Protein AF-A0AA96TJP9-F1 (afdb_monomer_lite)

Sequence (510 aa):
MLLESLLRFADETLADGERSSSIYACVVQGGASMAALTFMLRTPGPWAEGMRRIASATGVDFDHPAYVRGDHILGLCHVAGANGLLPDLRHRAVDTLVSCFRDNTGYAEARHLLPKKDWEWLADAVREGWAVLPARLLVADETIPLKTRTRVGLALTEHEAPAGFVPDGLAKLVSHPKAASGDRFAIAAAVARRDPRAGVELLCSVASDPVVQTGHRMQAIRLLEEFEPVRAEAMRAHQTRLPSRRGALDSRREKVDLTTREEAARHERESPEAVAGRLDAEIEELLGELRIDSDLGDGLDSHIAEANREGVAQDVADIVRGIRSEGIDSSLRLLELLTRIKHGNESGTTSDGPASGAPESDVVPRLTQDDLEAYAREQTEWSWSTWRKSIEKHGWDDDRIGEVQCQVDETAQHVSGMVVQETDDHLRTLQKCLTWEIWPAFTNAVEERDYIAARRHLATARLLAEEVERAETLWRHAAETSYSFDPLSMSWSREFWLVLEEWKHHFAGR

Secondary structure (DSSP, 8-state):
-HHHHHHHHHHTTT--HHHHHHHHHHHHH-HHHHHHHHHHHHS-STTHHHHHHHHHHHT--SSS----HHHHHHHHHHHHH-TTS-HHHHHHHHHHHHHTT-SSS-HHHHGGGS-SSGGGHHHHHHHTTSSHHHHHHHTT-TTS-HHHHHHHHHHHHH---GGG--HHHHHHHHH-TTS-HHHHHHHHHHHHHH-HHHHHHHHHHHHH-TTS-HHHHHHHHHHHHHH-HHHHHHHHHHHTTSPPHHHHHHHHHHHHHHHHHHHHHHHHHTSHHHHHHHHHHHHHHHHHHHT--TTTTTTHHHHHHTT-HHHHHHHHHHHHHHHT-HHHHHHHHHHHHHHHHHHTT---------------TTSS----HHHHHHHHHHHHHHHHHHHHHHHHHH---S-HHHHHHHHHHHHHHHHHHHHHHHHHHHHHHHHHIIIIIIHHHHHHHHHTT-HHHHHHHHHHHHHHHHHHHHHHHHHHHHTT------GGGS---HHHHHHHHHHHHHHHT-

Structure (mmCIF, N/CA/C/O backbone):
data_AF-A0AA96TJP9-F1
#
_entry.id   AF-A0AA96TJP9-F1
#
loop_
_atom_site.group_PDB
_atom_site.id
_atom_site.type_symbol
_atom_site.label_atom_id
_atom_site.label_alt_id
_atom_site.label_comp_id
_atom_site.label_asym_id
_atom_site.label_entity_id
_atom_site.label_seq_id
_atom_site.pdbx_PDB_ins_code
_atom_site.Cartn_x
_atom_site.Cartn_y
_atom_site.Cartn_z
_atom_site.occupancy
_atom_site.B_iso_or_equiv
_atom_site.auth_seq_id
_atom_site.auth_comp_id
_atom_site.auth_asym_id
_atom_site.auth_atom_id
_atom_site.pdbx_PDB_model_num
ATOM 1 N N . MET A 1 1 ? -18.656 -15.795 27.094 1.00 52.72 1 MET A N 1
ATOM 2 C CA . MET A 1 1 ? -17.505 -16.610 26.646 1.00 52.72 1 MET A CA 1
ATOM 3 C C . MET A 1 1 ? -17.246 -17.833 27.516 1.00 52.72 1 MET A C 1
ATOM 5 O O . MET A 1 1 ? -17.736 -18.870 27.118 1.00 52.72 1 MET A O 1
ATOM 9 N N . LEU A 1 2 ? -16.583 -17.772 28.685 1.00 50.78 2 LEU A N 1
ATOM 10 C CA . LEU A 1 2 ? -16.245 -18.977 29.487 1.00 50.78 2 LEU A CA 1
ATOM 11 C C . LEU A 1 2 ? -17.457 -19.895 29.746 1.00 50.78 2 LEU A C 1
ATOM 13 O O . LEU A 1 2 ? -17.420 -21.081 29.436 1.00 50.78 2 LEU A O 1
ATOM 17 N N . LEU A 1 3 ? -18.561 -19.327 30.241 1.00 52.69 3 LEU A N 1
ATOM 18 C CA . LEU A 1 3 ? -19.801 -20.061 30.505 1.00 52.69 3 LEU A CA 1
ATOM 19 C C . LEU A 1 3 ? -20.456 -20.600 29.222 1.00 52.69 3 LEU A C 1
ATOM 21 O O . LEU A 1 3 ? -20.934 -21.722 29.210 1.00 52.69 3 LEU A O 1
ATOM 25 N N . GLU A 1 4 ? -20.470 -19.819 28.142 1.00 60.81 4 GLU A N 1
ATOM 26 C CA . GLU A 1 4 ? -21.070 -20.216 26.858 1.00 60.81 4 GLU A CA 1
ATOM 27 C C . GLU A 1 4 ? -20.271 -21.324 26.178 1.00 60.81 4 GLU A C 1
ATOM 29 O O . GLU A 1 4 ? -20.870 -22.254 25.658 1.00 60.81 4 GLU A O 1
ATOM 34 N N . SER A 1 5 ? -18.939 -21.278 26.237 1.00 61.50 5 SER A N 1
ATOM 35 C CA . SER A 1 5 ? -18.072 -22.340 25.727 1.00 61.50 5 SER A CA 1
ATOM 36 C C . SER A 1 5 ? -18.242 -23.630 26.533 1.00 61.50 5 SER A C 1
ATOM 38 O O . SER A 1 5 ? -18.310 -24.705 25.947 1.00 61.50 5 SER A O 1
ATOM 40 N N . LEU A 1 6 ? -18.377 -23.538 27.865 1.00 59.50 6 LEU A N 1
ATOM 41 C CA . LEU A 1 6 ? -18.644 -24.696 28.731 1.00 59.50 6 LEU A CA 1
ATOM 42 C C . LEU A 1 6 ? -20.065 -25.260 28.560 1.00 59.50 6 LEU A C 1
ATOM 44 O O . LEU A 1 6 ? -20.251 -26.473 28.635 1.00 59.50 6 LEU A O 1
ATOM 48 N N . LEU A 1 7 ? -21.066 -24.402 28.336 1.00 59.09 7 LEU A N 1
ATOM 49 C CA . LEU A 1 7 ? -22.454 -24.803 28.091 1.00 59.09 7 LEU A CA 1
ATOM 50 C C . LEU A 1 7 ? -22.625 -25.411 26.699 1.00 59.09 7 LEU A C 1
ATOM 52 O O . LEU A 1 7 ? -23.195 -26.488 26.595 1.00 59.09 7 LEU A O 1
ATOM 56 N N . ARG A 1 8 ? -22.051 -24.795 25.658 1.00 63.28 8 ARG A N 1
ATOM 57 C CA . ARG A 1 8 ? -21.991 -25.354 24.302 1.00 63.28 8 ARG A CA 1
ATOM 58 C C . ARG A 1 8 ? -21.315 -26.724 24.318 1.00 63.28 8 ARG A C 1
ATOM 60 O O . ARG A 1 8 ? -21.858 -27.688 23.796 1.00 63.28 8 ARG A O 1
ATOM 67 N N . PHE A 1 9 ? -20.194 -26.839 25.030 1.00 62.53 9 PHE A N 1
ATOM 68 C CA . PHE A 1 9 ? -19.520 -28.113 25.257 1.00 62.53 9 PHE A CA 1
ATOM 69 C C . PHE A 1 9 ? -20.437 -29.176 25.908 1.00 62.53 9 PHE A C 1
ATOM 71 O O . PHE A 1 9 ? -20.386 -30.349 25.533 1.00 62.53 9 PHE A O 1
ATOM 78 N N . ALA A 1 10 ? -21.264 -28.788 26.885 1.00 56.25 10 ALA A N 1
ATOM 79 C CA . ALA A 1 10 ? -22.163 -29.699 27.595 1.00 56.25 10 ALA A CA 1
ATOM 80 C C . ALA A 1 10 ? -23.407 -30.096 26.776 1.00 56.25 10 ALA A C 1
ATOM 82 O O . ALA A 1 10 ? -23.782 -31.272 26.780 1.00 56.25 10 ALA A O 1
ATOM 83 N N . ASP A 1 11 ? -24.011 -29.144 26.064 1.00 56.81 11 ASP A N 1
ATOM 84 C CA . ASP A 1 11 ? -25.206 -29.341 25.236 1.00 56.81 11 ASP A CA 1
ATOM 85 C C . ASP A 1 11 ? -24.884 -30.122 23.948 1.00 56.81 11 ASP A C 1
ATOM 87 O O . ASP A 1 11 ? -25.670 -30.959 23.503 1.00 56.81 11 ASP A O 1
ATOM 91 N N . GLU A 1 12 ? -23.697 -29.923 23.369 1.00 57.12 12 GLU A N 1
ATOM 92 C CA . GLU A 1 12 ? -23.312 -30.481 22.069 1.00 57.12 12 GLU A CA 1
ATOM 93 C C . GLU A 1 12 ? -22.542 -31.794 22.161 1.00 57.12 12 GLU A C 1
ATOM 95 O O . GLU A 1 12 ? -21.783 -32.114 21.248 1.00 57.12 12 GLU A O 1
ATOM 100 N N . THR A 1 13 ? -22.751 -32.620 23.190 1.00 55.25 13 THR A N 1
ATOM 101 C CA . THR A 1 13 ? -22.120 -33.954 23.335 1.00 55.25 13 THR A CA 1
ATOM 102 C C . THR A 1 13 ? -22.416 -34.953 22.184 1.00 55.25 13 THR A C 1
ATOM 104 O O . THR A 1 13 ? -22.002 -36.110 22.253 1.00 55.25 13 THR A O 1
ATOM 107 N N . LEU A 1 14 ? -22.987 -34.488 21.053 1.00 49.16 14 LEU A N 1
ATOM 108 C CA . LEU A 1 14 ? -23.213 -35.212 19.793 1.00 49.16 14 LEU A CA 1
ATOM 109 C C . LEU A 1 14 ? -22.433 -34.758 18.509 1.00 49.16 14 LEU A C 1
ATOM 111 O O . LEU A 1 14 ? -22.309 -35.604 17.631 1.00 49.16 14 LEU A O 1
ATOM 115 N N . ALA A 1 15 ? -21.852 -33.543 18.359 1.00 53.41 15 ALA A N 1
ATOM 116 C CA . ALA A 1 15 ? -21.032 -33.150 17.173 1.00 53.41 15 ALA A CA 1
ATOM 117 C C . ALA A 1 15 ? -19.582 -32.668 17.483 1.00 53.41 15 ALA A C 1
ATOM 119 O O . ALA A 1 15 ? -19.392 -31.829 18.354 1.00 53.41 15 ALA A O 1
ATOM 120 N N . ASP A 1 16 ? -18.552 -33.171 16.776 1.00 55.44 16 ASP A N 1
ATOM 121 C CA . ASP A 1 16 ? -17.126 -33.091 17.193 1.00 55.44 16 ASP A CA 1
ATOM 122 C C . ASP A 1 16 ? -16.315 -31.852 16.721 1.00 55.44 16 ASP A C 1
ATOM 124 O O . ASP A 1 16 ? -15.320 -31.501 17.356 1.00 55.44 16 ASP A O 1
ATOM 128 N N . GLY A 1 17 ? -16.703 -31.171 15.635 1.00 52.94 17 GLY A N 1
ATOM 129 C CA . GLY A 1 17 ? -15.870 -30.140 14.978 1.00 52.94 17 GLY A CA 1
ATOM 130 C C . GLY A 1 17 ? -15.757 -28.797 15.717 1.00 52.94 17 GLY A C 1
ATOM 131 O O . GLY A 1 17 ? -14.663 -28.255 15.860 1.00 52.94 17 GLY A O 1
ATOM 132 N N . GLU A 1 18 ? -16.866 -28.277 16.247 1.00 50.22 18 GLU A N 1
ATOM 133 C CA . GLU A 1 18 ? -16.914 -26.984 16.961 1.00 50.22 18 GLU A CA 1
ATOM 134 C C . GLU A 1 18 ? -16.357 -27.063 18.399 1.00 50.22 18 GLU A C 1
ATOM 136 O O . GLU A 1 18 ? -16.087 -26.047 19.052 1.00 50.22 18 GLU A O 1
ATOM 141 N N . ARG A 1 19 ? -16.122 -28.283 18.902 1.00 59.66 19 ARG A N 1
ATOM 142 C CA . ARG A 1 19 ? -15.632 -28.521 20.267 1.00 59.66 19 ARG A CA 1
ATOM 143 C C . ARG A 1 19 ? -14.138 -28.245 20.420 1.00 59.66 19 ARG A C 1
ATOM 145 O O . ARG A 1 19 ? -13.730 -27.676 21.431 1.00 59.66 19 ARG A O 1
ATOM 152 N N . SER A 1 20 ? -13.324 -28.612 19.429 1.00 58.12 20 SER A N 1
ATOM 153 C CA . SER A 1 20 ? -11.861 -28.445 19.479 1.00 58.12 20 SER A CA 1
ATOM 154 C C . SER A 1 20 ? -11.451 -26.969 19.498 1.00 58.12 20 SER A C 1
ATOM 156 O O . SER A 1 20 ? -10.581 -26.574 20.274 1.00 58.12 20 SER A O 1
ATOM 158 N N . SER A 1 21 ? -12.135 -26.130 18.713 1.00 52.38 21 SER A N 1
ATOM 159 C CA . SER A 1 21 ? -11.929 -24.677 18.699 1.00 52.38 21 SER A CA 1
ATOM 160 C C . SER A 1 21 ? -12.375 -24.016 20.007 1.00 52.38 21 SER A C 1
ATOM 162 O O . SER A 1 21 ? -11.696 -23.120 20.506 1.00 52.38 21 SER A O 1
ATOM 164 N N . SER A 1 22 ? -13.465 -24.498 20.611 1.00 56.47 22 SER A N 1
ATOM 165 C CA . SER A 1 22 ? -13.972 -23.997 21.894 1.00 56.47 22 SER A CA 1
ATOM 166 C C . SER A 1 22 ? -13.025 -24.308 23.064 1.00 56.47 22 SER A C 1
ATOM 168 O O . SER A 1 22 ? -12.792 -23.442 23.907 1.00 56.47 22 SER A O 1
ATOM 170 N N . ILE A 1 23 ? -12.425 -25.506 23.100 1.00 59.34 23 ILE A N 1
ATOM 171 C CA . ILE A 1 23 ? -11.408 -25.873 24.105 1.00 59.34 23 ILE A CA 1
ATOM 172 C C . ILE A 1 23 ? -10.139 -25.039 23.918 1.00 59.34 23 ILE A C 1
ATOM 174 O O . ILE A 1 23 ? -9.611 -24.503 24.892 1.00 59.34 23 ILE A O 1
ATOM 178 N N . TYR A 1 24 ? -9.683 -24.865 22.676 1.00 56.44 24 TYR A N 1
ATOM 179 C CA . TYR A 1 24 ? -8.524 -24.025 22.376 1.00 56.44 24 TYR A CA 1
ATOM 180 C C . TYR A 1 24 ? -8.760 -22.560 22.777 1.00 56.44 24 TYR A C 1
ATOM 182 O O . TYR A 1 24 ? -7.897 -21.933 23.387 1.00 56.44 24 TYR A O 1
ATOM 190 N N . ALA A 1 25 ? -9.963 -22.026 22.547 1.00 51.94 25 ALA A N 1
ATOM 191 C CA . ALA A 1 25 ? -10.336 -20.693 23.014 1.00 51.94 25 ALA A CA 1
ATOM 192 C C . ALA A 1 25 ? -10.271 -20.577 24.548 1.00 51.94 25 ALA A C 1
ATOM 194 O O . ALA A 1 25 ? -9.773 -19.579 25.059 1.00 51.94 25 ALA A O 1
ATOM 195 N N . CYS A 1 26 ? -10.691 -21.603 25.298 1.00 58.75 26 CYS A N 1
ATOM 196 C CA . CYS A 1 26 ? -10.557 -21.629 26.758 1.00 58.75 26 CYS A CA 1
ATOM 197 C C . CYS A 1 26 ? -9.092 -21.632 27.235 1.00 58.75 26 CYS A C 1
ATOM 199 O O . CYS A 1 26 ? -8.803 -21.006 28.254 1.00 58.75 26 CYS A O 1
ATOM 201 N N . VAL A 1 27 ? -8.183 -22.283 26.498 1.00 58.31 27 VAL A N 1
ATOM 202 C CA . VAL A 1 27 ? -6.729 -22.270 26.762 1.00 58.31 27 VAL A CA 1
ATOM 203 C C . VAL A 1 27 ? -6.150 -20.871 26.543 1.00 58.31 27 VAL A C 1
ATOM 205 O O . VAL A 1 27 ? -5.398 -20.373 27.376 1.00 58.31 27 VAL A O 1
ATOM 208 N N . VAL A 1 28 ? -6.531 -20.220 25.442 1.00 49.38 28 VAL A N 1
ATOM 209 C CA . VAL A 1 28 ? -6.034 -18.888 25.064 1.00 49.38 28 VAL A CA 1
ATOM 210 C C . VAL A 1 28 ? -6.608 -17.785 25.966 1.00 49.38 28 VAL A C 1
ATOM 212 O O . VAL A 1 28 ? -5.950 -16.773 26.194 1.00 49.38 28 VAL A O 1
ATOM 215 N N . GLN A 1 29 ? -7.820 -17.969 26.502 1.00 54.53 29 GLN A N 1
ATOM 216 C CA . GLN A 1 29 ? -8.568 -16.913 27.196 1.00 54.53 29 GLN A CA 1
ATOM 217 C C . GLN A 1 29 ? -8.492 -16.934 28.738 1.00 54.53 29 GLN A C 1
ATOM 219 O O . GLN A 1 29 ? -8.973 -15.979 29.349 1.00 54.53 29 GLN A O 1
ATOM 224 N N . GLY A 1 30 ? -7.889 -17.942 29.397 1.00 68.69 30 GLY A N 1
ATOM 225 C CA . GLY A 1 30 ? -7.502 -17.822 30.820 1.00 68.69 30 GLY A CA 1
ATOM 226 C C . GLY A 1 30 ? -7.575 -19.080 31.704 1.00 68.69 30 GLY A C 1
ATOM 227 O O . GLY A 1 30 ? -8.269 -20.055 31.413 1.00 68.69 30 GLY A O 1
ATOM 228 N N . GLY A 1 31 ? -6.886 -19.028 32.853 1.00 75.44 31 GLY A N 1
ATOM 229 C CA . GLY A 1 31 ? -6.692 -20.163 33.768 1.00 75.44 31 GLY A CA 1
ATOM 230 C C . GLY A 1 31 ? -7.965 -20.701 34.439 1.00 75.44 31 GLY A C 1
ATOM 231 O O . GLY A 1 31 ? -8.070 -21.905 34.672 1.00 75.44 31 GLY A O 1
ATOM 232 N N . ALA A 1 32 ? -8.970 -19.858 34.708 1.00 77.31 32 ALA A N 1
ATOM 233 C CA . ALA A 1 32 ? -10.232 -20.302 35.317 1.00 77.31 32 ALA A CA 1
ATOM 234 C C . ALA A 1 32 ? -11.040 -21.244 34.403 1.00 77.31 32 ALA A C 1
ATOM 236 O O . ALA A 1 32 ? -11.631 -22.217 34.880 1.00 77.31 32 ALA A O 1
ATOM 237 N N . SER A 1 33 ? -11.017 -21.001 33.086 1.00 76.94 33 SER A N 1
ATOM 238 C CA . SER A 1 33 ? -11.634 -21.882 32.084 1.00 76.94 33 SER A CA 1
ATOM 239 C C . SER A 1 33 ? -10.966 -23.252 32.096 1.00 76.94 33 SER A C 1
ATOM 241 O O . SER A 1 33 ? -11.639 -24.281 32.142 1.00 76.94 33 SER A O 1
ATOM 243 N N . MET A 1 34 ? -9.629 -23.259 32.117 1.00 78.19 34 MET A N 1
ATOM 244 C CA . MET A 1 34 ? -8.824 -24.478 32.167 1.00 78.19 34 MET A CA 1
ATOM 245 C C . MET A 1 34 ? -9.080 -25.286 33.433 1.00 78.19 34 MET A C 1
ATOM 247 O O . MET A 1 34 ? -9.192 -26.512 33.373 1.00 78.19 34 MET A O 1
ATOM 251 N N . ALA A 1 35 ? -9.245 -24.620 34.573 1.00 82.88 35 ALA A N 1
ATOM 252 C CA . ALA A 1 35 ? -9.584 -25.297 35.810 1.00 82.88 35 ALA A CA 1
ATOM 253 C C . ALA A 1 35 ? -10.996 -25.899 35.813 1.00 82.88 35 ALA A C 1
ATOM 255 O O . ALA A 1 35 ? -11.162 -27.038 36.257 1.00 82.88 35 ALA A O 1
ATOM 256 N N . ALA A 1 36 ? -11.998 -25.173 35.304 1.00 80.94 36 ALA A N 1
ATOM 257 C CA . ALA A 1 36 ? -13.358 -25.691 35.148 1.00 80.94 36 ALA A CA 1
ATOM 258 C C . ALA A 1 36 ? -13.369 -26.942 34.257 1.00 80.94 36 ALA A C 1
ATOM 260 O O . ALA A 1 36 ? -13.942 -27.971 34.618 1.00 80.94 36 ALA A O 1
ATOM 261 N N . LEU A 1 37 ? -12.663 -26.876 33.125 1.00 78.56 37 LEU A N 1
ATOM 262 C CA . LEU A 1 37 ? -12.592 -27.956 32.148 1.00 78.56 37 LEU A CA 1
ATOM 263 C C . LEU A 1 37 ? -11.866 -29.191 32.703 1.00 78.56 37 LEU A C 1
ATOM 265 O O . LEU A 1 37 ? -12.366 -30.311 32.585 1.00 78.56 37 LEU A O 1
ATOM 269 N N . THR A 1 38 ? -10.748 -28.980 33.404 1.00 81.62 38 THR A N 1
ATOM 270 C CA . THR A 1 38 ? -10.011 -30.035 34.122 1.00 81.62 38 THR A CA 1
ATOM 271 C C . THR A 1 38 ? -10.894 -30.714 35.169 1.00 81.62 38 THR A C 1
ATOM 273 O O . THR A 1 38 ? -10.917 -31.942 35.270 1.00 81.62 38 THR A O 1
ATOM 276 N N . PHE A 1 39 ? -11.653 -29.935 35.945 1.00 85.00 39 PHE A N 1
ATOM 277 C CA . PHE A 1 39 ? -12.574 -30.487 36.934 1.00 85.00 39 PHE A CA 1
ATOM 278 C C . PHE A 1 39 ? -13.657 -31.355 36.277 1.00 85.00 39 PHE A C 1
ATOM 280 O O . PHE A 1 39 ? -13.909 -32.475 36.727 1.00 85.00 39 PHE A O 1
ATOM 287 N N . MET A 1 40 ? -14.267 -30.883 35.186 1.00 80.06 40 MET A N 1
ATOM 288 C CA . MET A 1 40 ? -15.288 -31.633 34.447 1.00 80.06 40 MET A CA 1
ATOM 289 C C . MET A 1 40 ? -14.740 -32.937 33.846 1.00 80.06 40 MET A C 1
ATOM 291 O O . MET A 1 40 ? -15.409 -33.964 33.944 1.00 80.06 40 MET A O 1
ATOM 295 N N . LEU A 1 41 ? -13.523 -32.911 33.289 1.00 77.56 41 LEU A N 1
ATOM 296 C CA . LEU A 1 41 ? -12.792 -34.073 32.761 1.00 77.56 41 LEU A CA 1
ATOM 297 C C . LEU A 1 41 ? -12.533 -35.151 33.820 1.00 77.56 41 LEU A C 1
ATOM 299 O O . LEU A 1 41 ? -12.705 -36.344 33.558 1.00 77.56 41 LEU A O 1
ATOM 303 N N . ARG A 1 42 ? -12.107 -34.725 35.014 1.00 80.19 42 ARG A N 1
ATOM 304 C CA . ARG A 1 42 ? -11.763 -35.614 36.135 1.00 80.19 42 ARG A CA 1
ATOM 305 C C . ARG A 1 42 ? -12.991 -36.093 36.910 1.00 80.19 42 ARG A C 1
ATOM 307 O O . ARG A 1 42 ? -12.900 -37.066 37.655 1.00 80.19 42 ARG A O 1
ATOM 314 N N . THR A 1 43 ? -14.139 -35.440 36.733 1.00 81.00 43 THR A N 1
ATOM 315 C CA . THR A 1 43 ? -15.389 -35.823 37.393 1.00 81.00 43 THR A CA 1
ATOM 316 C C . THR A 1 43 ? -16.090 -36.944 36.615 1.00 81.00 43 THR A C 1
ATOM 318 O O . THR A 1 43 ? -16.447 -36.738 35.454 1.00 81.00 43 THR A O 1
ATOM 321 N N . PRO A 1 44 ? -16.367 -38.110 37.232 1.00 74.06 44 PRO A N 1
ATOM 322 C CA . PRO A 1 44 ? -17.082 -39.198 36.570 1.00 74.06 44 PRO A CA 1
ATOM 323 C C . PRO A 1 44 ? -18.481 -38.768 36.102 1.00 74.06 44 PRO A C 1
ATOM 325 O O . PRO A 1 44 ? -19.249 -38.170 36.865 1.00 74.06 44 PRO A O 1
ATOM 328 N N . GLY A 1 45 ? -18.825 -39.104 34.857 1.00 70.25 45 GLY A N 1
ATOM 329 C CA . GLY A 1 45 ? -20.137 -38.827 34.277 1.00 70.25 45 GLY A CA 1
ATOM 330 C C . GLY A 1 45 ? -20.199 -39.066 32.763 1.00 70.25 45 GLY A C 1
ATOM 331 O O . GLY A 1 45 ? -19.160 -39.293 32.140 1.00 70.25 45 GLY A O 1
ATOM 332 N N . PRO A 1 46 ? -21.400 -38.998 32.157 1.00 65.38 46 PRO A N 1
ATOM 333 C CA . PRO A 1 46 ? -21.618 -39.239 30.724 1.00 65.38 46 PRO A CA 1
ATOM 334 C C . PRO A 1 46 ? -20.819 -38.311 29.791 1.00 65.38 46 PRO A C 1
ATOM 336 O O . PRO A 1 46 ? -20.573 -38.662 28.642 1.00 65.38 46 PRO A O 1
ATOM 339 N N . TRP A 1 47 ? -20.356 -37.159 30.282 1.00 67.25 47 TRP A N 1
ATOM 340 C CA . TRP A 1 47 ? -19.516 -36.210 29.543 1.00 67.25 47 TRP A CA 1
ATOM 341 C C . TRP A 1 47 ? -18.018 -36.562 29.562 1.00 67.25 47 TRP A C 1
ATOM 343 O O . TRP A 1 47 ? -17.286 -36.115 28.683 1.00 67.25 47 TRP A O 1
ATOM 353 N N . ALA A 1 48 ? -17.543 -37.351 30.537 1.00 67.94 48 ALA A N 1
ATOM 354 C CA . ALA A 1 48 ? -16.113 -37.541 30.807 1.00 67.94 48 ALA A CA 1
ATOM 355 C C . ALA A 1 48 ? -15.373 -38.282 29.678 1.00 67.94 48 ALA A C 1
ATOM 357 O O . ALA A 1 48 ? -14.220 -37.976 29.381 1.00 67.94 48 ALA A O 1
ATOM 358 N N . GLU A 1 49 ? -16.039 -39.237 29.025 1.00 67.88 49 GLU A N 1
ATOM 359 C CA . GLU A 1 49 ? -15.455 -40.028 27.934 1.00 67.88 49 GLU A CA 1
ATOM 360 C C . GLU A 1 49 ? -15.386 -39.244 26.615 1.00 67.88 49 GLU A C 1
ATOM 362 O O . GLU A 1 49 ? -14.405 -39.327 25.879 1.00 67.88 49 GLU A O 1
ATOM 367 N N . GLY A 1 50 ? -16.416 -38.445 26.314 1.00 66.00 50 GLY A N 1
ATOM 368 C CA . GLY A 1 50 ? -16.388 -37.512 25.183 1.00 66.00 50 GLY A CA 1
ATOM 369 C C . GLY A 1 50 ? -15.313 -36.445 25.381 1.00 66.00 50 GLY A C 1
ATOM 370 O O . GLY A 1 50 ? -14.498 -36.210 24.496 1.00 66.00 50 GLY A O 1
ATOM 371 N N . MET A 1 51 ? -15.249 -35.890 26.590 1.00 66.12 51 MET A N 1
ATOM 372 C CA . MET A 1 51 ? -14.229 -34.935 27.007 1.00 66.12 51 MET A CA 1
ATOM 373 C C . MET A 1 51 ? -12.801 -35.457 26.820 1.00 66.12 51 MET A C 1
ATOM 375 O O . MET A 1 51 ? -11.984 -34.779 26.204 1.00 66.12 51 MET A O 1
ATOM 379 N N . ARG A 1 52 ? -12.494 -36.665 27.315 1.00 70.75 52 ARG A N 1
ATOM 380 C CA . ARG A 1 52 ? -11.153 -37.261 27.190 1.00 70.75 52 ARG A CA 1
ATOM 381 C C . ARG A 1 52 ? -10.755 -37.499 25.733 1.00 70.75 52 ARG A C 1
ATOM 383 O O . ARG A 1 52 ? -9.612 -37.232 25.369 1.00 70.75 52 ARG A O 1
ATOM 390 N N . ARG A 1 53 ? -11.699 -37.925 24.885 1.00 68.38 53 ARG A N 1
ATOM 391 C CA . ARG A 1 53 ? -11.462 -38.076 23.440 1.00 68.38 53 ARG A CA 1
ATOM 392 C C . ARG A 1 53 ? -11.115 -36.745 22.772 1.00 68.38 53 ARG A C 1
ATOM 394 O O . ARG A 1 53 ? -10.108 -36.669 22.077 1.00 68.38 53 ARG A O 1
ATOM 401 N N . ILE A 1 54 ? -11.882 -35.686 23.020 1.00 62.06 54 ILE A N 1
ATOM 402 C CA . ILE A 1 54 ? -11.627 -34.369 22.407 1.00 62.06 54 ILE A CA 1
ATOM 403 C C . ILE A 1 54 ? -10.330 -33.761 22.956 1.00 62.06 54 ILE A C 1
ATOM 405 O O . ILE A 1 54 ? -9.512 -33.264 22.189 1.00 62.06 54 ILE A O 1
ATOM 409 N N . ALA A 1 55 ? -10.095 -33.873 24.266 1.00 64.62 55 ALA A N 1
ATOM 410 C CA . ALA A 1 55 ? -8.855 -33.448 24.905 1.00 64.62 55 ALA A CA 1
ATOM 411 C C . ALA A 1 55 ? -7.623 -34.062 24.218 1.00 64.62 55 ALA A C 1
ATOM 413 O O . ALA A 1 55 ? -6.708 -33.332 23.838 1.00 64.62 55 ALA A O 1
ATOM 414 N N . SER A 1 56 ? -7.649 -35.374 23.953 1.00 66.94 56 SER A N 1
ATOM 415 C CA . SER A 1 56 ? -6.557 -36.065 23.257 1.00 66.94 56 SER A CA 1
ATOM 416 C C . SER A 1 56 ? -6.309 -35.557 21.829 1.00 66.94 56 SER A C 1
ATOM 418 O O . SER A 1 56 ? -5.163 -35.520 21.391 1.00 66.94 56 SER A O 1
ATOM 420 N N . ALA A 1 57 ? -7.350 -35.097 21.127 1.00 64.12 57 ALA A N 1
ATOM 421 C CA . ALA A 1 57 ? -7.236 -34.528 19.783 1.00 64.12 57 ALA A CA 1
ATOM 422 C C . ALA A 1 57 ? -6.693 -33.086 19.783 1.00 64.12 57 ALA A C 1
ATOM 424 O O . ALA A 1 57 ? -6.089 -32.653 18.807 1.00 64.12 57 ALA A O 1
ATOM 425 N N . THR A 1 58 ? -6.893 -32.345 20.877 1.00 63.75 58 THR A N 1
ATOM 426 C CA . THR A 1 58 ? -6.440 -30.947 21.014 1.00 63.75 58 THR A CA 1
ATOM 427 C C . THR A 1 58 ? -4.980 -30.786 21.448 1.00 63.75 58 THR A C 1
ATOM 429 O O . THR A 1 58 ? -4.451 -29.682 21.364 1.00 63.75 58 THR A O 1
ATOM 432 N N . GLY A 1 59 ? -4.318 -31.852 21.919 1.00 63.50 59 GLY A N 1
ATOM 433 C CA . GLY A 1 59 ? -2.923 -31.796 22.384 1.00 63.50 59 GLY A CA 1
ATOM 434 C C . GLY A 1 59 ? -2.708 -31.025 23.697 1.00 63.50 59 GLY A C 1
ATOM 435 O O . GLY A 1 59 ? -1.575 -30.686 24.028 1.00 63.50 59 GLY A O 1
ATOM 436 N N . VAL A 1 60 ? -3.778 -30.733 24.441 1.00 65.94 60 VAL A N 1
ATOM 437 C CA . VAL A 1 60 ? -3.729 -29.998 25.713 1.00 65.94 60 VAL A CA 1
ATOM 438 C C . VAL A 1 60 ? -3.501 -30.972 26.875 1.00 65.94 60 VAL A C 1
ATOM 440 O O . VAL A 1 60 ? -4.261 -31.926 27.040 1.00 65.94 60 VAL A O 1
ATOM 443 N N . ASP A 1 61 ? -2.472 -30.727 27.695 1.00 68.94 61 ASP A N 1
ATOM 444 C CA . ASP A 1 61 ? -2.175 -31.539 28.885 1.00 68.94 61 ASP A CA 1
ATOM 445 C C . ASP A 1 61 ? -3.105 -31.163 30.056 1.00 68.94 61 ASP A C 1
ATOM 447 O O . ASP A 1 61 ? -2.943 -30.134 30.718 1.00 68.94 61 ASP A O 1
ATOM 451 N N . PHE A 1 62 ? -4.097 -32.020 30.311 1.00 70.12 62 PHE A N 1
ATOM 452 C CA . PHE A 1 62 ? -5.023 -31.908 31.443 1.00 70.12 62 PHE A CA 1
ATOM 453 C C . PHE A 1 62 ? -4.570 -32.679 32.687 1.00 70.12 62 PHE A C 1
ATOM 455 O O . PHE A 1 62 ? -5.229 -32.604 33.734 1.00 70.12 62 PHE A O 1
ATOM 462 N N . ASP A 1 63 ? -3.460 -33.409 32.606 1.00 68.88 63 ASP A N 1
ATOM 463 C CA . ASP A 1 63 ? -2.851 -34.097 33.740 1.00 68.88 63 ASP A CA 1
ATOM 464 C C . ASP A 1 63 ? -1.989 -33.116 34.551 1.00 68.88 63 ASP A C 1
ATOM 466 O O . ASP A 1 63 ? -2.059 -33.128 35.787 1.00 68.88 63 ASP A O 1
ATOM 470 N N . HIS A 1 64 ? -1.333 -32.162 33.873 1.00 67.06 64 HIS A N 1
ATOM 471 C CA . HIS A 1 64 ? -0.538 -31.076 34.472 1.00 67.06 64 HIS A CA 1
ATOM 472 C C . HIS A 1 64 ? -1.008 -29.667 34.052 1.00 67.06 64 HIS A C 1
ATOM 474 O O . HIS A 1 64 ? -0.239 -28.889 33.483 1.00 67.06 64 HIS A O 1
ATOM 480 N N . PRO A 1 65 ? -2.265 -29.288 34.331 1.00 68.25 65 PRO A N 1
ATOM 481 C CA . PRO A 1 65 ? -2.813 -28.035 33.834 1.00 68.25 65 PRO A CA 1
ATOM 482 C C . PRO A 1 65 ? -2.179 -26.815 34.526 1.00 68.25 65 PRO A C 1
ATOM 484 O O . PRO A 1 65 ? -2.058 -26.757 35.752 1.00 68.25 65 PRO A O 1
ATOM 487 N N . ALA A 1 66 ? -1.806 -25.809 33.731 1.00 69.31 66 ALA A N 1
ATOM 488 C CA . ALA A 1 66 ? -1.199 -24.569 34.209 1.00 69.31 66 ALA A CA 1
ATOM 489 C C . ALA A 1 66 ? -2.270 -23.546 34.630 1.00 69.31 66 ALA A C 1
ATOM 491 O O . ALA A 1 66 ? -2.678 -22.692 33.847 1.00 69.31 66 ALA A O 1
ATOM 492 N N . TYR A 1 67 ? -2.734 -23.629 35.877 1.00 78.00 67 TYR A N 1
ATOM 493 C CA . TYR A 1 67 ? -3.599 -22.617 36.492 1.00 78.00 67 TYR A CA 1
ATOM 494 C C . TYR A 1 67 ? -3.246 -22.420 37.970 1.00 78.00 67 TYR A C 1
ATOM 496 O O . TYR A 1 67 ? -2.798 -23.347 38.649 1.00 78.00 67 TYR A O 1
ATOM 504 N N . VAL A 1 68 ? -3.440 -21.209 38.498 1.00 81.38 68 VAL A N 1
ATOM 505 C CA . VAL A 1 68 ? -3.152 -20.928 39.916 1.00 81.38 68 VAL A CA 1
ATOM 506 C C . VAL A 1 68 ? -4.343 -21.300 40.806 1.00 81.38 68 VAL A C 1
ATOM 508 O O . VAL A 1 68 ? -5.457 -21.526 40.340 1.00 81.38 68 VAL A O 1
ATOM 511 N N . ARG A 1 69 ? -4.154 -21.343 42.130 1.00 77.75 69 ARG A N 1
ATOM 512 C CA . ARG A 1 69 ? -5.241 -21.683 43.074 1.00 77.75 69 ARG A CA 1
ATOM 513 C C . ARG A 1 69 ? -6.485 -20.792 42.907 1.00 77.75 69 ARG A C 1
ATOM 515 O O . ARG A 1 69 ? -7.600 -21.283 43.051 1.00 77.75 69 ARG A O 1
ATOM 522 N N . GLY A 1 70 ? -6.298 -19.505 42.602 1.00 73.75 70 GLY A N 1
ATOM 523 C CA . GLY A 1 70 ? -7.396 -18.566 42.338 1.00 73.75 70 GLY A CA 1
ATOM 524 C C . GLY A 1 70 ? -8.221 -18.950 41.109 1.00 73.75 70 GLY A C 1
ATOM 525 O O . GLY A 1 70 ? -9.446 -18.987 41.187 1.00 73.75 70 GLY A O 1
ATOM 526 N N . ASP A 1 71 ? -7.550 -19.335 40.024 1.00 79.88 71 ASP A N 1
ATOM 527 C CA . ASP A 1 71 ? -8.184 -19.855 38.811 1.00 79.88 71 ASP A CA 1
ATOM 528 C C . ASP A 1 71 ? -8.941 -21.154 39.082 1.00 79.88 71 ASP A C 1
ATOM 530 O O . ASP A 1 71 ? -10.051 -21.341 38.591 1.00 79.88 71 ASP A O 1
ATOM 534 N N . HIS A 1 72 ? -8.377 -22.034 39.917 1.00 82.81 72 HIS A N 1
ATOM 535 C CA . HIS A 1 72 ? -9.044 -23.271 40.309 1.00 82.81 72 HIS A CA 1
ATOM 536 C C . HIS A 1 72 ? -10.377 -23.021 41.013 1.00 82.81 72 HIS A C 1
ATOM 538 O O . HIS A 1 72 ? -11.405 -23.591 40.649 1.00 82.81 72 HIS A O 1
ATOM 544 N N . ILE A 1 73 ? -10.361 -22.116 41.989 1.00 78.25 73 ILE A N 1
ATOM 545 C CA . ILE A 1 73 ? -11.545 -21.711 42.745 1.00 78.25 73 ILE A CA 1
ATOM 546 C C . ILE A 1 73 ? -12.574 -21.042 41.820 1.00 78.25 73 ILE A C 1
ATOM 548 O O . ILE A 1 73 ? -13.749 -21.403 41.858 1.00 78.25 73 ILE A O 1
ATOM 552 N N . LEU A 1 74 ? -12.144 -20.116 40.955 1.00 77.19 74 LEU A N 1
ATOM 553 C CA . LEU A 1 74 ? -13.010 -19.469 39.964 1.00 77.19 74 LEU A CA 1
ATOM 554 C C . LEU A 1 74 ? -13.655 -20.483 39.013 1.00 77.19 74 LEU A C 1
ATOM 556 O O . LEU A 1 74 ? -14.863 -20.430 38.784 1.00 77.19 74 LEU A O 1
ATOM 560 N N . GLY A 1 75 ? -12.871 -21.430 38.498 1.00 79.69 75 GLY A N 1
ATOM 561 C CA . GLY A 1 75 ? -13.347 -22.477 37.603 1.00 79.69 75 GLY A CA 1
ATOM 562 C C . GLY A 1 75 ? -14.419 -23.352 38.249 1.00 79.69 75 GLY A C 1
ATOM 563 O O . GLY A 1 75 ? -15.467 -23.591 37.650 1.00 79.69 75 GLY A O 1
ATOM 564 N N . LEU A 1 76 ? -14.220 -23.770 39.502 1.00 81.25 76 LEU A N 1
ATOM 565 C CA . LEU A 1 76 ? -15.239 -24.525 40.231 1.00 81.25 76 LEU A CA 1
ATOM 566 C C . LEU A 1 76 ? -16.512 -23.699 40.483 1.00 81.25 76 LEU A C 1
ATOM 568 O O . LEU A 1 76 ? -17.612 -24.245 40.401 1.00 81.25 76 LEU A O 1
ATOM 572 N N . CYS A 1 77 ? -16.391 -22.394 40.761 1.00 77.69 77 CYS A N 1
ATOM 573 C CA . CYS A 1 77 ? -17.551 -21.511 40.915 1.00 77.69 77 CYS A CA 1
ATOM 574 C C . CYS A 1 77 ? -18.364 -21.408 39.618 1.00 77.69 77 CYS A C 1
ATOM 576 O O . CYS A 1 77 ? -19.592 -21.478 39.669 1.00 77.69 77 CYS A O 1
ATOM 578 N N . HIS A 1 78 ? -17.690 -21.321 38.467 1.00 77.50 78 HIS A N 1
ATOM 579 C CA . HIS A 1 78 ? -18.323 -21.345 37.143 1.00 77.50 78 HIS A CA 1
ATOM 580 C C . HIS A 1 78 ? -19.067 -22.651 36.869 1.00 77.50 78 HIS A C 1
ATOM 582 O O . HIS A 1 78 ? -20.213 -22.610 36.423 1.00 77.50 78 HIS A O 1
ATOM 588 N N . VAL A 1 79 ? -18.482 -23.804 37.210 1.00 79.38 79 VAL A N 1
ATOM 589 C CA . VAL A 1 79 ? -19.173 -25.101 37.088 1.00 79.38 79 VAL A CA 1
ATOM 590 C C . VAL A 1 79 ? -20.385 -25.159 38.020 1.00 79.38 79 VAL A C 1
ATOM 592 O O . VAL A 1 79 ? -21.468 -25.542 37.589 1.00 79.38 79 VAL A O 1
ATOM 595 N N . ALA A 1 80 ? -20.239 -24.744 39.279 1.00 77.88 80 ALA A N 1
ATOM 596 C CA . ALA A 1 80 ? -21.317 -24.762 40.265 1.00 77.88 80 ALA A CA 1
ATOM 597 C C . ALA A 1 80 ? -22.508 -23.858 39.895 1.00 77.88 80 ALA A C 1
ATOM 599 O O . ALA A 1 80 ? -23.656 -24.223 40.146 1.00 77.88 80 ALA A O 1
ATOM 600 N N . GLY A 1 81 ? -22.246 -22.684 39.313 1.00 73.06 81 GLY A N 1
ATOM 601 C CA . GLY A 1 81 ? -23.262 -21.685 38.967 1.00 73.06 81 GLY A CA 1
ATOM 602 C C . GLY A 1 81 ? -23.896 -21.836 37.579 1.00 73.06 81 GLY A C 1
ATOM 603 O O . GLY A 1 81 ? -24.839 -21.113 37.262 1.00 73.06 81 GLY A O 1
ATOM 604 N N . ALA A 1 82 ? -23.408 -22.744 36.729 1.00 74.88 82 ALA A N 1
ATOM 605 C CA . ALA A 1 82 ? -23.901 -22.886 35.360 1.00 74.88 82 ALA A CA 1
ATOM 606 C C . ALA A 1 82 ? -25.316 -23.493 35.298 1.00 74.88 82 ALA A C 1
ATOM 608 O O . ALA A 1 82 ? -25.584 -24.548 35.867 1.00 74.88 82 ALA A O 1
ATOM 609 N N . ASN A 1 83 ? -26.238 -22.869 34.559 1.00 65.25 83 ASN A N 1
ATOM 610 C CA . ASN A 1 83 ? -27.639 -23.312 34.518 1.00 65.25 83 ASN A CA 1
ATOM 611 C C . ASN A 1 83 ? -27.901 -24.527 33.615 1.00 65.25 83 ASN A C 1
ATOM 613 O O . ASN A 1 83 ? -28.838 -25.271 33.894 1.00 65.25 83 ASN A O 1
ATOM 617 N N . GLY A 1 84 ? -27.081 -24.752 32.584 1.00 64.88 84 GLY A N 1
ATOM 618 C CA . GLY A 1 84 ? -27.212 -25.895 31.666 1.00 64.88 84 GLY A CA 1
ATOM 619 C C . GLY A 1 84 ? -26.367 -27.119 32.031 1.00 64.88 84 GLY A C 1
ATOM 620 O O . GLY A 1 84 ? -26.445 -28.135 31.353 1.00 64.88 84 GLY A O 1
ATOM 621 N N . LEU A 1 85 ? -25.582 -27.074 33.115 1.00 69.19 85 LEU A N 1
ATOM 622 C CA . LEU A 1 85 ? -24.852 -28.255 33.583 1.00 69.19 85 LEU A CA 1
ATOM 623 C C . LEU A 1 85 ? -25.730 -29.145 34.471 1.00 69.19 85 LEU A C 1
ATOM 625 O O . LEU A 1 85 ? -26.574 -28.671 35.237 1.00 69.19 85 LEU A O 1
ATOM 629 N N . LEU A 1 86 ? -25.488 -30.458 34.403 1.00 72.06 86 LEU A N 1
ATOM 630 C CA . LEU A 1 86 ? -26.219 -31.452 35.190 1.00 72.06 86 LEU A CA 1
ATOM 631 C C . LEU A 1 86 ? -26.094 -31.169 36.700 1.00 72.06 86 LEU A C 1
ATOM 633 O O . LEU A 1 86 ? -24.984 -30.905 37.171 1.00 72.06 86 LEU A O 1
ATOM 637 N N . PRO A 1 87 ? -27.192 -31.259 37.481 1.00 73.38 87 PRO A N 1
ATOM 638 C CA . PRO A 1 87 ? -27.180 -31.006 38.923 1.00 73.38 87 PRO A CA 1
ATOM 639 C C . PRO A 1 87 ? -26.042 -31.718 39.662 1.00 73.38 87 PRO A C 1
ATOM 641 O O . PRO A 1 87 ? -25.328 -31.073 40.421 1.00 73.38 87 PRO A O 1
ATOM 644 N N . ASP A 1 88 ? -25.800 -32.997 39.373 1.00 75.31 88 ASP A N 1
ATOM 645 C CA . ASP A 1 88 ? -24.758 -33.799 40.028 1.00 75.31 88 ASP A CA 1
ATOM 646 C C . ASP A 1 88 ? -23.342 -33.240 39.837 1.00 75.31 88 ASP A C 1
ATOM 648 O O . ASP A 1 88 ? -22.533 -33.257 40.764 1.00 75.31 88 ASP A O 1
ATOM 652 N N . LEU A 1 89 ? -23.026 -32.731 38.642 1.00 76.31 89 LEU A N 1
ATOM 653 C CA . LEU A 1 89 ? -21.727 -32.123 38.347 1.00 76.31 89 LEU A CA 1
ATOM 654 C C . LEU A 1 89 ? -21.555 -30.810 39.118 1.00 76.31 89 LEU A C 1
ATOM 656 O O . LEU A 1 89 ? -20.490 -30.556 39.680 1.00 76.31 89 LEU A O 1
ATOM 660 N N . ARG A 1 90 ? -22.622 -30.011 39.197 1.00 76.81 90 ARG A N 1
ATOM 661 C CA . ARG A 1 90 ? -22.641 -28.753 39.955 1.00 76.81 90 ARG A CA 1
ATOM 662 C C . ARG A 1 90 ? -22.497 -29.004 41.449 1.00 76.81 90 ARG A C 1
ATOM 664 O O . ARG A 1 90 ? -21.678 -28.361 42.093 1.00 76.81 90 ARG A O 1
ATOM 671 N N . HIS A 1 91 ? -23.218 -29.988 41.987 1.00 76.94 91 HIS A N 1
ATOM 672 C CA . HIS A 1 91 ? -23.091 -30.404 43.383 1.00 76.94 91 HIS A CA 1
ATOM 673 C C . HIS A 1 91 ? -21.665 -30.852 43.712 1.00 76.94 91 HIS A C 1
ATOM 675 O O . HIS A 1 91 ? -21.095 -30.379 44.691 1.00 76.94 91 HIS A O 1
ATOM 681 N N . ARG A 1 92 ? -21.048 -31.675 42.853 1.00 79.44 92 ARG A N 1
ATOM 682 C CA . ARG A 1 92 ? -19.651 -32.099 43.028 1.00 79.44 92 ARG A CA 1
ATOM 683 C C . ARG A 1 92 ? -18.662 -30.935 42.954 1.00 79.44 92 ARG A C 1
ATOM 685 O O . ARG A 1 92 ? -17.685 -30.929 43.703 1.00 79.44 92 ARG A O 1
ATOM 692 N N . ALA A 1 93 ? -18.900 -29.949 42.086 1.00 80.19 93 ALA A N 1
ATOM 693 C CA . ALA A 1 93 ? -18.072 -28.746 42.024 1.00 80.19 93 ALA A CA 1
ATOM 694 C C . ALA A 1 93 ? -18.129 -27.965 43.340 1.00 80.19 93 ALA A C 1
ATOM 696 O O . ALA A 1 93 ? -17.087 -27.542 43.841 1.00 80.19 93 ALA A O 1
ATOM 697 N N . VAL A 1 94 ? -19.316 -27.838 43.944 1.00 76.31 94 VAL A N 1
ATOM 698 C CA . VAL A 1 94 ? -19.440 -27.174 45.245 1.00 76.31 94 VAL A CA 1
ATOM 699 C C . VAL A 1 94 ? -18.835 -28.003 46.376 1.00 76.31 94 VAL A C 1
ATOM 701 O O . VAL A 1 94 ? -18.117 -27.444 47.198 1.00 76.31 94 VAL A O 1
ATOM 704 N N . ASP A 1 95 ? -19.034 -29.322 46.408 1.00 76.19 95 ASP A N 1
ATOM 705 C CA . ASP A 1 95 ? -18.375 -30.186 47.400 1.00 76.19 95 ASP A CA 1
ATOM 706 C C . ASP A 1 95 ? -16.844 -30.037 47.339 1.00 76.19 95 ASP A C 1
ATOM 708 O O . ASP A 1 95 ? -16.167 -29.949 48.369 1.00 76.19 95 ASP A O 1
ATOM 712 N N . THR A 1 96 ? -16.303 -29.938 46.123 1.00 80.31 96 THR A N 1
ATOM 713 C CA . THR A 1 96 ? -14.873 -29.710 45.883 1.00 80.31 96 THR A CA 1
ATOM 714 C C . THR A 1 96 ? -14.451 -28.314 46.340 1.00 80.31 96 THR A C 1
ATOM 716 O O . THR A 1 96 ? -13.475 -28.204 47.080 1.00 80.31 96 THR A O 1
ATOM 719 N N . LEU A 1 97 ? -15.213 -27.264 46.008 1.00 76.50 97 LEU A N 1
ATOM 720 C CA . LEU A 1 97 ? -14.991 -25.900 46.509 1.00 76.50 97 LEU A CA 1
ATOM 721 C C . LEU A 1 97 ? -14.922 -25.867 48.032 1.00 76.50 97 LEU A C 1
ATOM 723 O O . LEU A 1 97 ? -13.953 -25.365 48.587 1.00 76.50 97 LEU A O 1
ATOM 727 N N . VAL A 1 98 ? -15.918 -26.440 48.706 1.00 71.31 98 VAL A N 1
ATOM 728 C CA . VAL A 1 98 ? -16.000 -26.486 50.172 1.00 71.31 98 VAL A CA 1
ATOM 729 C C . VAL A 1 98 ? -14.787 -27.212 50.758 1.00 71.31 98 VAL A C 1
ATOM 731 O O . VAL A 1 98 ? -14.235 -26.787 51.774 1.00 71.31 98 VAL A O 1
ATOM 734 N N . SER A 1 99 ? -14.315 -28.279 50.105 1.00 72.50 99 SER A N 1
ATOM 735 C CA . SER A 1 99 ? -13.116 -29.002 50.540 1.00 72.50 99 SER A CA 1
ATOM 736 C C . SER A 1 99 ? -11.832 -28.159 50.473 1.00 72.50 99 SER A C 1
ATOM 738 O O . SER A 1 99 ? -10.945 -28.352 51.305 1.00 72.50 99 SER A O 1
ATOM 740 N N . CYS A 1 100 ? -11.749 -27.179 49.562 1.00 68.81 100 CYS A N 1
ATOM 741 C CA . CYS A 1 100 ? -10.596 -26.283 49.414 1.00 68.81 100 CYS A CA 1
ATOM 742 C C . CYS A 1 100 ? -10.438 -25.253 50.550 1.00 68.81 100 CYS A C 1
ATOM 744 O O . CYS A 1 100 ? -9.383 -24.611 50.627 1.00 68.81 100 CYS A O 1
ATOM 746 N N . PHE A 1 101 ? -11.459 -25.079 51.401 1.00 65.38 101 PHE A N 1
ATOM 747 C CA . PHE A 1 101 ? -11.527 -24.053 52.454 1.00 65.38 101 PHE A CA 1
ATOM 748 C C . PHE A 1 101 ? -11.590 -24.628 53.879 1.00 65.38 101 PHE A C 1
ATOM 750 O O . PHE A 1 101 ? -12.010 -23.930 54.796 1.00 65.38 101 PHE A O 1
ATOM 757 N N . ARG A 1 102 ? -11.205 -25.897 54.088 1.00 55.06 102 ARG A N 1
ATOM 758 C CA . ARG A 1 102 ? -11.239 -26.562 55.405 1.00 55.06 102 ARG A CA 1
ATOM 759 C C . ARG A 1 102 ? -10.268 -25.940 56.421 1.00 55.06 102 ARG A C 1
ATOM 761 O O . ARG A 1 102 ? -9.217 -26.507 56.672 1.00 55.06 102 ARG A O 1
ATOM 768 N N . ASP A 1 103 ? -10.709 -24.862 57.058 1.00 48.56 103 ASP A N 1
ATOM 769 C CA . ASP A 1 103 ? -10.338 -24.451 58.411 1.00 48.56 103 ASP A CA 1
ATOM 770 C C . ASP A 1 103 ? -11.638 -24.066 59.157 1.00 48.56 103 ASP A C 1
ATOM 772 O O . ASP A 1 103 ? -12.145 -22.961 59.029 1.00 48.56 103 ASP A O 1
ATOM 776 N N . ASN A 1 104 ? -12.222 -25.045 59.867 1.00 48.75 104 ASN A N 1
ATOM 777 C CA . ASN A 1 104 ? -13.254 -24.959 60.922 1.00 48.75 104 ASN A CA 1
ATOM 778 C C . ASN A 1 104 ? -14.417 -23.942 60.782 1.00 48.75 104 ASN A C 1
ATOM 780 O O . ASN A 1 104 ? -14.246 -22.795 61.174 1.00 48.75 104 ASN A O 1
ATOM 784 N N . THR A 1 105 ? -15.626 -24.410 60.389 1.00 47.97 105 THR A N 1
ATOM 785 C CA . THR A 1 105 ? -16.946 -24.234 61.093 1.00 47.97 105 THR A CA 1
ATOM 786 C C . THR A 1 105 ? -18.230 -24.406 60.243 1.00 47.97 105 THR A C 1
ATOM 788 O O . THR A 1 105 ? -19.298 -24.404 60.830 1.00 47.97 105 THR A O 1
ATOM 791 N N . GLY A 1 106 ? -18.202 -24.659 58.922 1.00 50.66 106 GLY A N 1
ATOM 792 C CA . GLY A 1 106 ? -19.438 -24.553 58.096 1.00 50.66 106 GLY A CA 1
ATOM 793 C C . GLY A 1 106 ? -19.914 -25.760 57.261 1.00 50.66 106 GLY A C 1
ATOM 794 O O . GLY A 1 106 ? -20.727 -25.583 56.358 1.00 50.66 106 GLY A O 1
ATOM 795 N N . TYR A 1 107 ? -19.416 -26.988 57.469 1.00 47.38 107 TYR A N 1
ATOM 796 C CA . TYR A 1 107 ? -19.669 -28.104 56.523 1.00 47.38 107 TYR A CA 1
ATOM 797 C C . TYR A 1 107 ? -21.133 -28.596 56.478 1.00 47.38 107 TYR A C 1
ATOM 799 O O . TYR A 1 107 ? -21.618 -29.006 55.423 1.00 47.38 107 TYR A O 1
ATOM 807 N N . ALA A 1 108 ? -21.846 -28.568 57.608 1.00 49.22 108 ALA A N 1
ATOM 808 C CA . ALA A 1 108 ? -23.237 -29.026 57.678 1.00 49.22 108 ALA A CA 1
ATOM 809 C C . ALA A 1 108 ? -24.228 -27.981 57.128 1.00 49.22 108 ALA A C 1
ATOM 811 O O . ALA A 1 108 ? -25.207 -28.344 56.479 1.00 49.22 108 ALA A O 1
ATOM 812 N N . GLU A 1 109 ? -23.939 -26.693 57.317 1.00 51.75 109 GLU A N 1
ATOM 813 C CA . GLU A 1 109 ? -24.785 -25.578 56.874 1.00 51.75 109 GLU A CA 1
ATOM 814 C C . GLU A 1 109 ? -24.640 -25.318 55.366 1.00 51.75 109 GLU A C 1
ATOM 816 O O . GLU A 1 109 ? -25.637 -25.087 54.680 1.00 51.75 109 GLU A O 1
ATOM 821 N N . ALA A 1 110 ? -23.435 -25.505 54.807 1.00 50.41 110 ALA A N 1
ATOM 822 C CA . ALA A 1 110 ? -23.174 -25.376 53.371 1.00 50.41 110 ALA A CA 1
ATOM 823 C C . ALA A 1 110 ? -24.032 -26.320 52.504 1.00 50.41 110 ALA A C 1
ATOM 825 O O . ALA A 1 110 ? -24.438 -25.941 51.408 1.00 50.41 110 ALA A O 1
ATOM 826 N N . ARG A 1 111 ? -24.383 -27.522 52.995 1.00 54.94 111 ARG A N 1
ATOM 827 C CA . ARG A 1 111 ? -25.236 -28.478 52.260 1.00 54.94 111 ARG A CA 1
ATOM 828 C C . ARG A 1 111 ? -26.670 -27.992 52.050 1.00 54.94 111 ARG A C 1
ATOM 830 O O . ARG A 1 111 ? -27.268 -28.326 51.032 1.00 54.94 111 ARG A O 1
ATOM 837 N N . HIS A 1 112 ? -27.216 -27.206 52.977 1.00 56.94 112 HIS A N 1
ATOM 838 C CA . HIS A 1 112 ? -28.562 -26.635 52.853 1.00 56.94 112 HIS A CA 1
ATOM 839 C C . HIS A 1 112 ? -28.611 -25.416 51.918 1.00 56.94 112 HIS A C 1
ATOM 841 O O . HIS A 1 112 ? -29.696 -25.017 51.487 1.00 56.94 112 HIS A O 1
ATOM 847 N N . LEU A 1 113 ? -27.440 -24.861 51.587 1.00 54.50 113 LEU A N 1
ATOM 848 C CA . LEU A 1 113 ? -27.252 -23.744 50.662 1.00 54.50 113 LEU A CA 1
ATOM 849 C C . LEU A 1 113 ? -26.986 -24.208 49.213 1.00 54.50 113 LEU A C 1
ATOM 851 O O . LEU A 1 113 ? -27.013 -23.394 48.294 1.00 54.50 113 LEU A O 1
ATOM 855 N N . LEU A 1 114 ? -26.790 -25.515 48.984 1.00 54.81 114 LEU A N 1
ATOM 856 C CA . LEU A 1 114 ? -26.659 -26.125 47.651 1.00 54.81 114 LEU A CA 1
ATOM 857 C C . LEU A 1 114 ? -28.000 -26.095 46.886 1.00 54.81 114 LEU A C 1
ATOM 859 O O . LEU A 1 114 ? -29.065 -26.234 47.484 1.00 54.81 114 LEU A O 1
ATOM 863 N N . PRO A 1 115 ? -27.990 -25.879 45.560 1.00 53.38 115 PRO A N 1
ATOM 864 C CA . PRO A 1 115 ? -28.652 -24.730 44.962 1.00 53.38 115 PRO A CA 1
ATOM 865 C C . PRO A 1 115 ? -30.172 -24.868 44.884 1.00 53.38 115 PRO A C 1
ATOM 867 O O . PRO A 1 115 ? -30.724 -25.680 44.139 1.00 53.38 115 PRO A O 1
ATOM 870 N N . LYS A 1 116 ? -30.856 -23.913 45.518 1.00 52.25 116 LYS A N 1
ATOM 871 C CA . LYS A 1 116 ? -32.166 -23.437 45.067 1.00 52.25 116 LYS A CA 1
ATOM 872 C C . LYS A 1 116 ? -31.956 -22.557 43.817 1.00 52.25 116 LYS A C 1
ATOM 874 O O . LYS A 1 116 ? -32.167 -21.362 43.885 1.00 52.25 116 LYS A O 1
ATOM 879 N N . LYS A 1 117 ? -31.536 -23.151 42.690 1.00 56.16 117 LYS A N 1
ATOM 880 C CA . LYS A 1 117 ? -31.235 -22.500 41.387 1.00 56.16 117 LYS A CA 1
ATOM 881 C C . LYS A 1 117 ? -30.024 -21.534 41.341 1.00 56.16 117 LYS A C 1
ATOM 883 O O . LYS A 1 117 ? -29.830 -20.680 42.197 1.00 56.16 117 LYS A O 1
ATOM 888 N N . ASP A 1 118 ? -29.280 -21.639 40.238 1.00 64.62 118 ASP A N 1
ATOM 889 C CA . ASP A 1 118 ? -28.343 -20.646 39.693 1.00 64.62 118 ASP A CA 1
ATOM 890 C C . ASP A 1 118 ? -27.192 -20.222 40.630 1.00 64.62 118 ASP A C 1
ATOM 892 O O . ASP A 1 118 ? -26.757 -20.976 41.491 1.00 64.62 118 ASP A O 1
ATOM 896 N N . TRP A 1 119 ? -26.654 -19.014 40.438 1.00 71.94 119 TRP A N 1
ATOM 897 C CA . TRP A 1 119 ? -25.561 -18.423 41.216 1.00 71.94 119 TRP A CA 1
ATOM 898 C C . TRP A 1 119 ? -25.991 -17.835 42.575 1.00 71.94 119 TRP A C 1
ATOM 900 O O . TRP A 1 119 ? -25.186 -17.200 43.259 1.00 71.94 119 TRP A O 1
ATOM 910 N N . GLU A 1 120 ? -27.264 -17.973 42.958 1.00 69.06 120 GLU A N 1
ATOM 911 C CA . GLU A 1 120 ? -27.818 -17.284 44.132 1.00 69.06 120 GLU A CA 1
ATOM 912 C C . GLU A 1 120 ? -27.198 -17.775 45.450 1.00 69.06 120 GLU A C 1
ATOM 914 O O . GLU A 1 120 ? -27.004 -16.973 46.363 1.00 69.06 120 GLU A O 1
ATOM 919 N N . TRP A 1 121 ? -26.781 -19.044 45.502 1.00 73.44 121 TRP A N 1
ATOM 920 C CA . TRP A 1 121 ? -26.152 -19.670 46.671 1.00 73.44 121 TRP A CA 1
ATOM 921 C C . TRP A 1 121 ? -24.874 -18.963 47.143 1.00 73.44 121 TRP A C 1
ATOM 923 O O . TRP A 1 121 ? -24.537 -19.014 48.325 1.00 73.44 121 TRP A O 1
ATOM 933 N N . LEU A 1 122 ? -24.149 -18.300 46.236 1.00 75.25 122 LEU A N 1
ATOM 934 C CA . LEU A 1 122 ? -22.844 -17.721 46.536 1.00 75.25 122 LEU A CA 1
ATOM 935 C C . LEU A 1 122 ? -22.948 -16.525 47.488 1.00 75.25 122 LEU A C 1
ATOM 937 O O . LEU A 1 122 ? -22.085 -16.349 48.341 1.00 75.25 122 LEU A O 1
ATOM 941 N N . ALA A 1 123 ? -23.998 -15.707 47.371 1.00 76.06 123 ALA A N 1
ATOM 942 C CA . ALA A 1 123 ? -24.194 -14.575 48.276 1.00 76.06 123 ALA A CA 1
ATOM 943 C C . ALA A 1 123 ? -24.471 -15.052 49.711 1.00 76.06 123 ALA A C 1
ATOM 945 O O . ALA A 1 123 ? -23.950 -14.472 50.660 1.00 76.06 123 ALA A O 1
ATOM 946 N N . ASP A 1 124 ? -25.232 -16.135 49.865 1.00 75.75 124 ASP A N 1
ATOM 947 C CA . ASP A 1 124 ? -25.516 -16.725 51.174 1.00 75.75 124 ASP A CA 1
ATOM 948 C C . ASP A 1 124 ? -24.259 -17.390 51.753 1.00 75.75 124 ASP A C 1
ATOM 950 O O . ASP A 1 124 ? -23.893 -17.130 52.894 1.00 75.75 124 ASP A O 1
ATOM 954 N N . ALA A 1 125 ? -23.501 -18.120 50.932 1.00 74.00 125 ALA A N 1
ATOM 955 C CA . ALA A 1 125 ? -22.219 -18.707 51.324 1.00 74.00 125 ALA A CA 1
ATOM 956 C C . ALA A 1 125 ? -21.161 -17.670 51.764 1.00 74.00 125 ALA A C 1
ATOM 958 O O . ALA A 1 125 ? -20.282 -17.973 52.573 1.00 74.00 125 ALA A O 1
ATOM 959 N N . VAL A 1 126 ? -21.223 -16.443 51.233 1.00 77.06 126 VAL A N 1
ATOM 960 C CA . VAL A 1 126 ? -20.371 -15.325 51.674 1.00 77.06 126 VAL A CA 1
ATOM 961 C C . VAL A 1 126 ? -20.792 -14.810 53.044 1.00 77.06 126 VAL A C 1
ATOM 963 O O . VAL A 1 126 ? -19.919 -14.528 53.862 1.00 77.06 126 VAL A O 1
ATOM 966 N N . ARG A 1 127 ? -22.098 -14.703 53.316 1.00 75.88 127 ARG A N 1
ATOM 967 C CA . ARG A 1 127 ? -22.597 -14.276 54.635 1.00 75.88 127 ARG A CA 1
ATOM 968 C C . ARG A 1 127 ? -22.207 -15.265 55.726 1.00 75.88 127 ARG A C 1
ATOM 970 O O . ARG A 1 127 ? -21.742 -14.835 56.775 1.00 75.88 127 ARG A O 1
ATOM 977 N N . GLU A 1 128 ? -22.274 -16.559 55.415 1.00 72.88 128 GLU A N 1
ATOM 978 C CA . GLU A 1 128 ? -21.803 -17.653 56.278 1.00 72.88 128 GLU A CA 1
ATOM 979 C C . GLU A 1 128 ? -20.261 -17.770 56.347 1.00 72.88 128 GLU A C 1
ATOM 981 O O . GLU A 1 128 ? -19.717 -18.660 56.994 1.00 72.88 128 GLU A O 1
ATOM 986 N N . GLY A 1 129 ? -19.519 -16.892 55.663 1.00 67.00 129 GLY A N 1
ATOM 987 C CA . GLY A 1 129 ? -18.083 -16.681 55.871 1.00 67.00 129 GLY A CA 1
ATOM 988 C C . GLY A 1 129 ? -17.117 -17.643 55.179 1.00 67.00 129 GLY A C 1
ATOM 989 O O . GLY A 1 129 ? -15.916 -17.380 55.166 1.00 67.00 129 GLY A O 1
ATOM 990 N N . TRP A 1 130 ? -17.585 -18.711 54.532 1.00 70.19 130 TRP A N 1
ATOM 991 C CA . TRP A 1 130 ? -16.689 -19.698 53.909 1.00 70.19 130 TRP A CA 1
ATOM 992 C C . TRP A 1 130 ? -16.418 -19.456 52.412 1.00 70.19 130 TRP A C 1
ATOM 994 O O . TRP A 1 130 ? -15.438 -19.978 51.882 1.00 70.19 130 TRP A O 1
ATOM 1004 N N . ALA A 1 131 ? -17.217 -18.628 51.723 1.00 72.81 131 ALA A N 1
ATOM 1005 C CA . ALA A 1 131 ? -17.037 -18.306 50.296 1.00 72.81 131 ALA A CA 1
ATOM 1006 C C . ALA A 1 131 ? -16.481 -16.890 50.021 1.00 72.81 131 ALA A C 1
ATOM 1008 O O . ALA A 1 131 ? -16.601 -16.365 48.911 1.00 72.81 131 ALA A O 1
ATOM 1009 N N . VAL A 1 132 ? -15.836 -16.260 51.008 1.00 73.75 132 VAL A N 1
ATOM 1010 C CA . VAL A 1 132 ? -15.310 -14.887 50.890 1.00 73.75 132 VAL A CA 1
ATOM 1011 C C . VAL A 1 132 ? -14.258 -14.775 49.782 1.00 73.75 132 VAL A C 1
ATOM 1013 O O . VAL A 1 132 ? -14.357 -13.898 48.930 1.00 73.75 132 VAL A O 1
ATOM 1016 N N . LEU A 1 133 ? -13.273 -15.678 49.740 1.00 72.69 133 LEU A N 1
ATOM 1017 C CA . LEU A 1 133 ? -12.219 -15.662 48.717 1.00 72.69 133 LEU A CA 1
ATOM 1018 C C . LEU A 1 133 ? -12.761 -15.782 47.273 1.00 72.69 133 LEU A C 1
ATOM 1020 O O . LEU A 1 133 ? -12.400 -14.930 46.460 1.00 72.69 133 LEU A O 1
ATOM 1024 N N . PRO A 1 134 ? -13.627 -16.761 46.928 1.00 70.94 134 PRO A N 1
ATOM 1025 C CA . PRO A 1 134 ? -14.213 -16.839 45.589 1.00 70.94 134 PRO A CA 1
ATOM 1026 C C . PRO A 1 134 ? -15.030 -15.593 45.243 1.00 70.94 134 PRO A C 1
ATOM 1028 O O . PRO A 1 134 ? -14.892 -15.049 44.152 1.00 70.94 134 PRO A O 1
ATOM 1031 N N . ALA A 1 135 ? -15.830 -15.080 46.177 1.00 75.81 135 ALA A N 1
ATOM 1032 C CA . ALA A 1 135 ? -16.651 -13.898 45.942 1.00 75.81 135 ALA A CA 1
ATOM 1033 C C . ALA A 1 135 ? -15.841 -12.640 45.597 1.00 75.81 135 ALA A C 1
ATOM 1035 O O . ALA A 1 135 ? -16.262 -11.869 44.733 1.00 75.81 135 ALA A O 1
ATOM 1036 N N . ARG A 1 136 ? -14.656 -12.455 46.198 1.00 77.75 136 ARG A N 1
ATOM 1037 C CA . ARG A 1 136 ? -13.748 -11.345 45.853 1.00 77.75 136 ARG A CA 1
ATOM 1038 C C . ARG A 1 136 ? -13.335 -11.371 44.383 1.00 77.75 136 ARG A C 1
ATOM 1040 O O . ARG A 1 136 ? -13.252 -10.318 43.757 1.00 77.75 136 ARG A O 1
ATOM 1047 N N . LEU A 1 137 ? -13.077 -12.563 43.850 1.00 74.88 137 LEU A N 1
ATOM 1048 C CA . LEU A 1 137 ? -12.664 -12.751 42.461 1.00 74.88 137 LEU A CA 1
ATOM 1049 C C . LEU A 1 137 ? -13.854 -12.569 41.501 1.00 74.88 137 LEU A C 1
ATOM 1051 O O . LEU A 1 137 ? -13.718 -11.944 40.453 1.00 74.88 137 LEU A O 1
ATOM 1055 N N . LEU A 1 138 ? -15.039 -13.043 41.894 1.00 75.44 138 LEU A N 1
ATOM 1056 C CA . LEU A 1 138 ? -16.241 -13.061 41.050 1.00 75.44 138 LEU A CA 1
ATOM 1057 C C . LEU A 1 138 ? -16.940 -11.695 40.945 1.00 75.44 138 LEU A C 1
ATOM 1059 O O . LEU A 1 138 ? -17.602 -11.416 39.948 1.00 75.44 138 LEU A O 1
ATOM 1063 N N . VAL A 1 139 ? -16.788 -10.807 41.933 1.00 77.19 139 VAL A N 1
ATOM 1064 C CA . VAL A 1 139 ? -17.362 -9.446 41.875 1.00 77.19 139 VAL A CA 1
ATOM 1065 C C . VAL A 1 139 ? -16.826 -8.637 40.686 1.00 77.19 139 VAL A C 1
ATOM 1067 O O . VAL A 1 139 ? -17.561 -7.833 40.108 1.00 77.19 139 VAL A O 1
ATOM 1070 N N . ALA A 1 140 ? -15.579 -8.882 40.281 1.00 71.81 140 ALA A N 1
ATOM 1071 C CA . ALA A 1 140 ? -14.949 -8.223 39.140 1.00 71.81 140 ALA A CA 1
ATOM 1072 C C . ALA A 1 140 ? -15.176 -8.945 37.796 1.00 71.81 140 ALA A C 1
ATOM 1074 O O . ALA A 1 140 ? -14.875 -8.367 36.755 1.00 71.81 140 ALA A O 1
ATOM 1075 N N . ASP A 1 141 ? -15.715 -10.168 37.799 1.00 74.62 141 ASP A N 1
ATOM 1076 C CA . ASP A 1 141 ? -15.858 -11.004 36.603 1.00 74.62 141 ASP A CA 1
ATOM 1077 C C . ASP A 1 141 ? -17.116 -10.633 35.798 1.00 74.62 141 ASP A C 1
ATOM 1079 O O . ASP A 1 141 ? -18.245 -10.971 36.154 1.00 74.62 141 ASP A O 1
ATOM 1083 N N . GLU A 1 142 ? -16.942 -9.932 34.678 1.00 73.25 142 GLU A N 1
ATOM 1084 C CA . GLU A 1 142 ? -18.062 -9.464 33.855 1.00 73.25 142 GLU A CA 1
ATOM 1085 C C . GLU A 1 142 ? -18.881 -10.577 33.193 1.00 73.25 142 GLU A C 1
ATOM 1087 O O . GLU A 1 142 ? -20.014 -10.319 32.778 1.00 73.25 142 GLU A O 1
ATOM 1092 N N . THR A 1 143 ? -18.372 -11.813 33.161 1.00 70.06 143 THR A N 1
ATOM 1093 C CA . THR A 1 143 ? -19.095 -12.967 32.610 1.00 70.06 143 THR A CA 1
ATOM 1094 C C . THR A 1 143 ? -20.259 -13.422 33.496 1.00 70.06 143 THR A C 1
ATOM 1096 O O . THR A 1 143 ? -21.157 -14.124 33.027 1.00 70.06 143 THR A O 1
ATOM 1099 N N . ILE A 1 144 ? -20.293 -12.990 34.761 1.00 72.56 144 ILE A N 1
ATOM 1100 C CA . ILE A 1 144 ? -21.337 -13.349 35.722 1.00 72.56 144 ILE A CA 1
ATOM 1101 C C . ILE A 1 144 ? -22.489 -12.342 35.651 1.00 72.56 144 ILE A C 1
ATOM 1103 O O . ILE A 1 144 ? -22.246 -11.123 35.614 1.00 72.56 144 ILE A O 1
ATOM 1107 N N . PRO A 1 145 ? -23.757 -12.808 35.712 1.00 79.69 145 PRO A N 1
ATOM 1108 C CA . PRO A 1 145 ? -24.914 -11.926 35.712 1.00 79.69 145 PRO A CA 1
ATOM 1109 C C . PRO A 1 145 ? -24.782 -10.807 36.746 1.00 79.69 145 PRO A C 1
ATOM 1111 O O . PRO A 1 145 ? -24.530 -11.048 37.927 1.00 79.69 145 PRO A O 1
ATOM 1114 N N . LEU A 1 146 ? -24.998 -9.565 36.313 1.00 83.12 146 LEU A N 1
ATOM 1115 C CA . LEU A 1 146 ? -24.821 -8.381 37.157 1.00 83.12 146 LEU A CA 1
ATOM 1116 C C . LEU A 1 146 ? -25.605 -8.464 38.474 1.00 83.12 146 LEU A C 1
ATOM 1118 O O . LEU A 1 146 ? -25.078 -8.090 39.512 1.00 83.12 146 LEU A O 1
ATOM 1122 N N . LYS A 1 147 ? -26.840 -8.982 38.432 1.00 83.69 147 LYS A N 1
ATOM 1123 C CA . LYS A 1 147 ? -27.700 -9.174 39.614 1.00 83.69 147 LYS A CA 1
ATOM 1124 C C . LYS A 1 147 ? -27.054 -10.087 40.663 1.00 83.69 147 LYS A C 1
ATOM 1126 O O . LYS A 1 147 ? -27.223 -9.886 41.862 1.00 83.69 147 LYS A O 1
ATOM 1131 N N . THR A 1 148 ? -26.326 -11.103 40.213 1.00 80.31 148 THR A N 1
ATOM 1132 C CA . THR A 1 148 ? -25.568 -11.995 41.088 1.00 80.31 148 THR A CA 1
ATOM 1133 C C . THR A 1 148 ? -24.380 -11.248 41.672 1.00 80.31 148 THR A C 1
ATOM 1135 O O . THR A 1 148 ? -24.205 -11.243 42.886 1.00 80.31 148 THR A O 1
ATOM 1138 N N . ARG A 1 149 ? -23.602 -10.556 40.830 1.00 84.69 149 ARG A N 1
ATOM 1139 C CA . ARG A 1 149 ? -22.439 -9.791 41.290 1.00 84.69 149 ARG A CA 1
ATOM 1140 C C . ARG A 1 149 ? -22.807 -8.706 42.296 1.00 84.69 149 ARG A C 1
ATOM 1142 O O . ARG A 1 149 ? -22.099 -8.560 43.283 1.00 84.69 149 ARG A O 1
ATOM 1149 N N . THR A 1 150 ? -23.920 -7.993 42.111 1.00 86.38 150 THR A N 1
ATOM 1150 C CA . THR A 1 150 ? -24.395 -6.989 43.078 1.00 86.38 150 THR A CA 1
ATOM 1151 C C . THR A 1 150 ? -24.780 -7.611 44.415 1.00 86.38 150 THR A C 1
ATOM 1153 O O . THR A 1 150 ? -24.392 -7.089 45.455 1.00 86.38 150 THR A O 1
ATOM 1156 N N . ARG A 1 151 ? -25.475 -8.754 44.416 1.00 85.12 151 ARG A N 1
ATOM 1157 C CA . ARG A 1 151 ? -25.819 -9.475 45.654 1.00 85.12 151 ARG A CA 1
ATOM 1158 C C . ARG A 1 151 ? -24.593 -10.014 46.387 1.00 85.12 151 ARG A C 1
ATOM 1160 O O . ARG A 1 151 ? -24.518 -9.890 47.604 1.00 85.12 151 ARG A O 1
ATOM 1167 N N . VAL A 1 152 ? -23.643 -10.590 45.654 1.00 83.94 152 VAL A N 1
ATOM 1168 C CA . VAL A 1 152 ? -22.378 -11.092 46.210 1.00 83.94 152 VAL A CA 1
ATOM 1169 C C . VAL A 1 152 ? -21.532 -9.934 46.739 1.00 83.94 152 VAL A C 1
ATOM 1171 O O . VAL A 1 152 ? -20.995 -10.024 47.838 1.00 83.94 152 VAL A O 1
ATOM 1174 N N . GLY A 1 153 ? -21.468 -8.819 46.007 1.00 86.88 153 GLY A N 1
ATOM 1175 C CA . GLY A 1 153 ? -20.820 -7.591 46.461 1.00 86.88 153 GLY A CA 1
ATOM 1176 C C . GLY A 1 153 ? -21.429 -7.055 47.757 1.00 86.88 153 GLY A C 1
ATOM 1177 O O . GLY A 1 153 ? -20.695 -6.734 48.685 1.00 86.88 153 GLY A O 1
ATOM 1178 N N . LEU A 1 154 ? -22.761 -7.039 47.869 1.00 86.94 154 LEU A N 1
ATOM 1179 C CA . LEU A 1 154 ? -23.442 -6.670 49.111 1.00 86.94 154 LEU A CA 1
ATOM 1180 C C . LEU A 1 154 ? -23.101 -7.638 50.258 1.00 86.94 154 LEU A C 1
ATOM 1182 O O . LEU A 1 154 ? -22.727 -7.198 51.342 1.00 86.94 154 LEU A O 1
ATOM 1186 N N . ALA A 1 155 ? -23.137 -8.948 50.015 1.00 83.94 155 ALA A N 1
ATOM 1187 C CA . ALA A 1 155 ? -22.763 -9.939 51.024 1.00 83.94 155 ALA A CA 1
ATOM 1188 C C . ALA A 1 155 ? -21.306 -9.768 51.503 1.00 83.94 155 ALA A C 1
ATOM 1190 O O . ALA A 1 155 ? -21.036 -9.852 52.699 1.00 83.94 155 ALA A O 1
ATOM 1191 N N . LEU A 1 156 ? -20.369 -9.447 50.600 1.00 83.69 156 LEU A N 1
ATOM 1192 C CA . LEU A 1 156 ? -18.980 -9.139 50.967 1.00 83.69 156 LEU A CA 1
ATOM 1193 C C . LEU A 1 156 ? -18.882 -7.914 51.879 1.00 83.69 156 LEU A C 1
ATOM 1195 O O . LEU A 1 156 ? -18.033 -7.886 52.767 1.00 83.69 156 LEU A O 1
ATOM 1199 N N . THR A 1 157 ? -19.730 -6.902 51.668 1.00 81.25 157 THR A N 1
ATOM 1200 C CA . THR A 1 157 ? -19.754 -5.702 52.518 1.00 81.25 157 THR A CA 1
ATOM 1201 C C . THR A 1 157 ? -20.355 -5.953 53.894 1.00 81.25 157 THR A C 1
ATOM 1203 O O . THR A 1 157 ? -19.881 -5.356 54.856 1.00 81.25 157 THR A O 1
ATOM 1206 N N . GLU A 1 158 ? -21.336 -6.853 53.990 1.00 81.12 158 GLU A N 1
ATOM 1207 C CA . GLU A 1 158 ? -21.988 -7.264 55.241 1.00 81.12 158 GLU A CA 1
ATOM 1208 C C . GLU A 1 158 ? -21.094 -8.177 56.095 1.00 81.12 158 GLU A C 1
ATOM 1210 O O . GLU A 1 158 ? -21.246 -8.222 57.312 1.00 81.12 158 GLU A O 1
ATOM 1215 N N . HIS A 1 159 ? -20.150 -8.892 55.478 1.00 76.12 159 HIS A N 1
ATOM 1216 C CA . HIS A 1 159 ? -19.298 -9.838 56.188 1.00 76.12 159 HIS A CA 1
ATOM 1217 C C . HIS A 1 159 ? -18.209 -9.146 57.033 1.00 76.12 159 HIS A C 1
ATOM 1219 O O . HIS A 1 159 ? -17.412 -8.355 56.520 1.00 76.12 159 HIS A O 1
ATOM 1225 N N . GLU A 1 160 ? -18.136 -9.489 58.323 1.00 64.81 160 GLU A N 1
ATOM 1226 C CA . GLU A 1 160 ? -17.339 -8.779 59.338 1.00 64.81 160 GLU A CA 1
ATOM 1227 C C . GLU A 1 160 ? -15.809 -8.947 59.185 1.00 64.81 160 GLU A C 1
ATOM 1229 O O . GLU A 1 160 ? -15.040 -8.105 59.652 1.00 64.81 160 GLU A O 1
ATOM 1234 N N . ALA A 1 161 ? -15.326 -9.986 58.489 1.00 66.00 161 ALA A N 1
ATOM 1235 C CA . ALA A 1 161 ? -13.892 -10.284 58.412 1.00 66.00 161 ALA A CA 1
ATOM 1236 C C . ALA A 1 161 ? -13.107 -9.325 57.478 1.00 66.00 161 ALA A C 1
ATOM 1238 O O . ALA A 1 161 ? -13.473 -9.167 56.305 1.00 66.00 161 ALA A O 1
ATOM 1239 N N . PRO A 1 162 ? -11.968 -8.737 57.914 1.00 58.50 162 PRO A N 1
ATOM 1240 C CA . PRO A 1 162 ? -11.207 -7.733 57.151 1.00 58.50 162 PRO A CA 1
ATOM 1241 C C . PRO A 1 162 ? -10.637 -8.245 55.816 1.00 58.50 162 PRO A C 1
ATOM 1243 O O . PRO A 1 162 ? -10.470 -7.467 54.882 1.00 58.50 162 PRO A O 1
ATOM 1246 N N . ALA A 1 163 ? -10.410 -9.554 55.676 1.00 59.28 163 ALA A N 1
ATOM 1247 C CA . ALA A 1 163 ? -9.864 -10.165 54.461 1.00 59.28 163 ALA A CA 1
ATOM 1248 C C . ALA A 1 163 ? -10.843 -10.202 53.261 1.00 59.28 163 ALA A C 1
ATOM 1250 O O . ALA A 1 163 ? -10.447 -10.622 52.172 1.00 59.28 163 ALA A O 1
ATOM 1251 N N . GLY A 1 164 ? -12.105 -9.789 53.437 1.00 60.84 164 GLY A N 1
ATOM 1252 C CA . GLY A 1 164 ? -13.156 -9.806 52.408 1.00 60.84 164 GLY A CA 1
ATOM 1253 C C . GLY A 1 164 ? -13.407 -8.485 51.676 1.00 60.84 164 GLY A C 1
ATOM 1254 O O . GLY A 1 164 ? -14.181 -8.460 50.723 1.00 60.84 164 GLY A O 1
ATOM 1255 N N . PHE A 1 165 ? -12.785 -7.385 52.104 1.00 72.00 165 PHE A N 1
ATOM 1256 C CA . PHE A 1 165 ? -13.097 -6.054 51.583 1.00 72.00 165 PHE A CA 1
ATOM 1257 C C . PHE A 1 165 ? -12.446 -5.804 50.210 1.00 72.00 165 PHE A C 1
ATOM 1259 O O . PHE A 1 165 ? -11.232 -5.940 50.060 1.00 72.00 165 PHE A O 1
ATOM 1266 N N . VAL A 1 166 ? -13.250 -5.448 49.199 1.00 77.50 166 VAL A N 1
ATOM 1267 C CA . VAL A 1 166 ? -12.793 -5.200 47.814 1.00 77.50 166 VAL A CA 1
ATOM 1268 C C . VAL A 1 166 ? -13.353 -3.865 47.308 1.00 77.50 166 VAL A C 1
ATOM 1270 O O . VAL A 1 166 ? -14.291 -3.857 46.508 1.00 77.50 166 VAL A O 1
ATOM 1273 N N . PRO A 1 167 ? -12.824 -2.726 47.786 1.00 77.44 167 PRO A N 1
ATOM 1274 C CA . PRO A 1 167 ? -13.407 -1.410 47.525 1.00 77.44 167 PRO A CA 1
ATOM 1275 C C . PRO A 1 167 ? -13.538 -1.114 46.025 1.00 77.44 167 PRO A C 1
ATOM 1277 O O . PRO A 1 167 ? -14.605 -0.694 45.585 1.00 77.44 167 PRO A O 1
ATOM 1280 N N . ASP A 1 168 ? -12.531 -1.456 45.219 1.00 80.94 168 ASP A N 1
ATOM 1281 C CA . ASP A 1 168 ? -12.544 -1.209 43.769 1.00 80.94 168 ASP A CA 1
ATOM 1282 C C . ASP A 1 168 ? -13.609 -2.032 43.028 1.00 80.94 168 ASP A C 1
ATOM 1284 O O . ASP A 1 168 ? -14.305 -1.532 42.141 1.00 80.94 168 ASP A O 1
ATOM 1288 N N . GLY A 1 169 ? -13.772 -3.306 43.398 1.00 81.12 169 GLY A N 1
ATOM 1289 C CA . GLY A 1 169 ? -14.787 -4.186 42.811 1.00 81.12 169 GLY A CA 1
ATOM 1290 C C . GLY A 1 169 ? -16.205 -3.724 43.150 1.00 81.12 169 GLY A C 1
ATOM 1291 O O . GLY A 1 169 ? -17.089 -3.708 42.293 1.00 81.12 169 GLY A O 1
ATOM 1292 N N . LEU A 1 170 ? -16.411 -3.272 44.387 1.00 86.62 170 LEU A N 1
ATOM 1293 C CA . LEU A 1 170 ? -17.685 -2.730 44.852 1.00 86.62 170 LEU A CA 1
ATOM 1294 C C . LEU A 1 170 ? -17.988 -1.374 44.210 1.00 86.62 170 LEU A C 1
ATOM 1296 O O . LEU A 1 170 ? -19.124 -1.137 43.802 1.00 86.62 170 LEU A O 1
ATOM 1300 N N . ALA A 1 171 ? -16.977 -0.523 44.026 1.00 87.19 171 ALA A N 1
ATOM 1301 C CA . ALA A 1 171 ? -17.108 0.739 43.307 1.00 87.19 171 ALA A CA 1
ATOM 1302 C C . ALA A 1 171 ? -17.569 0.527 41.860 1.00 87.19 171 ALA A C 1
ATOM 1304 O O . ALA A 1 171 ? -18.471 1.226 41.388 1.00 87.19 171 ALA A O 1
ATOM 1305 N N . LYS A 1 172 ? -17.029 -0.487 41.169 1.00 87.25 172 LYS A N 1
ATOM 1306 C CA . LYS A 1 172 ? -17.490 -0.884 39.827 1.00 87.25 172 LYS A CA 1
ATOM 1307 C C . LYS A 1 172 ? -18.958 -1.313 39.817 1.00 87.25 172 LYS A C 1
ATOM 1309 O O . LYS A 1 172 ? -19.688 -0.938 38.906 1.00 87.25 172 LYS A O 1
ATOM 1314 N N . LEU A 1 173 ? -19.425 -2.045 40.831 1.00 88.25 173 LEU A N 1
ATOM 1315 C CA . LEU A 1 173 ? -20.840 -2.429 40.949 1.00 88.25 173 LEU A CA 1
ATOM 1316 C C . LEU A 1 173 ? -21.757 -1.236 41.253 1.00 88.25 173 LEU A C 1
ATOM 1318 O O . LEU A 1 173 ? -22.829 -1.119 40.658 1.00 88.25 173 LEU A O 1
ATOM 1322 N N . VAL A 1 174 ? -21.332 -0.330 42.138 1.00 89.25 174 VAL A N 1
ATOM 1323 C CA . VAL A 1 174 ? -22.080 0.887 42.496 1.00 89.25 174 VAL A CA 1
ATOM 1324 C C . VAL A 1 174 ? -22.136 1.875 41.338 1.00 89.25 174 VAL A C 1
ATOM 1326 O O . VAL A 1 174 ? -23.135 2.568 41.186 1.00 89.25 174 VAL A O 1
ATOM 1329 N N . SER A 1 175 ? -21.112 1.942 40.494 1.00 86.44 175 SER A N 1
ATOM 1330 C CA . SER A 1 175 ? -21.120 2.762 39.276 1.00 86.44 175 SER A CA 1
ATOM 1331 C C . SER A 1 175 ? -21.753 2.041 38.081 1.00 86.44 175 SER A C 1
ATOM 1333 O O . SER A 1 175 ? -21.987 2.662 37.040 1.00 86.44 175 SER A O 1
ATOM 1335 N N . HIS A 1 176 ? -22.090 0.750 38.218 1.00 85.50 176 HIS A N 1
ATOM 1336 C CA . HIS A 1 176 ? -22.576 -0.034 37.096 1.00 85.50 176 HIS A CA 1
ATOM 1337 C C . HIS A 1 176 ? -23.951 0.465 36.629 1.00 85.50 176 HIS A C 1
ATOM 1339 O O . HIS A 1 176 ? -24.925 0.506 37.388 1.00 85.50 176 HIS A O 1
ATOM 1345 N N . PRO A 1 177 ? -24.102 0.765 35.337 1.00 73.56 177 PRO A N 1
ATOM 1346 C CA . PRO A 1 177 ? -25.269 1.482 34.845 1.00 73.56 177 PRO A CA 1
ATOM 1347 C C . PRO A 1 177 ? -26.562 0.685 34.773 1.00 73.56 177 PRO A C 1
ATOM 1349 O O . PRO A 1 177 ? -27.652 1.246 34.847 1.00 73.56 177 PRO A O 1
ATOM 1352 N N . LYS A 1 178 ? -26.437 -0.630 34.592 1.00 82.88 178 LYS A N 1
ATOM 1353 C CA . LYS A 1 178 ? -27.568 -1.563 34.580 1.00 82.88 178 LYS A CA 1
ATOM 1354 C C . LYS A 1 178 ? -27.904 -2.088 35.984 1.00 82.88 178 LYS A C 1
ATOM 1356 O O . LYS A 1 178 ? -28.831 -2.881 36.110 1.00 82.88 178 LYS A O 1
ATOM 1361 N N . ALA A 1 179 ? -27.150 -1.701 37.021 1.00 86.19 179 ALA A N 1
ATOM 1362 C CA . ALA A 1 179 ? -27.411 -2.179 38.375 1.00 86.19 179 ALA A CA 1
ATOM 1363 C C . ALA A 1 179 ? -28.663 -1.501 38.937 1.00 86.19 179 ALA A C 1
ATOM 1365 O O . ALA A 1 179 ? -28.933 -0.325 38.671 1.00 86.19 179 ALA A O 1
ATOM 1366 N N . ALA A 1 180 ? -29.449 -2.254 39.706 1.00 88.31 180 ALA A N 1
ATOM 1367 C CA . ALA A 1 180 ? -30.665 -1.727 40.297 1.00 88.31 180 ALA A CA 1
ATOM 1368 C C . ALA A 1 180 ? -30.328 -0.585 41.264 1.00 88.31 180 ALA A C 1
ATOM 1370 O O . ALA A 1 180 ? -29.376 -0.658 42.037 1.00 88.31 180 ALA A O 1
ATOM 1371 N N . SER A 1 181 ? -31.135 0.476 41.241 1.00 88.25 181 SER A N 1
ATOM 1372 C CA . SER A 1 181 ? -30.907 1.655 42.082 1.00 88.25 181 SER A CA 1
ATOM 1373 C C . SER A 1 181 ? -30.832 1.324 43.577 1.00 88.25 181 SER A C 1
ATOM 1375 O O . SER A 1 181 ? -30.073 1.982 44.282 1.00 88.25 181 SER A O 1
ATOM 1377 N N . GLY A 1 182 ? -31.619 0.346 44.040 1.00 90.50 182 GLY A N 1
ATOM 1378 C CA . GLY A 1 182 ? -31.601 -0.115 45.429 1.00 90.50 182 GLY A CA 1
ATOM 1379 C C . GLY A 1 182 ? -30.308 -0.851 45.772 1.00 90.50 182 GLY A C 1
ATOM 1380 O O . GLY A 1 182 ? -29.681 -0.521 46.769 1.00 90.50 182 GLY A O 1
ATOM 1381 N N . ASP A 1 183 ? -29.851 -1.760 44.906 1.00 89.38 183 ASP A N 1
ATOM 1382 C CA . ASP A 1 183 ? -28.603 -2.512 45.105 1.00 89.38 183 ASP A CA 1
ATOM 1383 C C . ASP A 1 183 ? -27.383 -1.582 45.150 1.00 89.38 183 ASP A C 1
ATOM 1385 O O . ASP A 1 183 ? -26.527 -1.716 46.020 1.00 89.38 183 ASP A O 1
ATOM 1389 N N . ARG A 1 184 ? -27.323 -0.594 44.246 1.00 92.44 184 ARG A N 1
ATOM 1390 C CA . ARG A 1 184 ? -26.243 0.408 44.212 1.00 92.44 184 ARG A CA 1
ATOM 1391 C C . ARG A 1 184 ? -26.166 1.194 45.522 1.00 92.44 184 ARG A C 1
ATOM 1393 O O . ARG A 1 184 ? -25.081 1.392 46.060 1.00 92.44 184 ARG A O 1
ATOM 1400 N N . PHE A 1 185 ? -27.320 1.616 46.042 1.00 93.94 185 PHE A N 1
ATOM 1401 C CA . PHE A 1 185 ? -27.407 2.291 47.334 1.00 93.94 185 PHE A CA 1
ATOM 1402 C C . PHE A 1 185 ? -27.043 1.363 48.498 1.00 93.94 185 PHE A C 1
ATOM 1404 O O . PHE A 1 185 ? -26.258 1.760 49.351 1.00 93.94 185 PHE A O 1
ATOM 1411 N N . ALA A 1 186 ? -27.568 0.136 48.520 1.00 91.56 186 ALA A N 1
ATOM 1412 C CA . ALA A 1 186 ? -27.312 -0.834 49.581 1.00 91.56 186 ALA A CA 1
ATOM 1413 C C . ALA A 1 186 ? -25.817 -1.152 49.709 1.00 91.56 186 ALA A C 1
ATOM 1415 O O . ALA A 1 186 ? -25.287 -1.120 50.816 1.00 91.56 186 ALA A O 1
ATOM 1416 N N . ILE A 1 187 ? -25.123 -1.367 48.583 1.00 90.56 187 ILE A N 1
ATOM 1417 C CA . ILE A 1 187 ? -23.672 -1.593 48.571 1.00 90.56 187 ILE A CA 1
ATOM 1418 C C . ILE A 1 187 ? -22.937 -0.349 49.082 1.00 90.56 187 ILE A C 1
ATOM 1420 O O . ILE A 1 187 ? -22.111 -0.467 49.979 1.00 90.56 187 ILE A O 1
ATOM 1424 N N . ALA A 1 188 ? -23.249 0.850 48.575 1.00 91.31 188 ALA A N 1
ATOM 1425 C CA . ALA A 1 188 ? -22.595 2.083 49.026 1.00 91.31 188 ALA A CA 1
ATOM 1426 C C . ALA A 1 188 ? -22.799 2.343 50.532 1.00 91.31 188 ALA A C 1
ATOM 1428 O O . ALA A 1 188 ? -21.857 2.706 51.233 1.00 91.31 188 ALA A O 1
ATOM 1429 N N . ALA A 1 189 ? -24.012 2.109 51.040 1.00 91.25 189 ALA A N 1
ATOM 1430 C CA . ALA A 1 189 ? -24.346 2.237 52.454 1.00 91.25 189 ALA A CA 1
ATOM 1431 C C . ALA A 1 189 ? -23.604 1.210 53.320 1.00 91.25 189 ALA A C 1
ATOM 1433 O O . ALA A 1 189 ? -23.084 1.558 54.380 1.00 91.25 189 ALA A O 1
ATOM 1434 N N . ALA A 1 190 ? -23.533 -0.045 52.873 1.00 89.00 190 ALA A N 1
ATOM 1435 C CA . ALA A 1 190 ? -22.815 -1.099 53.577 1.00 89.00 190 ALA A CA 1
ATOM 1436 C C . ALA A 1 190 ? -21.299 -0.844 53.590 1.00 89.00 190 ALA A C 1
ATOM 1438 O O . ALA A 1 190 ? -20.670 -0.996 54.636 1.00 89.00 190 ALA A O 1
ATOM 1439 N N . VAL A 1 191 ? -20.722 -0.358 52.481 1.00 88.88 191 VAL A N 1
ATOM 1440 C CA . VAL A 1 191 ? -19.322 0.097 52.450 1.00 88.88 191 VAL A CA 1
ATOM 1441 C C . VAL A 1 191 ? -19.111 1.250 53.425 1.00 88.88 191 VAL A C 1
ATOM 1443 O O . VAL A 1 191 ? -18.187 1.172 54.216 1.00 88.88 191 VAL A O 1
ATOM 1446 N N . ALA A 1 192 ? -19.966 2.276 53.437 1.00 88.44 192 ALA A N 1
ATOM 1447 C CA . ALA A 1 192 ? -19.800 3.434 54.323 1.00 88.44 192 ALA A CA 1
ATOM 1448 C C . ALA A 1 192 ? -19.857 3.087 55.814 1.00 88.44 192 ALA A C 1
ATOM 1450 O O . ALA A 1 192 ? -19.102 3.649 56.602 1.00 88.44 192 ALA A O 1
ATOM 1451 N N . ARG A 1 193 ? -20.700 2.127 56.207 1.00 87.81 193 ARG A N 1
ATOM 1452 C CA . ARG A 1 193 ? -20.752 1.637 57.594 1.00 87.81 193 ARG A CA 1
ATOM 1453 C C . ARG A 1 193 ? -19.488 0.888 58.008 1.00 87.81 193 ARG A C 1
ATOM 1455 O O . ARG A 1 193 ? -19.146 0.886 59.186 1.00 87.81 193 ARG A O 1
ATOM 1462 N N . ARG A 1 194 ? -18.824 0.240 57.053 1.00 82.88 194 ARG A N 1
ATOM 1463 C CA . ARG A 1 194 ? -17.629 -0.573 57.286 1.00 82.88 194 ARG A CA 1
ATOM 1464 C C . ARG A 1 194 ? -16.335 0.235 57.179 1.00 82.88 194 ARG A C 1
ATOM 1466 O O . ARG A 1 194 ? -15.454 0.098 58.019 1.00 82.88 194 ARG A O 1
ATOM 1473 N N . ASP A 1 195 ? -16.229 1.053 56.142 1.00 85.44 195 ASP A N 1
ATOM 1474 C CA . ASP A 1 195 ? -15.136 1.977 55.863 1.00 85.44 195 ASP A CA 1
ATOM 1475 C C . ASP A 1 195 ? -15.729 3.315 55.383 1.00 85.44 195 ASP A C 1
ATOM 1477 O O . ASP A 1 195 ? -16.026 3.485 54.192 1.00 85.44 195 ASP A O 1
ATOM 1481 N N . PRO A 1 196 ? -15.899 4.285 56.300 1.00 84.25 196 PRO A N 1
ATOM 1482 C CA . PRO A 1 196 ? -16.449 5.591 55.966 1.00 84.25 196 PRO A CA 1
ATOM 1483 C C . PRO A 1 196 ? -15.673 6.318 54.864 1.00 84.25 196 PRO A C 1
ATOM 1485 O O . PRO A 1 196 ? -16.286 7.006 54.053 1.00 84.25 196 PRO A O 1
ATOM 1488 N N . ARG A 1 197 ? -14.344 6.144 54.770 1.00 84.56 197 ARG A N 1
ATOM 1489 C CA . ARG A 1 197 ? -13.530 6.850 53.765 1.00 84.56 197 ARG A CA 1
ATOM 1490 C C . ARG A 1 197 ? -13.830 6.346 52.359 1.00 84.56 197 ARG A C 1
ATOM 1492 O O . ARG A 1 197 ? -14.103 7.151 51.473 1.00 84.56 197 ARG A O 1
ATOM 1499 N N . ALA A 1 198 ? -13.836 5.027 52.169 1.00 82.94 198 ALA A N 1
ATOM 1500 C CA . ALA A 1 198 ? -14.193 4.422 50.888 1.00 82.94 198 ALA A CA 1
ATOM 1501 C C . ALA A 1 198 ? -15.687 4.605 50.558 1.00 82.94 198 ALA A C 1
ATOM 1503 O O . ALA A 1 198 ? -16.064 4.784 49.401 1.00 82.94 198 ALA A O 1
ATOM 1504 N N . GLY A 1 199 ? -16.561 4.579 51.568 1.00 85.81 199 GLY A N 1
ATOM 1505 C CA . GLY A 1 199 ? -18.005 4.649 51.363 1.00 85.81 199 GLY A CA 1
ATOM 1506 C C . GLY A 1 199 ? -18.548 6.042 51.065 1.00 85.81 199 GLY A C 1
ATOM 1507 O O . GLY A 1 199 ? -19.538 6.148 50.344 1.00 85.81 199 GLY A O 1
ATOM 1508 N N . VAL A 1 200 ? -17.906 7.111 51.545 1.00 91.38 200 VAL A N 1
ATOM 1509 C CA . VAL A 1 200 ? -18.322 8.488 51.234 1.00 91.38 200 VAL A CA 1
ATOM 1510 C C . VAL A 1 200 ? -18.296 8.749 49.72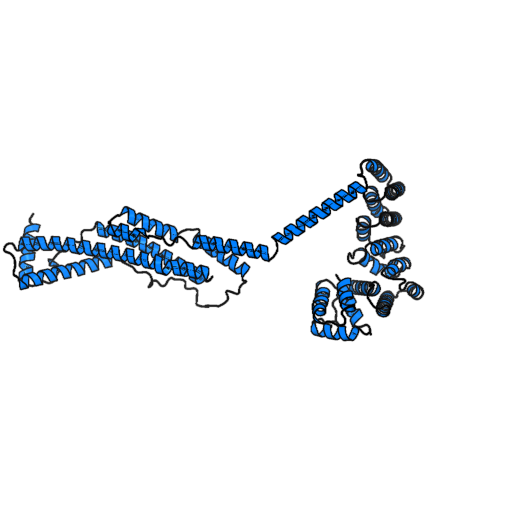5 1.00 91.38 200 VAL A C 1
ATOM 1512 O O . VAL A 1 200 ? -19.255 9.297 49.182 1.00 91.38 200 VAL A O 1
ATOM 1515 N N . GLU A 1 201 ? -17.248 8.324 49.016 1.00 91.44 201 GLU A N 1
ATOM 1516 C CA . GLU A 1 201 ? -17.161 8.504 47.559 1.00 91.44 201 GLU A CA 1
ATOM 1517 C C . GLU A 1 201 ? -18.256 7.730 46.820 1.00 91.44 201 GLU A C 1
ATOM 1519 O O . GLU A 1 201 ? -18.891 8.258 45.901 1.00 91.44 201 GLU A O 1
ATOM 1524 N N . LEU A 1 202 ? -18.558 6.512 47.276 1.00 91.88 202 LEU A N 1
ATOM 1525 C CA . LEU A 1 202 ? -19.640 5.703 46.722 1.00 91.88 202 LEU A CA 1
ATOM 1526 C C . LEU A 1 202 ? -21.007 6.338 46.970 1.00 91.88 202 LEU A C 1
ATOM 1528 O O . LEU A 1 202 ? -21.811 6.428 46.042 1.00 91.88 202 LEU A O 1
ATOM 1532 N N . LEU A 1 203 ? -21.269 6.839 48.176 1.00 93.75 203 LEU A N 1
ATOM 1533 C CA . LEU A 1 203 ? -22.510 7.543 48.489 1.00 93.75 203 LEU A CA 1
ATOM 1534 C C . LEU A 1 203 ? -22.652 8.834 47.668 1.00 93.75 203 LEU A C 1
ATOM 1536 O O . LEU A 1 203 ? -23.742 9.110 47.165 1.00 93.75 203 LEU A O 1
ATOM 1540 N N . CYS A 1 204 ? -21.567 9.587 47.452 1.00 92.56 204 CYS A N 1
ATOM 1541 C CA . CYS A 1 204 ? -21.560 10.740 46.548 1.00 92.56 204 CYS A CA 1
ATOM 1542 C C . CYS A 1 204 ? -21.867 10.335 45.099 1.00 92.56 204 CYS A C 1
ATOM 1544 O O . CYS A 1 204 ? -22.645 11.016 44.426 1.00 92.56 204 CYS A O 1
ATOM 1546 N N . SER A 1 205 ? -21.318 9.213 44.621 1.00 91.75 205 SER A N 1
ATOM 1547 C CA . SER A 1 205 ? -21.607 8.696 43.276 1.00 91.75 205 SER A CA 1
ATOM 1548 C C . SER A 1 205 ? -23.082 8.307 43.116 1.00 91.75 205 SER A C 1
ATOM 1550 O O . SER A 1 205 ? -23.711 8.647 42.117 1.00 91.75 205 SER A O 1
ATOM 1552 N N . VAL A 1 206 ? -23.679 7.678 44.136 1.00 92.69 206 VAL A N 1
ATOM 1553 C CA . VAL A 1 206 ? -25.106 7.328 44.144 1.00 92.69 206 VAL A CA 1
ATOM 1554 C C . VAL A 1 206 ? -25.960 8.590 44.181 1.00 92.69 206 VAL A C 1
ATOM 1556 O O . VAL A 1 206 ? -26.922 8.687 43.426 1.00 92.69 206 VAL A O 1
ATOM 1559 N N . ALA A 1 207 ? -25.614 9.566 45.023 1.00 92.69 207 ALA A N 1
ATOM 1560 C CA . ALA A 1 207 ? -26.357 10.814 45.162 1.00 92.69 207 ALA A CA 1
ATOM 1561 C C . ALA A 1 207 ? -26.323 11.677 43.889 1.00 92.69 207 ALA A C 1
ATOM 1563 O O . ALA A 1 207 ? -27.322 12.318 43.562 1.00 92.69 207 ALA A O 1
ATOM 1564 N N . SER A 1 208 ? -25.205 11.696 43.165 1.00 91.50 208 SER A N 1
ATOM 1565 C CA . SER A 1 208 ? -25.024 12.519 41.960 1.00 91.50 208 SER A CA 1
ATOM 1566 C C . SER A 1 208 ? -25.477 11.847 40.659 1.00 91.50 208 SER A C 1
ATOM 1568 O O . SER A 1 208 ? -25.634 12.537 39.657 1.00 91.50 208 SER A O 1
ATOM 1570 N N . ASP A 1 209 ? -25.747 10.539 40.644 1.00 89.31 209 ASP A N 1
ATOM 1571 C CA . ASP A 1 209 ? -26.153 9.845 39.419 1.00 89.31 209 ASP A CA 1
ATOM 1572 C C . ASP A 1 209 ? -27.660 10.025 39.112 1.00 89.31 209 ASP A C 1
ATOM 1574 O O . ASP A 1 209 ? -28.511 9.488 39.829 1.00 89.31 209 ASP A O 1
ATOM 1578 N N . PRO A 1 210 ? -28.037 10.707 38.010 1.00 85.50 210 PRO A N 1
ATOM 1579 C CA . PRO A 1 210 ? -29.438 10.950 37.650 1.00 85.50 210 PRO A CA 1
ATOM 1580 C C . PRO A 1 210 ? -30.222 9.681 37.259 1.00 85.50 210 PRO A C 1
ATOM 1582 O O . PRO A 1 210 ? -31.453 9.717 37.177 1.00 85.50 210 PRO A O 1
ATOM 1585 N N . VAL A 1 211 ? -29.549 8.550 37.019 1.00 86.19 211 VAL A N 1
ATOM 1586 C CA . VAL A 1 211 ? -30.180 7.253 36.724 1.00 86.19 211 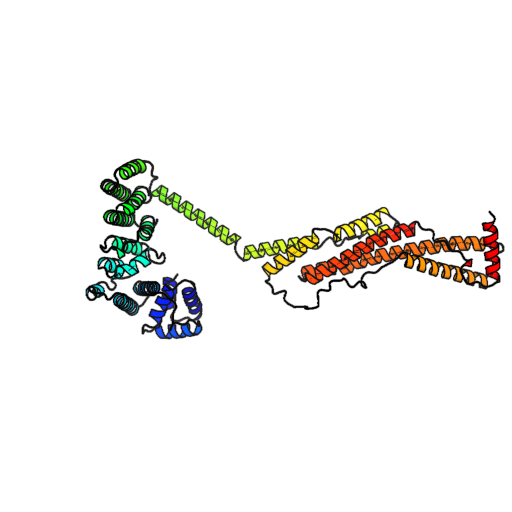VAL A CA 1
ATOM 1587 C C . VAL A 1 211 ? -30.710 6.579 37.999 1.00 86.19 211 VAL A C 1
ATOM 1589 O O . VAL A 1 211 ? -31.680 5.807 37.938 1.00 86.19 211 VAL A O 1
ATOM 1592 N N . VAL A 1 212 ? -30.115 6.889 39.158 1.00 87.75 212 VAL A N 1
ATOM 1593 C CA . VAL A 1 212 ? -30.532 6.399 40.481 1.00 87.75 212 VAL A CA 1
ATOM 1594 C C . VAL A 1 212 ? -31.865 7.044 40.873 1.00 87.75 212 VAL A C 1
ATOM 1596 O O . VAL A 1 212 ? -32.102 8.241 40.698 1.00 87.75 212 VAL A O 1
ATOM 1599 N N . GLN A 1 213 ? -32.780 6.243 41.422 1.00 89.31 213 GLN A N 1
ATOM 1600 C CA . GLN A 1 213 ? -34.075 6.736 41.887 1.00 89.31 213 GLN A CA 1
ATOM 1601 C C . GLN A 1 213 ? -33.887 7.801 42.972 1.00 89.31 213 GLN A C 1
ATOM 1603 O O . GLN A 1 213 ? -33.093 7.629 43.894 1.00 89.31 213 GLN A O 1
ATOM 1608 N N . THR A 1 214 ? -34.669 8.880 42.897 1.00 88.75 214 THR A N 1
ATOM 1609 C CA . THR A 1 214 ? -34.595 10.013 43.835 1.00 88.75 214 THR A CA 1
ATOM 1610 C C . THR A 1 214 ? -34.669 9.577 45.300 1.00 88.75 214 THR A C 1
ATOM 1612 O O . THR A 1 214 ? -33.927 10.108 46.115 1.00 88.75 214 THR A O 1
ATOM 1615 N N . GLY A 1 215 ? -35.489 8.571 45.632 1.00 90.56 215 GLY A N 1
ATOM 1616 C CA . GLY A 1 215 ? -35.555 8.019 46.990 1.00 90.56 215 GLY A CA 1
ATOM 1617 C C . GLY A 1 215 ? -34.199 7.518 47.499 1.00 90.56 215 GLY A C 1
ATOM 1618 O O . GLY A 1 215 ? -33.754 7.943 48.561 1.00 90.56 215 GLY A O 1
ATOM 1619 N N . HIS A 1 216 ? -33.500 6.702 46.708 1.00 93.56 216 HIS A N 1
ATOM 1620 C CA . HIS A 1 216 ? -32.180 6.172 47.061 1.00 93.56 216 HIS A CA 1
ATOM 1621 C C . HIS A 1 216 ? -31.088 7.254 47.058 1.00 93.56 216 HIS A C 1
ATOM 1623 O O . HIS A 1 216 ? -30.204 7.226 47.908 1.00 93.56 216 HIS A O 1
ATOM 1629 N N . ARG A 1 217 ? -31.171 8.255 46.166 1.00 93.44 217 ARG A N 1
ATOM 1630 C CA . ARG A 1 217 ? -30.265 9.423 46.192 1.00 93.44 217 ARG A CA 1
ATOM 1631 C C . ARG A 1 217 ? -30.396 10.207 47.494 1.00 93.44 217 ARG A C 1
ATOM 1633 O O . ARG A 1 217 ? -29.397 10.521 48.132 1.00 93.44 217 ARG A O 1
ATOM 1640 N N . MET A 1 218 ? -31.631 10.476 47.919 1.00 93.50 218 MET A N 1
ATOM 1641 C CA . MET A 1 218 ? -31.894 11.175 49.177 1.00 93.50 218 MET A CA 1
ATOM 1642 C C . MET A 1 218 ? -31.483 10.343 50.393 1.00 93.50 218 MET A C 1
ATOM 1644 O O . MET A 1 218 ? -30.986 10.904 51.362 1.00 93.50 218 MET A O 1
ATOM 1648 N N . GLN A 1 219 ? -31.644 9.019 50.352 1.00 94.50 219 GLN A N 1
ATOM 1649 C CA . GLN A 1 219 ? -31.137 8.135 51.405 1.00 94.50 219 GLN A CA 1
ATOM 1650 C C . GLN A 1 219 ? -29.601 8.127 51.464 1.00 94.50 219 GLN A C 1
ATOM 1652 O O . GLN A 1 219 ? -29.048 8.143 52.560 1.00 94.50 219 GLN A O 1
ATOM 1657 N N . ALA A 1 220 ? -28.908 8.173 50.319 1.00 93.56 220 ALA A N 1
ATOM 1658 C CA . ALA A 1 220 ? -27.449 8.297 50.275 1.00 93.56 220 ALA A CA 1
ATOM 1659 C C . ALA A 1 220 ? -26.970 9.615 50.892 1.00 93.56 220 ALA A C 1
ATOM 1661 O O . ALA A 1 220 ? -26.031 9.617 51.679 1.00 93.56 220 ALA A O 1
ATOM 1662 N N . ILE A 1 221 ? -27.659 10.721 50.599 1.00 93.88 221 ILE A N 1
ATOM 1663 C CA . ILE A 1 221 ? -27.387 12.030 51.208 1.00 93.88 221 ILE A CA 1
ATOM 1664 C C . ILE A 1 221 ? -27.605 12.000 52.723 1.00 93.88 221 ILE A C 1
ATOM 1666 O O . ILE A 1 221 ? -26.779 12.534 53.454 1.00 93.88 221 ILE A O 1
ATOM 1670 N N . ARG A 1 222 ? -28.685 11.369 53.200 1.00 94.19 222 ARG A N 1
ATOM 1671 C CA . ARG A 1 222 ? -28.937 11.230 54.643 1.00 94.19 222 ARG A CA 1
ATOM 1672 C C . ARG A 1 222 ? -27.842 10.427 55.335 1.00 94.19 222 ARG A C 1
ATOM 1674 O O . ARG A 1 222 ? -27.380 10.834 56.384 1.00 94.19 222 ARG A O 1
ATOM 1681 N N . LEU A 1 223 ? -27.374 9.336 54.732 1.00 93.12 223 LEU A N 1
ATOM 1682 C CA . LEU A 1 223 ? -26.229 8.601 55.277 1.00 93.12 223 LEU A CA 1
ATOM 1683 C C . LEU A 1 223 ? -24.936 9.428 55.229 1.00 93.12 223 LEU A C 1
ATOM 1685 O O . LEU A 1 223 ? -24.154 9.376 56.167 1.00 93.12 223 LEU A O 1
ATOM 1689 N N . LEU A 1 224 ? -24.719 10.242 54.189 1.00 93.31 224 LEU A N 1
ATOM 1690 C CA . LEU A 1 224 ? -23.590 11.180 54.151 1.00 93.31 224 LEU A CA 1
ATOM 1691 C C . LEU A 1 224 ? -23.645 12.220 55.279 1.00 93.31 224 LEU A C 1
ATOM 1693 O O . LEU A 1 224 ? -22.591 12.697 55.674 1.00 93.31 224 LEU A O 1
ATOM 1697 N N . GLU A 1 225 ? -24.816 12.575 55.819 1.00 93.06 225 GLU A N 1
ATOM 1698 C CA . GLU A 1 225 ? -24.913 13.487 56.976 1.00 93.06 225 GLU A CA 1
ATOM 1699 C C . GLU A 1 225 ? -24.230 12.919 58.219 1.00 93.06 225 GLU A C 1
ATOM 1701 O O . GLU A 1 225 ? -23.645 13.676 58.990 1.00 93.06 225 GLU A O 1
ATOM 1706 N N . GLU A 1 226 ? -24.290 11.598 58.389 1.00 91.25 226 GLU A N 1
ATOM 1707 C CA . GLU A 1 226 ? -23.720 10.892 59.536 1.00 91.25 226 GLU A CA 1
ATOM 1708 C C . GLU A 1 226 ? -22.186 10.801 59.446 1.00 91.25 226 GLU A C 1
ATOM 1710 O O . GLU A 1 226 ? -21.515 10.818 60.476 1.00 91.25 226 GLU A O 1
ATOM 1715 N N . PHE A 1 227 ? -21.624 10.737 58.229 1.00 89.19 227 PHE A N 1
ATOM 1716 C CA . PHE A 1 227 ? -20.185 10.531 58.004 1.00 89.19 227 PHE A CA 1
ATOM 1717 C C . PHE A 1 227 ? -19.427 11.782 57.521 1.00 89.19 227 PHE A C 1
ATOM 1719 O O . PHE A 1 227 ? -18.305 12.018 57.965 1.00 89.19 227 PHE A O 1
ATOM 1726 N N . GLU A 1 228 ? -19.999 12.582 56.612 1.00 91.44 228 GLU A N 1
ATOM 1727 C CA . GLU A 1 228 ? -19.354 13.756 56.000 1.00 91.44 228 GLU A CA 1
ATOM 1728 C C . GLU A 1 228 ? -20.378 14.863 55.622 1.00 91.44 228 GLU A C 1
ATOM 1730 O O . GLU A 1 228 ? -20.782 14.998 54.457 1.00 91.44 228 GLU A O 1
ATOM 1735 N N . PRO A 1 229 ? -20.799 15.707 56.589 1.00 90.44 229 PRO A N 1
ATOM 1736 C CA . PRO A 1 229 ? -21.937 16.624 56.434 1.00 90.44 229 PRO A CA 1
ATOM 1737 C C . PRO A 1 229 ? -21.736 17.692 55.349 1.00 90.44 229 PRO A C 1
ATOM 1739 O O . PRO A 1 229 ? -22.688 18.059 54.658 1.00 90.44 229 PRO A O 1
ATOM 1742 N N . VAL A 1 230 ? -20.494 18.139 55.132 1.00 92.75 230 VAL A N 1
ATOM 1743 C CA . VAL A 1 230 ? -20.150 19.122 54.088 1.00 92.75 230 VAL A CA 1
ATOM 1744 C C . VAL A 1 230 ? -20.438 18.564 52.690 1.00 92.75 230 VAL A C 1
ATOM 1746 O O . VAL A 1 230 ? -21.032 19.244 51.849 1.00 92.75 230 VAL A O 1
ATOM 1749 N N . ARG A 1 231 ? -20.079 17.298 52.429 1.00 91.69 231 ARG A N 1
ATOM 1750 C CA . ARG A 1 231 ? -20.402 16.642 51.151 1.00 91.69 231 ARG A CA 1
ATOM 1751 C C . ARG A 1 231 ? -21.899 16.387 51.017 1.00 91.69 231 ARG A C 1
ATOM 1753 O O . ARG A 1 231 ? -22.430 16.532 49.917 1.00 91.69 231 ARG A O 1
ATOM 1760 N N . ALA A 1 232 ? -22.593 16.057 52.107 1.00 92.56 232 ALA A N 1
ATOM 1761 C CA . ALA A 1 232 ? -24.046 15.893 52.092 1.00 92.56 232 ALA A CA 1
ATOM 1762 C C . ALA A 1 232 ? -24.766 17.185 51.661 1.00 92.56 232 ALA A C 1
ATOM 1764 O O . ALA A 1 232 ? -25.640 17.145 50.792 1.00 92.56 232 ALA A O 1
ATOM 1765 N N . GLU A 1 233 ? -24.364 18.341 52.198 1.00 92.44 233 GLU A N 1
ATOM 1766 C CA . GLU A 1 233 ? -24.888 19.654 51.795 1.00 92.44 233 GLU A CA 1
ATOM 1767 C C . GLU A 1 233 ? -24.620 19.962 50.320 1.00 92.44 233 GLU A C 1
ATOM 1769 O O . GLU A 1 233 ? -25.545 20.338 49.590 1.00 92.44 233 GLU A O 1
ATOM 1774 N N . ALA A 1 234 ? -23.394 19.720 49.848 1.00 92.00 234 ALA A N 1
ATOM 1775 C CA . ALA A 1 234 ? -23.048 19.880 48.439 1.00 92.00 234 ALA A CA 1
ATOM 1776 C C . ALA A 1 234 ? -23.915 18.988 47.530 1.00 92.00 234 ALA A C 1
ATOM 1778 O O . ALA A 1 234 ? -24.411 19.439 46.493 1.00 92.00 234 ALA A O 1
ATOM 1779 N N . MET A 1 235 ? -24.165 17.738 47.934 1.00 93.62 235 MET A N 1
ATOM 1780 C CA . MET A 1 235 ? -25.009 16.808 47.180 1.00 93.62 235 MET A CA 1
ATOM 1781 C C . MET A 1 235 ? -26.489 17.206 47.192 1.00 93.62 235 MET A C 1
ATOM 1783 O O . MET A 1 235 ? -27.156 17.029 46.169 1.00 93.62 235 MET A O 1
ATOM 1787 N N . ARG A 1 236 ? -27.010 17.793 48.284 1.00 91.12 236 ARG A N 1
ATOM 1788 C CA . ARG A 1 236 ? -28.371 18.374 48.316 1.00 91.12 236 ARG A CA 1
ATOM 1789 C C . ARG A 1 236 ? -28.506 19.528 47.337 1.00 91.12 236 ARG A C 1
ATOM 1791 O O . ARG A 1 236 ? -29.464 19.555 46.566 1.00 91.12 236 ARG A O 1
ATOM 1798 N N . ALA A 1 237 ? -27.536 20.441 47.328 1.00 89.94 237 ALA A N 1
ATOM 1799 C CA . ALA A 1 237 ? -27.514 21.554 46.385 1.00 89.94 237 ALA A CA 1
ATOM 1800 C C . ALA A 1 237 ? -27.435 21.067 44.927 1.00 89.94 237 ALA A C 1
ATOM 1802 O O . ALA A 1 237 ? -28.030 21.673 44.037 1.00 89.94 237 ALA A O 1
ATOM 1803 N N . HIS A 1 238 ? -26.746 19.949 44.679 1.00 90.06 238 HIS A N 1
ATOM 1804 C CA . HIS A 1 238 ? -26.622 19.354 43.350 1.00 90.06 238 HIS A CA 1
ATOM 1805 C C . HIS A 1 238 ? -27.924 18.709 42.834 1.00 90.06 238 HIS A C 1
ATOM 1807 O O . HIS A 1 238 ? -28.148 18.695 41.624 1.00 90.06 238 HIS A O 1
ATOM 1813 N N . GLN A 1 239 ? -28.825 18.237 43.712 1.00 89.06 239 GLN A N 1
ATOM 1814 C CA . GLN A 1 239 ? -30.053 17.533 43.295 1.00 89.06 239 GLN A CA 1
ATOM 1815 C C . GLN A 1 239 ? -30.959 18.355 42.372 1.00 89.06 239 GLN A C 1
ATOM 1817 O O . GLN A 1 239 ? -31.614 17.792 41.498 1.00 89.06 239 GLN A O 1
ATOM 1822 N N . THR A 1 240 ? -30.992 19.676 42.547 1.00 82.56 240 THR A N 1
ATOM 1823 C CA . THR A 1 240 ? -31.846 20.583 41.761 1.00 82.56 240 THR A CA 1
ATOM 1824 C C . THR A 1 240 ? -31.341 20.807 40.336 1.00 82.56 240 THR A C 1
ATOM 1826 O O . THR A 1 240 ? -32.085 21.309 39.500 1.00 82.56 240 THR A O 1
ATOM 1829 N N . ARG A 1 241 ? -30.090 20.426 40.048 1.00 85.62 241 ARG A N 1
ATOM 1830 C CA . ARG A 1 241 ? -29.431 20.606 38.745 1.00 85.62 241 ARG A CA 1
ATOM 1831 C C . ARG A 1 241 ? -29.376 19.320 37.923 1.00 85.62 241 ARG A C 1
ATOM 1833 O O . ARG A 1 241 ? -28.926 19.350 36.781 1.00 85.62 241 ARG A O 1
ATOM 1840 N N . LEU A 1 242 ? -29.797 18.192 38.497 1.00 85.50 242 LEU A N 1
ATOM 1841 C CA . LEU A 1 242 ? -29.734 16.902 37.824 1.00 85.50 242 LEU A CA 1
ATOM 1842 C C . LEU A 1 242 ? -30.846 16.773 36.773 1.00 85.50 242 LEU A C 1
ATOM 1844 O O . LEU A 1 242 ? -31.996 17.126 37.048 1.00 85.50 242 LEU A O 1
ATOM 1848 N N . PRO A 1 243 ? -30.535 16.235 35.580 1.00 84.44 243 PRO A N 1
ATOM 1849 C CA . PRO A 1 243 ? -31.546 15.970 34.570 1.00 84.44 243 PRO A CA 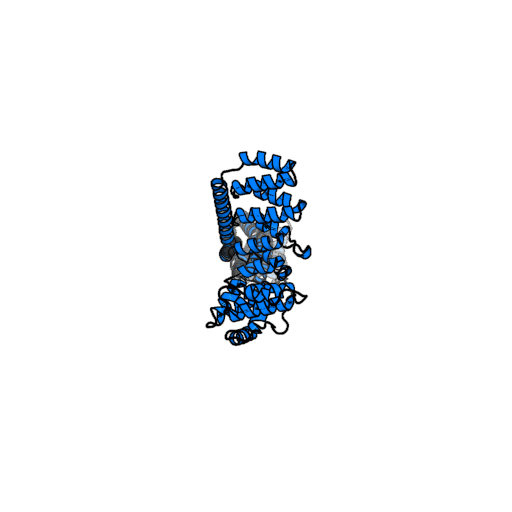1
ATOM 1850 C C . PRO A 1 243 ? -32.554 14.931 35.072 1.00 84.44 243 PRO A C 1
ATOM 1852 O O . PRO A 1 243 ? -32.283 14.140 35.981 1.00 84.44 243 PRO A O 1
ATOM 1855 N N . SER A 1 244 ? -33.736 14.900 34.450 1.00 84.25 244 SER A N 1
ATOM 1856 C CA . SER A 1 244 ? -34.720 13.858 34.750 1.00 84.25 244 SER A CA 1
ATOM 1857 C C . SER A 1 244 ? -34.141 12.467 34.455 1.00 84.25 244 SER A C 1
ATOM 1859 O O . SER A 1 244 ? -33.377 12.290 33.505 1.00 84.25 244 SER A O 1
ATOM 1861 N N . ARG A 1 245 ? -34.552 11.451 35.228 1.00 81.19 245 ARG A N 1
ATOM 1862 C CA . ARG A 1 245 ? -34.104 10.058 35.033 1.00 81.19 245 ARG A CA 1
ATOM 1863 C C . ARG A 1 245 ? -34.319 9.572 33.598 1.00 81.19 245 ARG A C 1
ATOM 1865 O O . ARG A 1 245 ? -33.487 8.848 33.065 1.00 81.19 245 ARG A O 1
ATOM 1872 N N . ARG A 1 246 ? -35.434 9.972 32.976 1.00 82.12 246 ARG A N 1
ATOM 1873 C CA . ARG A 1 246 ? -35.741 9.639 31.581 1.00 82.12 246 ARG A CA 1
ATOM 1874 C C . ARG A 1 246 ? -34.757 10.312 30.622 1.00 82.12 246 ARG A C 1
ATOM 1876 O O . ARG A 1 246 ? -34.139 9.607 29.839 1.00 82.12 246 ARG A O 1
ATOM 1883 N N . GLY A 1 247 ? -34.525 11.619 30.771 1.00 82.94 247 GLY A N 1
ATOM 1884 C CA . GLY A 1 247 ? -33.543 12.345 29.958 1.00 82.94 247 GLY A CA 1
ATOM 1885 C C . GLY A 1 247 ? -32.126 11.777 30.086 1.00 82.94 247 GLY A C 1
ATOM 1886 O O . GLY A 1 247 ? -31.450 11.586 29.084 1.00 82.94 247 GLY A O 1
ATOM 1887 N N . ALA A 1 248 ? -31.701 11.403 31.296 1.00 82.12 248 ALA A N 1
ATOM 1888 C CA . ALA A 1 248 ? -30.399 10.770 31.510 1.00 82.12 248 ALA A CA 1
ATOM 1889 C C . ALA A 1 248 ? -30.279 9.385 30.847 1.00 82.12 248 ALA A C 1
ATOM 1891 O O . ALA A 1 248 ? -29.216 9.036 30.336 1.00 82.12 248 ALA A O 1
ATOM 1892 N N . LEU A 1 249 ? -31.356 8.589 30.847 1.00 81.12 249 LEU A N 1
ATOM 1893 C CA . LEU A 1 249 ? -31.391 7.299 30.153 1.00 81.12 249 LEU A CA 1
ATOM 1894 C C . LEU A 1 249 ? -31.377 7.469 28.631 1.00 81.12 249 LEU A C 1
ATOM 1896 O O . LEU A 1 249 ? -30.688 6.708 27.956 1.00 81.12 249 LEU A O 1
ATOM 1900 N N . ASP A 1 250 ? -32.093 8.460 28.104 1.00 84.12 250 ASP A N 1
ATOM 1901 C CA . ASP A 1 250 ? -32.178 8.718 26.667 1.00 84.12 250 ASP A CA 1
ATOM 1902 C C . ASP A 1 250 ? -30.846 9.257 26.117 1.00 84.12 250 ASP A C 1
ATOM 1904 O O . ASP A 1 250 ? -30.293 8.657 25.199 1.00 84.12 250 ASP A O 1
ATOM 1908 N N . SER A 1 251 ? -30.231 10.263 26.757 1.00 81.12 251 SER A N 1
ATOM 1909 C CA . SER A 1 251 ? -28.889 10.748 26.376 1.00 81.12 251 SER A CA 1
ATOM 1910 C C . SER A 1 251 ? -27.816 9.660 26.461 1.00 81.12 251 SER A C 1
ATOM 1912 O O . SER A 1 251 ? -26.812 9.690 25.754 1.00 81.12 251 SER A O 1
ATOM 1914 N N . ARG A 1 252 ? -27.999 8.684 27.353 1.00 79.06 252 ARG A N 1
ATOM 1915 C CA . ARG A 1 252 ? -27.098 7.540 27.455 1.00 79.06 252 ARG A CA 1
ATOM 1916 C C . ARG A 1 252 ? -27.291 6.560 26.302 1.00 79.06 252 ARG A C 1
ATOM 1918 O O . ARG A 1 252 ? -26.296 6.082 25.768 1.00 79.06 252 ARG A O 1
ATOM 1925 N N . ARG A 1 253 ? -28.541 6.233 25.960 1.00 83.56 253 ARG A N 1
ATOM 1926 C CA . ARG A 1 253 ? -28.859 5.370 24.812 1.00 83.56 253 ARG A CA 1
ATOM 1927 C C . ARG A 1 253 ? -28.274 5.960 23.542 1.00 83.56 253 ARG A C 1
ATOM 1929 O O . ARG A 1 253 ? -27.539 5.273 22.859 1.00 83.56 253 ARG A O 1
ATOM 1936 N N . GLU A 1 254 ? -28.477 7.254 23.329 1.00 84.88 254 GLU A N 1
ATOM 1937 C CA . GLU A 1 254 ? -27.928 7.971 22.182 1.00 84.88 254 GLU A CA 1
ATOM 1938 C C . GLU A 1 254 ? -26.395 7.894 22.112 1.00 84.88 254 GLU A C 1
ATOM 1940 O O . GLU A 1 254 ? -25.849 7.596 21.055 1.00 84.88 254 GLU A O 1
ATOM 1945 N N . LYS A 1 255 ? -25.689 8.073 23.239 1.00 85.38 255 LYS A N 1
ATOM 1946 C CA . LYS A 1 255 ? -24.227 7.902 23.284 1.00 85.38 255 LYS A CA 1
ATOM 1947 C C . LYS A 1 255 ? -23.783 6.481 22.944 1.00 85.38 255 LYS A C 1
ATOM 1949 O O . LYS A 1 255 ? -22.815 6.328 22.216 1.00 85.38 255 LYS A O 1
ATOM 1954 N N . VAL A 1 256 ? -24.469 5.462 23.465 1.00 84.81 256 VAL A N 1
ATOM 1955 C CA . VAL A 1 256 ? -24.157 4.053 23.158 1.00 84.81 256 VAL A CA 1
ATOM 1956 C C . VAL A 1 256 ? -24.437 3.742 21.689 1.00 84.81 256 VAL A C 1
ATOM 1958 O O . VAL A 1 256 ? -23.638 3.075 21.038 1.00 84.81 256 VAL A O 1
ATOM 1961 N N . ASP A 1 257 ? -25.544 4.246 21.151 1.00 85.19 257 ASP A N 1
ATOM 1962 C CA . ASP A 1 257 ? -25.898 4.085 19.743 1.00 85.19 257 ASP A CA 1
ATOM 1963 C C . ASP A 1 257 ? -24.883 4.795 18.834 1.00 85.19 257 ASP A C 1
ATOM 1965 O O . ASP A 1 257 ? -24.581 4.320 17.745 1.00 85.19 257 ASP A O 1
ATOM 1969 N N . LEU A 1 258 ? -24.337 5.934 19.266 1.00 86.12 258 LEU A N 1
ATOM 1970 C CA . LEU A 1 258 ? -23.293 6.649 18.537 1.00 86.12 258 LEU A CA 1
ATOM 1971 C C . LEU A 1 258 ? -21.970 5.878 18.557 1.00 86.12 258 LEU A C 1
ATOM 1973 O O . LEU A 1 258 ? -21.423 5.615 17.491 1.00 86.12 258 LEU A O 1
ATOM 1977 N N . THR A 1 259 ? -21.508 5.426 19.727 1.00 84.19 259 THR A N 1
ATOM 1978 C CA . THR A 1 259 ? -20.260 4.650 19.824 1.00 84.19 259 THR A CA 1
ATOM 1979 C C . THR A 1 259 ? -20.350 3.334 19.061 1.00 84.19 259 THR A C 1
ATOM 1981 O O . THR A 1 259 ? -19.415 2.968 18.365 1.00 84.19 259 THR A O 1
ATOM 1984 N N . THR A 1 260 ? -21.489 2.638 19.124 1.00 80.81 260 THR A N 1
ATOM 1985 C CA . THR A 1 260 ? -21.683 1.387 18.369 1.00 80.81 260 THR A CA 1
ATOM 1986 C C . THR A 1 260 ? -21.725 1.617 16.861 1.00 80.81 260 THR A C 1
ATOM 1988 O O . THR A 1 260 ? -21.160 0.821 16.116 1.00 80.81 260 THR A O 1
ATOM 1991 N N . ARG A 1 261 ? -22.339 2.710 16.384 1.00 82.25 261 ARG A N 1
ATOM 1992 C CA . ARG A 1 261 ? -22.282 3.087 14.961 1.00 82.25 261 ARG A CA 1
ATOM 1993 C C . ARG A 1 261 ? -20.868 3.450 14.518 1.00 82.25 261 ARG A C 1
ATOM 1995 O O . ARG A 1 261 ? -20.467 3.062 13.427 1.00 82.25 261 ARG A O 1
ATOM 2002 N N . GLU A 1 262 ? -20.117 4.175 15.342 1.00 86.12 262 GLU A N 1
ATOM 2003 C CA . GLU A 1 262 ? -18.723 4.527 15.055 1.00 86.12 262 GLU A CA 1
ATOM 2004 C C . GLU A 1 262 ? -17.820 3.293 15.019 1.00 86.12 262 GLU A C 1
ATOM 2006 O O . GLU A 1 262 ? -17.024 3.149 14.093 1.00 86.12 262 GLU A O 1
ATOM 2011 N N . GLU A 1 263 ? -17.976 2.379 15.978 1.00 78.44 263 GLU A N 1
ATOM 2012 C CA . GLU A 1 263 ? -17.271 1.096 16.010 1.00 78.44 263 GLU A CA 1
ATOM 2013 C C . GLU A 1 263 ? -17.627 0.233 14.798 1.00 78.44 263 GLU A C 1
ATOM 2015 O O . GLU A 1 263 ? -16.726 -0.311 14.165 1.00 78.44 263 GLU A O 1
ATOM 2020 N N . ALA A 1 264 ? -18.904 0.163 14.411 1.00 81.00 264 ALA A N 1
ATOM 2021 C CA . ALA A 1 264 ? -19.333 -0.552 13.210 1.00 81.00 264 ALA A CA 1
ATOM 2022 C C . ALA A 1 264 ? -18.737 0.064 11.933 1.00 81.00 264 ALA A C 1
ATOM 2024 O O . ALA A 1 264 ? -18.151 -0.649 11.124 1.00 81.00 264 ALA A O 1
ATOM 2025 N N . ALA A 1 265 ? -18.795 1.391 11.782 1.00 79.81 265 ALA A N 1
ATOM 2026 C CA . ALA A 1 265 ? -18.215 2.095 10.637 1.00 79.81 265 ALA A CA 1
ATOM 2027 C C . ALA A 1 265 ? -16.680 2.014 10.603 1.00 79.81 265 ALA A C 1
ATOM 2029 O O . ALA A 1 265 ? -16.059 2.113 9.543 1.00 79.81 265 ALA A O 1
ATOM 2030 N N . ARG A 1 266 ? -16.034 1.891 11.765 1.00 77.56 266 ARG A N 1
ATOM 2031 C CA . ARG A 1 266 ? -14.597 1.631 11.860 1.00 77.56 266 ARG A CA 1
ATOM 2032 C C . ARG A 1 266 ? -14.287 0.198 11.441 1.00 77.56 266 ARG A C 1
ATOM 2034 O O . ARG A 1 266 ? -13.413 0.007 10.606 1.00 77.56 266 ARG A O 1
ATOM 2041 N N . HIS A 1 267 ? -15.036 -0.773 11.951 1.00 73.31 267 HIS A N 1
ATOM 2042 C CA . HIS A 1 267 ? -14.882 -2.182 11.603 1.00 73.31 267 HIS A CA 1
ATOM 2043 C C . HIS A 1 267 ? -15.130 -2.436 10.108 1.00 73.31 267 HIS A C 1
ATOM 2045 O O . HIS A 1 267 ? -14.457 -3.266 9.508 1.00 73.31 267 HIS A O 1
ATOM 2051 N N . GLU A 1 268 ? -16.057 -1.714 9.482 1.00 77.12 268 GLU A N 1
ATOM 2052 C CA . GLU A 1 268 ? -16.288 -1.775 8.035 1.00 77.12 268 GLU A CA 1
ATOM 2053 C C . GLU A 1 268 ? -15.075 -1.240 7.249 1.00 77.12 268 GLU A C 1
ATOM 2055 O O . GLU A 1 268 ? -14.583 -1.902 6.335 1.00 77.12 268 GLU A O 1
ATOM 2060 N N . ARG A 1 269 ? -14.512 -0.094 7.666 1.00 73.38 269 ARG A N 1
ATOM 2061 C CA . ARG A 1 269 ? -13.321 0.530 7.046 1.00 73.38 269 ARG A CA 1
ATOM 2062 C C . ARG A 1 269 ? -12.010 -0.226 7.273 1.00 73.38 269 ARG A C 1
ATOM 2064 O O . ARG A 1 269 ? -11.095 -0.118 6.453 1.00 73.38 269 ARG A O 1
ATOM 2071 N N . GLU A 1 270 ? -11.901 -0.915 8.402 1.00 78.81 270 GLU A N 1
ATOM 2072 C CA . GLU A 1 270 ? -10.753 -1.736 8.807 1.00 78.81 270 GLU A CA 1
ATOM 2073 C C . GLU A 1 270 ? -10.977 -3.225 8.494 1.00 78.81 270 GLU A C 1
ATOM 2075 O O . GLU A 1 270 ? -10.155 -4.062 8.865 1.00 78.81 270 GLU A O 1
ATOM 2080 N N . SER A 1 271 ? -12.070 -3.569 7.801 1.00 77.50 271 SER A N 1
ATOM 2081 C CA . SER A 1 271 ? -12.311 -4.942 7.369 1.00 77.50 271 SER A CA 1
ATOM 2082 C C . SER A 1 271 ? -11.182 -5.413 6.438 1.00 77.50 271 SER A C 1
ATOM 2084 O O . SER A 1 271 ? -10.680 -4.619 5.634 1.00 77.50 271 SER A O 1
ATOM 2086 N N . PRO A 1 272 ? -10.776 -6.695 6.506 1.00 75.69 272 PRO A N 1
ATOM 2087 C CA . PRO A 1 272 ? -9.737 -7.233 5.629 1.00 75.69 272 PRO A CA 1
ATOM 2088 C C . PRO A 1 272 ? -10.027 -7.004 4.140 1.00 75.69 272 PRO A C 1
ATOM 2090 O O . PRO A 1 272 ? -9.114 -6.697 3.383 1.00 75.69 272 PRO A O 1
ATOM 2093 N N . GLU A 1 273 ? -11.298 -7.078 3.736 1.00 75.25 273 GLU A N 1
ATOM 2094 C CA . GLU A 1 273 ? -11.750 -6.837 2.361 1.00 75.25 273 GLU A CA 1
ATOM 2095 C C . GLU A 1 273 ? -11.584 -5.371 1.942 1.00 75.25 273 GLU A C 1
ATOM 2097 O O . GLU A 1 273 ? -11.063 -5.100 0.863 1.00 75.25 273 GLU A O 1
ATOM 2102 N N . ALA A 1 274 ? -11.956 -4.410 2.798 1.00 76.75 274 ALA A N 1
ATOM 2103 C CA . ALA A 1 274 ? -11.764 -2.989 2.506 1.00 76.75 274 ALA A CA 1
ATOM 2104 C C . ALA A 1 274 ? -10.277 -2.606 2.469 1.00 76.75 274 ALA A C 1
ATOM 2106 O O . ALA A 1 274 ? -9.868 -1.766 1.668 1.00 76.75 274 ALA A O 1
ATOM 2107 N N . VAL A 1 275 ? -9.455 -3.220 3.326 1.00 78.00 275 VAL A N 1
ATOM 2108 C CA . VAL A 1 275 ? -7.997 -3.041 3.304 1.00 78.00 275 VAL A CA 1
ATOM 2109 C C . VAL A 1 275 ? -7.407 -3.623 2.018 1.00 78.00 275 VAL A C 1
ATOM 2111 O O . VAL A 1 275 ? -6.629 -2.934 1.364 1.00 78.00 275 VAL A O 1
ATOM 2114 N N . ALA A 1 276 ? -7.805 -4.838 1.629 1.00 78.25 276 ALA A N 1
ATOM 2115 C CA . ALA A 1 276 ? -7.367 -5.471 0.387 1.00 78.25 276 ALA A CA 1
ATOM 2116 C C . ALA A 1 276 ? -7.782 -4.654 -0.845 1.00 78.25 276 ALA A C 1
ATOM 2118 O O . ALA A 1 276 ? -6.941 -4.364 -1.682 1.00 78.25 276 ALA A O 1
ATOM 2119 N N . GLY A 1 277 ? -9.030 -4.180 -0.910 1.00 83.31 277 GLY A N 1
ATOM 2120 C CA . GLY A 1 277 ? -9.504 -3.350 -2.019 1.00 83.31 277 GLY A CA 1
ATOM 2121 C C . GLY A 1 277 ? -8.748 -2.023 -2.165 1.00 83.31 277 GLY A C 1
ATOM 2122 O O . GLY A 1 277 ? -8.495 -1.589 -3.284 1.00 83.31 277 GLY A O 1
ATOM 2123 N N . ARG A 1 278 ? -8.333 -1.392 -1.054 1.00 84.62 278 ARG A N 1
ATOM 2124 C CA . ARG A 1 278 ? -7.460 -0.202 -1.108 1.00 84.62 278 ARG A CA 1
ATOM 2125 C C . ARG A 1 278 ? -6.055 -0.539 -1.597 1.00 84.62 278 ARG A C 1
ATOM 2127 O O . ARG A 1 278 ? -5.513 0.215 -2.391 1.00 84.62 278 ARG A O 1
ATOM 2134 N N . LEU A 1 279 ? -5.477 -1.648 -1.129 1.00 82.25 279 LEU A N 1
ATOM 2135 C CA . LEU A 1 279 ? -4.172 -2.112 -1.611 1.00 82.25 279 LEU A CA 1
ATOM 2136 C C . LEU A 1 279 ? -4.217 -2.418 -3.112 1.00 82.25 279 LEU A C 1
ATOM 2138 O O . LEU A 1 279 ? -3.278 -2.079 -3.818 1.00 82.25 279 LEU A O 1
ATOM 2142 N N . ASP A 1 280 ? -5.306 -3.012 -3.596 1.00 85.81 280 ASP A N 1
ATOM 2143 C CA . ASP A 1 280 ? -5.505 -3.311 -5.016 1.00 85.81 280 ASP A CA 1
ATOM 2144 C C . ASP A 1 280 ? -5.588 -2.036 -5.848 1.00 85.81 280 ASP A C 1
ATOM 2146 O O . ASP A 1 280 ? -4.908 -1.934 -6.863 1.00 85.81 280 ASP A O 1
ATOM 2150 N N . ALA A 1 281 ? -6.366 -1.051 -5.393 1.00 87.75 281 ALA A N 1
ATOM 2151 C CA . ALA A 1 281 ? -6.476 0.237 -6.068 1.00 87.75 281 ALA A CA 1
ATOM 2152 C C . ALA A 1 281 ? -5.125 0.967 -6.144 1.00 87.75 281 ALA A C 1
ATOM 2154 O O . ALA A 1 281 ? -4.756 1.436 -7.214 1.00 87.75 281 ALA A O 1
ATOM 2155 N N . GLU A 1 282 ? -4.370 1.002 -5.043 1.00 87.38 282 GLU A N 1
ATOM 2156 C CA . GLU A 1 282 ? -3.058 1.660 -4.991 1.00 87.38 282 GLU A CA 1
ATOM 2157 C C . GLU A 1 282 ? -2.023 0.950 -5.881 1.00 87.38 282 GLU A C 1
ATOM 2159 O O . GLU A 1 282 ? -1.228 1.591 -6.563 1.00 87.38 282 GLU A O 1
ATOM 2164 N N . ILE A 1 283 ? -2.030 -0.391 -5.897 1.00 86.94 283 ILE A N 1
ATOM 2165 C CA . ILE A 1 283 ? -1.152 -1.178 -6.774 1.00 86.94 283 ILE A CA 1
ATOM 2166 C C . ILE A 1 283 ? -1.482 -0.897 -8.244 1.00 86.94 283 ILE A C 1
ATOM 2168 O O . ILE A 1 283 ? -0.564 -0.674 -9.027 1.00 86.94 283 ILE A O 1
ATOM 2172 N N . GLU A 1 284 ? -2.761 -0.890 -8.623 1.00 87.50 284 GLU A N 1
ATOM 2173 C CA . GLU A 1 284 ? -3.176 -0.604 -10.003 1.00 87.50 284 GLU A CA 1
ATOM 2174 C C . GLU A 1 284 ? -2.880 0.841 -10.424 1.00 87.50 284 GLU A C 1
ATOM 2176 O O . GLU A 1 28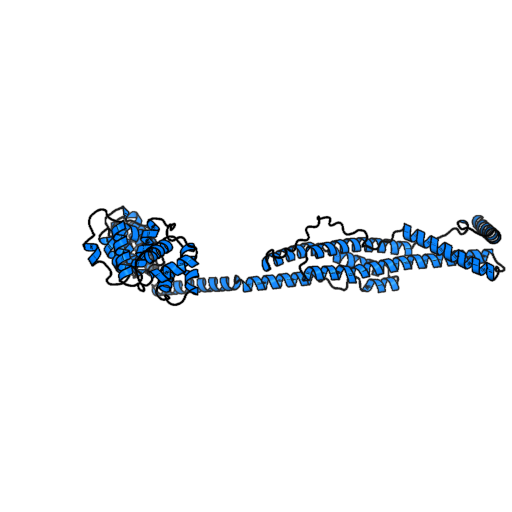4 ? -2.489 1.071 -11.566 1.00 87.50 284 GLU A O 1
ATOM 2181 N N . GLU A 1 285 ? -3.011 1.812 -9.517 1.00 88.94 285 GLU A N 1
ATOM 2182 C CA . GLU A 1 285 ? -2.639 3.207 -9.777 1.00 88.94 285 GLU A CA 1
ATOM 2183 C C . GLU A 1 285 ? -1.141 3.328 -10.087 1.00 88.94 285 GLU A C 1
ATOM 2185 O O . GLU A 1 285 ? -0.769 3.841 -11.142 1.00 88.94 285 GLU A O 1
ATOM 2190 N N . LEU A 1 286 ? -0.284 2.748 -9.242 1.00 86.31 286 LEU A N 1
ATOM 2191 C CA . LEU A 1 286 ? 1.167 2.739 -9.450 1.00 86.31 286 LEU A CA 1
ATOM 2192 C C . LEU A 1 286 ? 1.585 1.954 -10.705 1.00 86.31 286 LEU A C 1
ATOM 2194 O O . LEU A 1 286 ? 2.529 2.344 -11.392 1.00 86.31 286 LEU A O 1
ATOM 2198 N N . LEU A 1 287 ? 0.897 0.853 -11.029 1.00 85.69 287 LEU A N 1
ATOM 2199 C CA . LEU A 1 287 ? 1.095 0.139 -12.296 1.00 85.69 287 LEU A CA 1
ATOM 2200 C C . LEU A 1 287 ? 0.729 1.024 -13.492 1.00 85.69 287 LEU A C 1
ATOM 2202 O O . LEU A 1 287 ? 1.457 1.043 -14.483 1.00 85.69 287 LEU A O 1
ATOM 2206 N N . GLY A 1 288 ? -0.369 1.777 -13.393 1.00 82.44 288 GLY A N 1
ATOM 2207 C CA . GLY A 1 288 ? -0.784 2.754 -14.395 1.00 82.44 288 GLY A CA 1
ATOM 2208 C C . GLY A 1 288 ? 0.255 3.854 -14.619 1.00 82.44 288 GLY A C 1
ATOM 2209 O O . GLY A 1 288 ? 0.555 4.175 -15.765 1.00 82.44 288 GLY A O 1
ATOM 2210 N N . GLU A 1 289 ? 0.856 4.382 -13.552 1.00 81.69 289 GLU A N 1
ATOM 2211 C CA . GLU A 1 289 ? 1.929 5.383 -13.644 1.00 81.69 289 GLU A CA 1
ATOM 2212 C C . GLU A 1 289 ? 3.206 4.828 -14.297 1.00 81.69 289 GLU A C 1
ATOM 2214 O O . GLU A 1 289 ? 3.866 5.516 -15.079 1.00 81.69 289 GLU A O 1
ATOM 2219 N N . LEU A 1 290 ? 3.564 3.576 -13.993 1.00 78.12 290 LEU A N 1
ATOM 2220 C CA . LEU A 1 290 ? 4.769 2.922 -14.520 1.00 78.12 290 LEU A CA 1
ATOM 2221 C C . LEU A 1 290 ? 4.633 2.453 -15.971 1.00 78.12 290 LEU A C 1
ATOM 2223 O O . LEU A 1 290 ? 5.646 2.247 -16.638 1.00 78.12 290 LEU A O 1
ATOM 2227 N N . ARG A 1 291 ? 3.405 2.325 -16.476 1.00 74.31 291 ARG A N 1
ATOM 2228 C CA . ARG A 1 291 ? 3.098 1.971 -17.868 1.00 74.31 291 ARG A CA 1
ATOM 2229 C C . ARG A 1 291 ? 3.436 3.061 -18.892 1.00 74.31 291 ARG A C 1
ATOM 2231 O O . ARG A 1 291 ? 2.990 2.889 -20.017 1.00 74.31 291 ARG A O 1
ATOM 2238 N N . ILE A 1 292 ? 4.172 4.124 -18.510 1.00 58.84 292 ILE A N 1
ATOM 2239 C CA . ILE A 1 292 ? 4.593 5.295 -19.320 1.00 58.84 292 ILE A CA 1
ATOM 2240 C C . ILE A 1 292 ? 4.333 5.093 -20.811 1.00 58.84 292 ILE A C 1
ATOM 2242 O O . ILE A 1 292 ? 4.898 4.155 -21.382 1.00 58.84 292 ILE A O 1
ATOM 2246 N N . ASP A 1 293 ? 3.529 6.001 -21.384 1.00 56.69 293 ASP A N 1
ATOM 2247 C CA . ASP A 1 293 ? 3.131 6.050 -22.795 1.00 56.69 293 ASP A CA 1
ATOM 2248 C C . ASP A 1 293 ? 4.170 5.392 -23.703 1.00 56.69 293 ASP A C 1
ATOM 2250 O O . ASP A 1 293 ? 5.333 5.800 -23.759 1.00 56.69 293 ASP A O 1
ATOM 2254 N N . SER A 1 294 ? 3.719 4.383 -24.445 1.00 52.75 294 SER A N 1
ATOM 2255 C CA . SER A 1 294 ? 4.467 3.672 -25.488 1.00 52.75 294 SER A CA 1
ATOM 2256 C C . SER A 1 294 ? 5.042 4.582 -26.581 1.00 52.75 294 SER A C 1
ATOM 2258 O O . SER A 1 294 ? 5.775 4.110 -27.444 1.00 52.75 294 SER A O 1
ATOM 2260 N N . ASP A 1 295 ? 4.740 5.877 -26.527 1.00 58.28 295 ASP A N 1
ATOM 2261 C CA . ASP A 1 295 ? 5.067 6.901 -27.511 1.00 58.28 295 ASP A CA 1
ATOM 2262 C C . ASP A 1 295 ? 6.479 7.491 -27.305 1.00 58.28 295 ASP A C 1
ATOM 2264 O O . ASP A 1 295 ? 6.789 8.574 -27.804 1.00 58.28 295 ASP A O 1
ATOM 2268 N N . LEU A 1 296 ? 7.361 6.796 -26.570 1.00 63.12 296 LEU A N 1
ATOM 2269 C CA . LEU A 1 296 ? 8.764 7.184 -26.395 1.00 63.12 296 LEU A CA 1
ATOM 2270 C C . LEU A 1 296 ? 9.473 7.265 -27.759 1.00 63.12 296 LEU A C 1
ATOM 2272 O O . LEU A 1 296 ? 9.946 6.266 -28.308 1.00 63.12 296 LEU A O 1
ATOM 2276 N N . GLY A 1 297 ? 9.564 8.489 -28.283 1.00 57.44 297 GLY A N 1
ATOM 2277 C CA . GLY A 1 297 ? 10.306 8.820 -29.494 1.00 57.44 297 GLY A CA 1
ATOM 2278 C C . GLY A 1 297 ? 9.590 8.523 -30.812 1.00 57.44 297 GLY A C 1
ATOM 2279 O O . GLY A 1 297 ? 10.274 8.426 -31.822 1.00 57.44 297 GLY A O 1
ATOM 2280 N N . ASP A 1 298 ? 8.259 8.387 -30.859 1.00 68.62 298 ASP A N 1
ATOM 2281 C CA . ASP A 1 298 ? 7.528 8.040 -32.103 1.00 68.62 298 ASP A CA 1
ATOM 2282 C C . ASP A 1 298 ? 7.776 9.042 -33.266 1.00 68.62 298 ASP A C 1
ATOM 2284 O O . ASP A 1 298 ? 7.634 8.714 -34.443 1.00 68.62 298 ASP A O 1
ATOM 2288 N N . GLY A 1 299 ? 8.247 10.257 -32.948 1.00 78.69 299 GLY A N 1
ATOM 2289 C CA . GLY A 1 299 ? 8.676 11.278 -33.911 1.00 78.69 299 GLY A CA 1
ATOM 2290 C C . GLY A 1 299 ? 10.104 11.134 -34.462 1.00 78.69 299 GLY A C 1
ATOM 2291 O O . GLY A 1 299 ? 10.394 11.722 -35.506 1.00 78.69 299 GLY A O 1
ATOM 2292 N N . LEU A 1 300 ? 10.978 10.335 -33.832 1.00 83.06 300 LEU A N 1
ATOM 2293 C CA . LEU A 1 300 ? 12.423 10.349 -34.105 1.00 83.06 300 LEU A CA 1
ATOM 2294 C C . LEU A 1 300 ? 12.741 9.952 -35.547 1.00 83.06 300 LEU A C 1
ATOM 2296 O O . LEU A 1 300 ? 13.510 10.634 -36.218 1.00 83.06 300 LEU A O 1
ATOM 2300 N N . ASP A 1 301 ? 12.114 8.890 -36.056 1.00 83.31 301 ASP A N 1
ATOM 2301 C CA . ASP A 1 301 ? 12.336 8.437 -37.434 1.00 83.31 301 ASP A CA 1
ATOM 2302 C C . ASP A 1 301 ? 11.877 9.486 -38.461 1.00 83.31 301 ASP A C 1
ATOM 2304 O O . ASP A 1 301 ? 12.542 9.720 -39.472 1.00 83.31 301 ASP A O 1
ATOM 2308 N N . SER A 1 302 ? 10.779 10.187 -38.159 1.00 85.31 302 SER A N 1
ATOM 2309 C CA . SER A 1 302 ? 10.264 11.272 -39.001 1.00 85.31 302 SER A CA 1
ATOM 2310 C C . SER A 1 302 ? 11.212 12.473 -38.996 1.00 85.31 302 SER A C 1
ATOM 2312 O O . SER A 1 302 ? 11.556 12.991 -40.056 1.00 85.31 302 SER A O 1
ATOM 2314 N N . HIS A 1 303 ? 11.703 12.886 -37.825 1.00 86.69 303 HIS A N 1
ATOM 2315 C CA . HIS A 1 303 ? 12.639 14.002 -37.716 1.00 86.69 303 HIS A CA 1
ATOM 2316 C C . HIS A 1 303 ? 14.017 13.690 -38.314 1.00 86.69 303 HIS A C 1
ATOM 2318 O O . HIS A 1 303 ? 14.618 14.579 -38.921 1.00 86.69 303 HIS A O 1
ATOM 2324 N N . ILE A 1 304 ? 14.494 12.442 -38.220 1.00 85.81 304 ILE A N 1
ATOM 2325 C CA . ILE A 1 304 ? 15.693 11.979 -38.934 1.00 85.81 304 ILE A CA 1
ATOM 2326 C C . ILE A 1 304 ? 15.466 12.082 -40.449 1.00 85.81 304 ILE A C 1
ATOM 2328 O O . ILE A 1 304 ? 16.283 12.675 -41.152 1.00 85.81 304 ILE A O 1
ATOM 2332 N N . ALA A 1 305 ? 14.337 11.577 -40.961 1.00 85.44 305 ALA A N 1
ATOM 2333 C CA . ALA A 1 305 ? 14.021 11.620 -42.391 1.00 85.44 305 ALA A CA 1
ATOM 2334 C C . ALA A 1 305 ? 13.895 13.053 -42.947 1.00 85.44 305 ALA A C 1
ATOM 2336 O O . ALA A 1 305 ? 14.235 13.302 -44.104 1.00 85.44 305 ALA A O 1
ATOM 2337 N N . GLU A 1 306 ? 13.433 14.000 -42.130 1.00 86.69 306 GLU A N 1
ATOM 2338 C CA . GLU A 1 306 ? 13.324 15.422 -42.476 1.00 86.69 306 GLU A CA 1
ATOM 2339 C C . GLU A 1 306 ? 14.624 16.218 -42.253 1.00 86.69 306 GLU A C 1
ATOM 2341 O O . GLU A 1 306 ? 14.659 17.419 -42.528 1.00 86.69 306 GLU A O 1
ATOM 2346 N N . ALA A 1 307 ? 15.688 15.581 -41.745 1.00 80.62 307 ALA A N 1
ATOM 2347 C CA . ALA A 1 307 ? 16.907 16.241 -41.270 1.00 80.62 307 ALA A CA 1
ATOM 2348 C C . ALA A 1 307 ? 16.628 17.368 -40.243 1.00 80.62 307 ALA A C 1
ATOM 2350 O O . ALA A 1 307 ? 17.364 18.359 -40.149 1.00 80.62 307 ALA A O 1
ATOM 2351 N N . ASN A 1 308 ? 15.556 17.223 -39.456 1.00 86.44 308 ASN A N 1
ATOM 2352 C CA . ASN A 1 308 ? 15.115 18.184 -38.452 1.00 86.44 308 ASN A CA 1
ATOM 2353 C C . ASN A 1 308 ? 15.905 18.012 -37.144 1.00 86.44 308 ASN A C 1
ATOM 2355 O O . ASN A 1 308 ? 15.507 17.285 -36.234 1.00 86.44 308 ASN A O 1
ATOM 2359 N N . ARG A 1 309 ? 17.022 18.735 -37.033 1.00 85.56 309 ARG A N 1
ATOM 2360 C CA . ARG A 1 309 ? 17.930 18.674 -35.873 1.00 85.56 309 ARG A CA 1
ATOM 2361 C C . ARG A 1 309 ? 17.269 19.026 -34.541 1.00 85.56 309 ARG A C 1
ATOM 2363 O O . ARG A 1 309 ? 17.613 18.438 -33.521 1.00 85.56 309 ARG A O 1
ATOM 2370 N N . GLU A 1 310 ? 16.360 19.997 -34.541 1.00 87.69 310 GLU A N 1
ATOM 2371 C CA . GLU A 1 310 ? 15.656 20.426 -33.327 1.00 87.69 310 GLU A CA 1
ATOM 2372 C C . GLU A 1 310 ? 14.636 19.370 -32.889 1.00 87.69 310 GLU A C 1
ATOM 2374 O O . GLU A 1 310 ? 14.534 19.081 -31.699 1.00 87.69 310 GLU A O 1
ATOM 2379 N N . GLY A 1 311 ? 13.951 18.743 -33.852 1.00 86.44 311 GLY A N 1
ATOM 2380 C CA . GLY A 1 311 ? 13.050 17.616 -33.607 1.00 86.44 311 GLY A CA 1
ATOM 2381 C C . GLY A 1 311 ? 13.771 16.403 -33.015 1.00 86.44 311 GLY A C 1
ATOM 2382 O O . GLY A 1 311 ? 13.360 15.905 -31.972 1.00 86.44 311 GLY A O 1
ATOM 2383 N N . VAL A 1 312 ? 14.902 15.996 -33.607 1.00 86.62 312 VAL A N 1
ATOM 2384 C CA . VAL A 1 312 ? 15.728 14.883 -33.095 1.00 86.62 312 VAL A CA 1
ATOM 2385 C C . VAL A 1 312 ? 16.196 15.148 -31.660 1.00 86.62 312 VAL A C 1
ATOM 2387 O O . VAL A 1 312 ? 16.076 14.277 -30.800 1.00 86.62 312 VAL A O 1
ATOM 2390 N N . ALA A 1 313 ? 16.688 16.356 -31.368 1.00 87.88 313 ALA A N 1
ATOM 2391 C CA . ALA A 1 313 ? 17.139 16.715 -30.023 1.00 87.88 313 ALA A CA 1
ATOM 2392 C C . ALA A 1 313 ? 15.997 16.680 -28.991 1.00 87.88 313 ALA A C 1
ATOM 2394 O O . ALA A 1 313 ? 16.197 16.236 -27.858 1.00 87.88 313 ALA A O 1
ATOM 2395 N N . GLN A 1 314 ? 14.800 17.131 -29.378 1.00 88.75 314 GLN A N 1
ATOM 2396 C CA . GLN A 1 314 ? 13.621 17.102 -28.516 1.00 88.75 314 GLN A CA 1
ATOM 2397 C C . GLN A 1 314 ? 13.175 15.663 -28.220 1.00 88.75 314 GLN A C 1
ATOM 2399 O O . GLN A 1 314 ? 12.963 15.333 -27.053 1.00 88.75 314 GLN A O 1
ATOM 2404 N N . ASP A 1 315 ? 13.121 14.794 -29.232 1.00 87.38 315 ASP A N 1
ATOM 2405 C CA . ASP A 1 315 ? 12.744 13.386 -29.051 1.00 87.38 315 ASP A CA 1
ATOM 2406 C C . ASP A 1 315 ? 13.732 12.646 -28.141 1.00 87.38 315 ASP A C 1
ATOM 2408 O O . ASP A 1 315 ? 13.331 11.907 -27.239 1.00 87.38 315 ASP A O 1
ATOM 2412 N N . VAL A 1 316 ? 15.036 12.884 -28.322 1.00 87.44 316 VAL A N 1
ATOM 2413 C CA . VAL A 1 316 ? 16.084 12.321 -27.457 1.00 87.44 316 VAL A CA 1
ATOM 2414 C C . VAL A 1 316 ? 15.943 12.826 -26.020 1.00 87.44 316 VAL A C 1
ATOM 2416 O O . VAL A 1 316 ? 16.017 12.033 -25.077 1.00 87.44 316 VAL A O 1
ATOM 2419 N N . ALA A 1 317 ? 15.683 14.121 -25.825 1.00 87.50 317 ALA A N 1
ATOM 2420 C CA . ALA A 1 317 ? 15.452 14.684 -24.498 1.00 87.50 317 ALA A CA 1
ATOM 2421 C C . ALA A 1 317 ? 14.208 14.084 -23.820 1.00 87.50 317 ALA A C 1
ATOM 2423 O O . ALA A 1 317 ? 14.234 13.818 -22.615 1.00 87.50 317 ALA A O 1
ATOM 2424 N N . ASP A 1 318 ? 13.138 13.833 -24.574 1.00 85.19 318 ASP A N 1
ATOM 2425 C CA . ASP A 1 318 ? 11.915 13.215 -24.063 1.00 85.19 318 ASP A CA 1
ATOM 2426 C C . ASP A 1 318 ? 12.122 11.748 -23.672 1.00 85.19 318 ASP A C 1
ATOM 2428 O O . ASP A 1 318 ? 11.710 11.353 -22.574 1.00 85.19 318 ASP A O 1
ATOM 2432 N N . ILE A 1 319 ? 12.851 10.977 -24.487 1.00 84.81 319 ILE A N 1
ATOM 2433 C CA . ILE A 1 319 ? 13.287 9.611 -24.158 1.00 84.81 319 ILE A CA 1
ATOM 2434 C C . ILE A 1 319 ? 14.064 9.597 -22.833 1.00 84.81 319 ILE A C 1
ATOM 2436 O O . ILE A 1 319 ? 13.733 8.852 -21.902 1.00 84.81 319 ILE A O 1
ATOM 2440 N N . VAL A 1 320 ? 15.083 10.452 -22.718 1.00 86.19 320 VAL A N 1
ATOM 2441 C CA . VAL A 1 320 ? 15.943 10.535 -21.530 1.00 86.19 320 VAL A CA 1
ATOM 2442 C C . VAL A 1 320 ? 15.139 10.929 -20.295 1.00 86.19 320 VAL A C 1
ATOM 2444 O O . VAL A 1 320 ? 15.282 10.312 -19.236 1.00 86.19 320 VAL A O 1
ATOM 2447 N N . ARG A 1 321 ? 14.288 11.951 -20.417 1.00 85.19 321 ARG A N 1
ATOM 2448 C CA . ARG A 1 321 ? 13.451 12.459 -19.327 1.00 85.19 321 ARG A CA 1
ATOM 2449 C C . ARG A 1 321 ? 12.484 11.394 -18.818 1.00 85.19 321 ARG A C 1
ATOM 2451 O O . ARG A 1 321 ? 12.313 11.282 -17.604 1.00 85.19 321 ARG A O 1
ATOM 2458 N N . GLY A 1 322 ? 11.881 10.614 -19.717 1.00 81.44 322 GLY A N 1
ATOM 2459 C CA . GLY A 1 322 ? 10.996 9.507 -19.360 1.00 81.44 322 GLY A CA 1
ATOM 2460 C C . GLY A 1 322 ? 11.711 8.462 -18.501 1.00 81.44 322 GLY A C 1
ATOM 2461 O O . GLY A 1 322 ? 11.281 8.172 -17.388 1.00 81.44 322 GLY A O 1
ATOM 2462 N N . ILE A 1 323 ? 12.861 7.968 -18.963 1.00 84.25 323 ILE A N 1
ATOM 2463 C CA . ILE A 1 323 ? 13.610 6.879 -18.307 1.00 84.25 323 ILE A CA 1
ATOM 2464 C C . ILE A 1 323 ? 14.290 7.325 -17.005 1.00 84.25 323 ILE A C 1
ATOM 2466 O O . ILE A 1 323 ? 14.397 6.558 -16.041 1.00 84.25 323 ILE A O 1
ATOM 2470 N N . ARG A 1 324 ? 14.793 8.563 -16.968 1.00 82.69 324 ARG A N 1
ATOM 2471 C CA . ARG A 1 324 ? 15.501 9.125 -15.807 1.00 82.69 324 ARG A CA 1
ATOM 2472 C C . ARG A 1 324 ? 14.566 9.778 -14.787 1.00 82.69 324 ARG A C 1
ATOM 2474 O O . ARG A 1 324 ? 15.056 10.397 -13.846 1.00 82.69 324 ARG A O 1
ATOM 2481 N N . SER A 1 325 ? 13.249 9.630 -14.931 1.00 82.88 325 SER A N 1
ATOM 2482 C CA . SER A 1 325 ? 12.288 10.141 -13.954 1.00 82.88 325 SER A CA 1
ATOM 2483 C C . SER A 1 325 ? 12.587 9.604 -12.546 1.00 82.88 325 SER A C 1
ATOM 2485 O O . SER A 1 325 ? 12.593 8.393 -12.306 1.00 82.88 325 SER A O 1
ATOM 2487 N N . GLU A 1 326 ? 12.807 10.517 -11.593 1.00 73.19 326 GLU A N 1
ATOM 2488 C CA . GLU A 1 326 ? 13.079 10.192 -10.182 1.00 73.19 326 GLU A CA 1
ATOM 2489 C C . GLU A 1 326 ? 11.911 9.435 -9.515 1.00 73.19 326 GLU A C 1
ATOM 2491 O O . GLU A 1 326 ? 12.091 8.740 -8.510 1.00 73.19 326 GLU A O 1
ATOM 2496 N N . GLY A 1 327 ? 10.709 9.525 -10.097 1.00 80.31 327 GLY A N 1
ATOM 2497 C CA . GLY A 1 327 ? 9.506 8.851 -9.613 1.00 80.31 327 GLY A CA 1
ATOM 2498 C C . GLY A 1 327 ? 9.500 7.337 -9.841 1.00 80.31 327 GLY A C 1
ATOM 2499 O O . GLY A 1 327 ? 8.890 6.619 -9.050 1.00 80.31 327 GLY A O 1
ATOM 2500 N N . ILE A 1 328 ? 10.209 6.823 -10.854 1.00 84.62 328 ILE A N 1
ATOM 2501 C CA . ILE A 1 328 ? 10.133 5.401 -11.244 1.00 84.62 328 ILE A CA 1
ATOM 2502 C C . ILE A 1 328 ? 10.702 4.492 -10.147 1.00 84.62 328 ILE A C 1
ATOM 2504 O O . ILE A 1 328 ? 10.059 3.526 -9.742 1.00 84.62 328 ILE A O 1
ATOM 2508 N N . ASP A 1 329 ? 11.884 4.814 -9.612 1.00 84.12 329 ASP A N 1
ATOM 2509 C CA . ASP A 1 329 ? 12.513 4.016 -8.549 1.00 84.12 329 ASP A CA 1
ATOM 2510 C C . ASP A 1 329 ? 11.681 4.012 -7.259 1.00 84.12 329 ASP A C 1
ATOM 2512 O O . ASP A 1 329 ? 11.584 2.990 -6.572 1.00 84.12 329 ASP A O 1
ATOM 2516 N N . SER A 1 330 ? 11.079 5.156 -6.924 1.00 84.38 330 SER A N 1
ATOM 2517 C CA . SER A 1 330 ? 10.221 5.298 -5.746 1.00 84.38 330 SER A CA 1
ATOM 2518 C C . SER A 1 330 ? 8.939 4.480 -5.900 1.00 84.38 330 SER A C 1
ATOM 2520 O O . SER A 1 330 ? 8.582 3.731 -4.989 1.00 84.38 330 SER A O 1
ATOM 2522 N N . SER A 1 331 ? 8.314 4.547 -7.076 1.00 86.12 331 SER A N 1
ATOM 2523 C CA . SER A 1 331 ? 7.104 3.793 -7.413 1.00 86.12 331 SER A CA 1
ATOM 2524 C C . SER A 1 331 ? 7.366 2.290 -7.418 1.00 86.12 331 SER A C 1
ATOM 2526 O O . SER A 1 331 ? 6.625 1.543 -6.789 1.00 86.12 331 SER A O 1
ATOM 2528 N N . LEU A 1 332 ? 8.484 1.833 -7.996 1.00 87.25 332 LEU A N 1
ATOM 2529 C CA . LEU A 1 332 ? 8.896 0.423 -7.952 1.00 87.25 332 LEU A CA 1
ATOM 2530 C C . LEU A 1 332 ? 9.106 -0.090 -6.523 1.00 87.25 332 LEU A C 1
ATOM 2532 O O . LEU A 1 332 ? 8.694 -1.201 -6.193 1.00 87.25 332 LEU A O 1
ATOM 2536 N N . ARG A 1 333 ? 9.762 0.697 -5.660 1.00 85.94 333 ARG A N 1
ATOM 2537 C CA . ARG A 1 333 ? 9.963 0.328 -4.246 1.00 85.94 333 ARG A CA 1
ATOM 2538 C C . ARG A 1 333 ? 8.642 0.252 -3.489 1.00 85.94 333 ARG A C 1
ATOM 2540 O O . ARG A 1 333 ? 8.464 -0.656 -2.677 1.00 85.94 333 ARG A O 1
ATOM 2547 N N . LEU A 1 334 ? 7.743 1.203 -3.735 1.00 86.62 334 LEU A N 1
ATOM 2548 C CA . LEU A 1 334 ? 6.423 1.223 -3.120 1.00 86.62 334 LEU A CA 1
ATOM 2549 C C . LEU A 1 334 ? 5.581 0.031 -3.595 1.00 86.62 334 LEU A C 1
ATOM 2551 O O . LEU A 1 334 ? 5.012 -0.669 -2.760 1.00 86.62 334 LEU A O 1
ATOM 2555 N N . LEU A 1 335 ? 5.595 -0.272 -4.896 1.00 87.75 335 LEU A N 1
ATOM 2556 C CA . LEU A 1 335 ? 4.909 -1.423 -5.482 1.00 87.75 335 LEU A CA 1
ATOM 2557 C C . LEU A 1 335 ? 5.403 -2.748 -4.886 1.00 87.75 335 LEU A C 1
ATOM 2559 O O . LEU A 1 335 ? 4.592 -3.588 -4.497 1.00 87.75 335 LEU A O 1
ATOM 2563 N N . GLU A 1 336 ? 6.723 -2.924 -4.753 1.00 86.56 336 GLU A N 1
ATOM 2564 C CA . GLU A 1 336 ? 7.319 -4.105 -4.113 1.00 86.56 336 GLU A CA 1
ATOM 2565 C C . GLU A 1 336 ? 6.814 -4.266 -2.671 1.00 86.56 336 GLU A C 1
ATOM 2567 O O . GLU A 1 336 ? 6.437 -5.363 -2.247 1.00 86.56 336 GLU A O 1
ATOM 2572 N N . LEU A 1 337 ? 6.775 -3.168 -1.912 1.00 83.81 337 LEU A N 1
ATOM 2573 C CA . LEU A 1 337 ? 6.333 -3.170 -0.521 1.00 83.81 337 LEU A CA 1
ATOM 2574 C C . LEU A 1 337 ? 4.837 -3.491 -0.393 1.00 83.81 337 LEU A C 1
ATOM 2576 O O . LEU A 1 337 ? 4.473 -4.347 0.414 1.00 83.81 337 LEU A O 1
ATOM 2580 N N . LEU A 1 338 ? 3.978 -2.858 -1.196 1.00 82.31 338 LEU A N 1
ATOM 2581 C CA . LEU A 1 338 ? 2.531 -3.099 -1.187 1.00 82.31 338 LEU A CA 1
ATOM 2582 C C . LEU A 1 338 ? 2.195 -4.534 -1.609 1.00 82.31 338 LEU A C 1
ATOM 2584 O O . LEU A 1 338 ? 1.370 -5.197 -0.978 1.00 82.31 338 LEU A O 1
ATOM 2588 N N . THR A 1 339 ? 2.900 -5.056 -2.610 1.00 80.19 339 THR A N 1
ATOM 2589 C CA . THR A 1 339 ? 2.708 -6.424 -3.106 1.00 80.19 339 THR A CA 1
ATOM 2590 C C . THR A 1 339 ? 3.152 -7.455 -2.073 1.00 80.19 339 THR A C 1
ATOM 2592 O O . THR A 1 339 ? 2.452 -8.445 -1.861 1.00 80.19 339 THR A O 1
ATOM 2595 N N . ARG A 1 340 ? 4.248 -7.192 -1.346 1.00 79.19 340 ARG A N 1
ATOM 2596 C CA . ARG A 1 340 ? 4.686 -8.020 -0.210 1.00 79.19 340 ARG A CA 1
ATOM 2597 C C . ARG A 1 340 ? 3.684 -7.997 0.944 1.00 79.19 340 ARG A C 1
ATOM 2599 O O . ARG A 1 340 ? 3.434 -9.036 1.548 1.00 79.19 340 ARG A O 1
ATOM 2606 N N . ILE A 1 341 ? 3.098 -6.839 1.253 1.00 75.88 341 ILE A N 1
ATOM 2607 C CA . ILE A 1 341 ? 2.049 -6.723 2.279 1.00 75.88 341 ILE A CA 1
ATOM 2608 C C . ILE A 1 341 ? 0.813 -7.541 1.883 1.00 75.88 341 ILE A C 1
ATOM 2610 O O . ILE A 1 341 ? 0.251 -8.237 2.725 1.00 75.88 341 ILE A O 1
ATOM 2614 N N . LYS A 1 342 ? 0.408 -7.482 0.610 1.00 76.94 342 LYS A N 1
ATOM 2615 C CA . LYS A 1 342 ? -0.784 -8.165 0.094 1.00 76.94 342 LYS A CA 1
ATOM 2616 C C . LYS A 1 342 ? -0.610 -9.682 -0.027 1.00 76.94 342 LYS A C 1
ATOM 2618 O O . LYS A 1 342 ? -1.518 -10.430 0.323 1.00 76.94 342 LYS A O 1
ATOM 2623 N N . HIS A 1 343 ? 0.528 -10.136 -0.546 1.00 75.94 343 HIS A N 1
ATOM 2624 C CA . HIS A 1 343 ? 0.744 -11.536 -0.929 1.00 75.94 343 HIS A CA 1
ATOM 2625 C C . HIS A 1 343 ? 1.683 -12.310 0.010 1.00 75.94 343 HIS A C 1
ATOM 2627 O O . HIS A 1 343 ? 1.854 -13.514 -0.152 1.00 75.94 343 HIS A O 1
ATOM 2633 N N . GLY A 1 344 ? 2.269 -11.653 1.015 1.00 68.94 344 GLY A N 1
ATOM 2634 C CA . GLY A 1 344 ? 3.271 -12.258 1.890 1.00 68.94 344 GLY A CA 1
ATOM 2635 C C . GLY A 1 344 ? 4.634 -12.428 1.206 1.00 68.94 344 GLY A C 1
ATOM 2636 O O . GLY A 1 344 ? 4.851 -12.019 0.068 1.00 68.94 344 GLY A O 1
ATOM 2637 N N . ASN A 1 345 ? 5.585 -13.045 1.913 1.00 59.88 345 ASN A N 1
ATOM 2638 C CA . ASN A 1 345 ? 6.953 -13.283 1.424 1.00 59.88 345 ASN A CA 1
ATOM 2639 C C . ASN A 1 345 ? 7.063 -14.466 0.437 1.00 59.88 345 ASN A C 1
ATOM 2641 O O . ASN A 1 345 ? 8.156 -14.990 0.237 1.00 59.88 345 ASN A O 1
ATOM 2645 N N . GLU A 1 346 ? 5.963 -14.904 -0.182 1.00 47.69 346 GLU A N 1
ATOM 2646 C CA . GLU A 1 346 ? 5.970 -16.021 -1.142 1.00 47.69 346 GLU A CA 1
ATOM 2647 C C . GLU A 1 346 ? 6.667 -15.687 -2.474 1.00 47.69 346 GLU A C 1
ATOM 2649 O O . GLU A 1 346 ? 6.801 -16.553 -3.334 1.00 47.69 346 GLU A O 1
ATOM 2654 N N . SER A 1 347 ? 7.238 -14.486 -2.623 1.00 46.03 347 SER A N 1
ATOM 2655 C CA . SER A 1 347 ? 8.268 -14.172 -3.624 1.00 46.03 347 SER A CA 1
ATOM 2656 C C . SER A 1 347 ? 9.615 -14.830 -3.264 1.00 46.03 347 SER A C 1
ATOM 2658 O O . SER A 1 347 ? 10.645 -14.168 -3.125 1.00 46.03 347 SER A O 1
ATOM 2660 N N . GLY A 1 348 ? 9.576 -16.139 -3.030 1.00 41.47 348 GLY A N 1
ATOM 2661 C CA . GLY A 1 348 ? 10.680 -16.986 -2.614 1.00 41.47 348 GLY A CA 1
ATOM 2662 C C . GLY A 1 348 ? 10.862 -18.155 -3.571 1.00 41.47 348 GLY A C 1
ATOM 2663 O O . GLY A 1 348 ? 10.853 -19.304 -3.146 1.00 41.47 348 GLY A O 1
ATOM 2664 N N . THR A 1 349 ? 11.072 -17.874 -4.854 1.00 36.50 349 THR A N 1
ATOM 2665 C CA . THR A 1 349 ? 11.972 -18.703 -5.660 1.00 36.50 349 THR A CA 1
ATOM 2666 C C . THR A 1 349 ? 13.267 -17.934 -5.827 1.00 36.50 349 THR A C 1
ATOM 2668 O O . THR A 1 349 ? 13.415 -17.052 -6.667 1.00 36.50 349 THR A O 1
ATOM 2671 N N . THR A 1 350 ? 14.187 -18.282 -4.937 1.00 38.25 350 THR A N 1
ATOM 2672 C CA . THR A 1 350 ? 15.623 -18.081 -5.030 1.00 38.25 350 THR A CA 1
ATOM 2673 C C . THR A 1 350 ? 16.123 -18.265 -6.462 1.00 38.25 350 THR A C 1
ATOM 2675 O O . THR A 1 350 ? 16.099 -19.374 -6.994 1.00 38.25 350 THR A O 1
ATOM 2678 N N . SER A 1 351 ? 16.691 -17.209 -7.031 1.00 33.00 351 SER A N 1
ATOM 2679 C CA . SER A 1 351 ? 17.945 -17.353 -7.757 1.00 33.00 351 SER A CA 1
ATOM 2680 C C . SER A 1 351 ? 19.031 -16.758 -6.867 1.00 33.00 351 SER A C 1
ATOM 2682 O O . SER A 1 351 ? 19.367 -15.583 -7.000 1.00 33.00 351 SER A O 1
ATOM 2684 N N . ASP A 1 352 ? 19.569 -17.570 -5.951 1.00 32.56 352 ASP A N 1
ATOM 2685 C CA . ASP A 1 352 ? 20.880 -17.326 -5.339 1.00 32.56 352 ASP A CA 1
ATOM 2686 C C . ASP A 1 352 ? 21.948 -17.489 -6.434 1.00 32.56 352 ASP A C 1
ATOM 2688 O O . ASP A 1 352 ? 22.637 -18.500 -6.551 1.00 32.56 352 ASP A O 1
ATOM 2692 N N . GLY A 1 353 ? 22.032 -16.482 -7.295 1.00 28.38 353 GLY A N 1
ATOM 2693 C CA . GLY A 1 353 ? 23.225 -16.150 -8.055 1.00 28.38 353 GLY A CA 1
ATOM 2694 C C . GLY A 1 353 ? 23.819 -14.895 -7.421 1.00 28.38 353 GLY A C 1
ATOM 2695 O O . GLY A 1 353 ? 23.058 -14.049 -6.943 1.00 28.38 353 GLY A O 1
ATOM 2696 N N . PRO A 1 354 ? 25.152 -14.753 -7.365 1.00 31.02 354 PRO A N 1
ATOM 2697 C CA . PRO A 1 354 ? 25.771 -13.608 -6.718 1.00 31.02 354 PRO A CA 1
ATOM 2698 C C . PRO A 1 354 ? 25.209 -12.315 -7.314 1.00 31.02 354 PRO A C 1
ATOM 2700 O O . PRO A 1 354 ? 25.074 -12.191 -8.531 1.00 31.02 354 PRO A O 1
ATOM 2703 N N . ALA A 1 355 ? 24.892 -11.356 -6.443 1.00 38.12 355 ALA A N 1
ATOM 2704 C CA . ALA A 1 355 ? 24.554 -9.989 -6.805 1.00 38.12 355 ALA A CA 1
ATOM 2705 C C . ALA A 1 355 ? 25.759 -9.323 -7.491 1.00 38.12 355 ALA A C 1
ATOM 2707 O O . ALA A 1 355 ? 26.513 -8.568 -6.885 1.00 38.12 355 ALA A O 1
ATOM 2708 N N . SER A 1 356 ? 25.953 -9.632 -8.766 1.00 35.78 356 SER A N 1
ATOM 2709 C CA . SER A 1 356 ? 26.761 -8.865 -9.699 1.00 35.78 356 SER A CA 1
ATOM 2710 C C . SER A 1 356 ? 25.786 -8.303 -10.723 1.00 35.78 356 SER A C 1
ATOM 2712 O O . SER A 1 356 ? 25.558 -8.865 -11.784 1.00 35.78 356 SER A O 1
ATOM 2714 N N . GLY A 1 357 ? 25.094 -7.234 -10.331 1.00 37.09 357 GLY A N 1
ATOM 2715 C CA . GLY A 1 357 ? 24.200 -6.483 -11.207 1.00 37.09 357 GLY A CA 1
ATOM 2716 C C . GLY A 1 357 ? 24.974 -5.460 -12.026 1.00 37.09 357 GLY A C 1
ATOM 2717 O O . GLY A 1 357 ? 24.584 -4.298 -12.053 1.00 37.09 357 GLY A O 1
ATOM 2718 N N . ALA A 1 358 ? 26.095 -5.861 -12.627 1.00 35.09 358 ALA A N 1
ATOM 2719 C CA . ALA A 1 358 ? 26.582 -5.120 -13.773 1.00 35.09 358 ALA A CA 1
ATOM 2720 C C . ALA A 1 358 ? 25.658 -5.516 -14.936 1.00 35.09 358 ALA A C 1
ATOM 2722 O O . ALA A 1 358 ? 25.524 -6.715 -15.190 1.00 35.09 358 ALA A O 1
ATOM 2723 N N . PRO A 1 359 ? 24.969 -4.572 -15.596 1.00 45.97 359 PRO A N 1
ATOM 2724 C CA . PRO A 1 359 ? 24.343 -4.876 -16.877 1.00 45.97 359 PRO A CA 1
ATOM 2725 C C . PRO A 1 359 ? 25.416 -5.499 -17.771 1.00 45.97 359 PRO A C 1
ATOM 2727 O O . PRO A 1 359 ? 26.560 -5.035 -17.767 1.00 45.97 359 PRO A O 1
ATOM 2730 N N . GLU A 1 360 ? 25.083 -6.581 -18.472 1.00 46.81 360 GLU A N 1
ATOM 2731 C CA . GLU A 1 360 ? 26.004 -7.163 -19.442 1.00 46.81 360 GLU A CA 1
ATOM 2732 C C . GLU A 1 360 ? 26.353 -6.063 -20.451 1.00 46.81 360 GLU A C 1
ATOM 2734 O O . GLU A 1 360 ? 25.520 -5.614 -21.235 1.00 46.81 360 GLU A O 1
ATOM 2739 N N . SER A 1 361 ? 27.590 -5.567 -20.365 1.00 44.28 361 SER A N 1
ATOM 2740 C CA . SER A 1 361 ? 28.110 -4.473 -21.190 1.00 44.28 361 SER A CA 1
ATOM 2741 C C . SER A 1 361 ? 28.044 -4.785 -22.690 1.00 44.28 361 SER A C 1
ATOM 2743 O O . SER A 1 361 ? 28.181 -3.864 -23.491 1.00 44.28 361 SER A O 1
ATOM 2745 N N . ASP A 1 362 ? 27.837 -6.053 -23.050 1.00 50.03 362 ASP A N 1
ATOM 2746 C CA . ASP A 1 362 ? 27.742 -6.554 -24.420 1.00 50.03 362 ASP A CA 1
ATOM 2747 C C . ASP A 1 362 ? 26.339 -6.393 -25.042 1.00 50.03 362 ASP A C 1
ATOM 2749 O O . ASP A 1 362 ? 26.162 -6.706 -26.214 1.00 50.03 362 ASP A O 1
ATOM 2753 N N . VAL A 1 363 ? 25.334 -5.908 -24.295 1.00 62.00 363 VAL A N 1
ATOM 2754 C CA . VAL A 1 363 ? 23.934 -5.849 -24.775 1.00 62.00 363 VAL A CA 1
ATOM 2755 C C . VAL A 1 363 ? 23.573 -4.513 -25.438 1.00 62.00 363 VAL A C 1
ATOM 2757 O O . VAL A 1 363 ? 22.621 -4.452 -26.209 1.00 62.00 363 VAL A O 1
ATOM 2760 N N . VAL A 1 364 ? 24.315 -3.432 -25.175 1.00 72.31 364 VAL A N 1
ATOM 2761 C CA . VAL A 1 364 ? 24.010 -2.102 -25.734 1.00 72.31 364 VAL A CA 1
ATOM 2762 C C . VAL A 1 364 ? 24.800 -1.887 -27.030 1.00 72.31 364 VAL A C 1
ATOM 2764 O O . VAL A 1 364 ? 26.031 -1.861 -26.956 1.00 72.31 364 VAL A O 1
ATOM 2767 N N . PRO A 1 365 ? 24.142 -1.694 -28.193 1.00 77.81 365 PRO A N 1
ATOM 2768 C CA . PRO A 1 365 ? 24.819 -1.298 -29.426 1.00 77.81 365 PRO A CA 1
ATOM 2769 C C . PRO A 1 365 ? 25.579 0.007 -29.200 1.00 77.81 365 PRO A C 1
ATOM 2771 O O . PRO A 1 365 ? 25.025 0.947 -28.634 1.00 77.81 365 PRO A O 1
ATOM 2774 N N . ARG A 1 366 ? 26.840 0.083 -29.625 1.00 86.12 366 ARG A N 1
ATOM 2775 C CA . ARG A 1 366 ? 27.664 1.290 -29.488 1.00 86.12 366 ARG A CA 1
ATOM 2776 C C . ARG A 1 366 ? 28.257 1.664 -30.827 1.00 86.12 366 ARG A C 1
ATOM 2778 O O . ARG A 1 366 ? 28.688 0.787 -31.568 1.00 86.12 366 ARG A O 1
ATOM 2785 N N . LEU A 1 367 ? 28.322 2.964 -31.066 1.00 89.06 367 LEU A N 1
ATOM 2786 C CA . LEU A 1 367 ? 29.007 3.547 -32.206 1.00 89.06 367 LEU A CA 1
ATOM 2787 C C . LEU A 1 367 ? 29.928 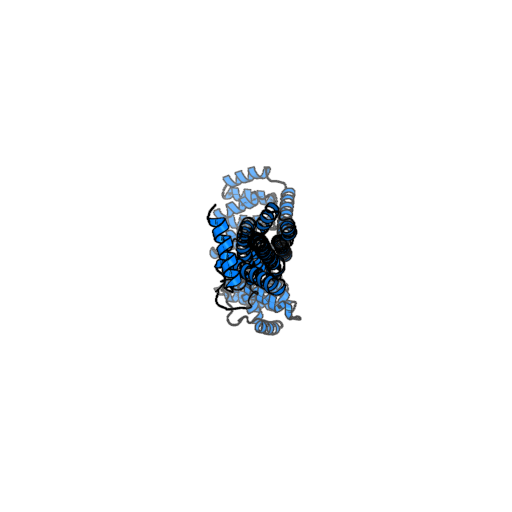4.638 -31.679 1.00 89.06 367 LEU A C 1
ATOM 2789 O O . LEU A 1 367 ? 29.486 5.532 -30.959 1.00 89.06 367 LEU A O 1
ATOM 2793 N N . THR A 1 368 ? 31.217 4.544 -31.984 1.00 90.38 368 THR A N 1
ATOM 2794 C CA . THR A 1 368 ? 32.201 5.546 -31.570 1.00 90.38 368 THR A CA 1
ATOM 2795 C C . THR A 1 368 ? 32.646 6.407 -32.746 1.00 90.38 368 THR A C 1
ATOM 2797 O O . THR A 1 368 ? 32.463 6.056 -33.910 1.00 90.38 368 THR A O 1
ATOM 2800 N N . GLN A 1 369 ? 33.268 7.546 -32.440 1.00 89.19 369 GLN A N 1
ATOM 2801 C CA . GLN A 1 369 ? 33.891 8.391 -33.459 1.00 89.19 369 GLN A CA 1
ATOM 2802 C C . GLN A 1 369 ? 34.963 7.624 -34.255 1.00 89.19 369 GLN A C 1
ATOM 2804 O O . GLN A 1 369 ? 35.035 7.767 -35.471 1.00 89.19 369 GLN A O 1
ATOM 2809 N N . ASP A 1 370 ? 35.751 6.774 -33.589 1.00 89.00 370 ASP A N 1
ATOM 2810 C CA . ASP A 1 370 ? 36.783 5.960 -34.241 1.00 89.00 370 ASP A CA 1
ATOM 2811 C C . ASP A 1 370 ? 36.164 4.953 -35.226 1.00 89.00 370 ASP A C 1
ATOM 2813 O O . ASP A 1 370 ? 36.713 4.734 -36.309 1.00 89.00 370 ASP A O 1
ATOM 2817 N N . ASP A 1 371 ? 35.002 4.379 -34.886 1.00 90.81 371 ASP A N 1
ATOM 2818 C CA . ASP A 1 371 ? 34.257 3.478 -35.775 1.00 90.81 371 ASP A CA 1
ATOM 2819 C C . ASP A 1 371 ? 33.754 4.224 -37.018 1.00 90.81 371 ASP A C 1
ATOM 2821 O O . ASP A 1 371 ? 33.906 3.732 -38.136 1.00 90.81 371 ASP A O 1
ATOM 2825 N N . LEU A 1 372 ? 33.230 5.445 -36.845 1.00 90.75 372 LEU A N 1
ATOM 2826 C CA . LEU A 1 372 ? 32.801 6.300 -37.956 1.00 90.75 372 LEU A CA 1
ATOM 2827 C C . LEU A 1 372 ? 33.966 6.700 -38.865 1.00 90.75 372 LEU A C 1
ATOM 2829 O O . LEU A 1 372 ? 33.825 6.700 -40.085 1.00 90.75 372 LEU A O 1
ATOM 2833 N N . GLU A 1 373 ? 35.130 7.022 -38.302 1.00 89.19 373 GLU A N 1
ATOM 2834 C CA . GLU A 1 373 ? 36.328 7.356 -39.077 1.00 89.19 373 GLU A CA 1
ATOM 2835 C C . GLU A 1 373 ? 36.894 6.144 -39.826 1.00 89.19 373 GLU A C 1
ATOM 2837 O O . GLU A 1 373 ? 37.354 6.270 -40.967 1.00 89.19 373 GLU A O 1
ATOM 2842 N N . ALA A 1 374 ? 36.852 4.960 -39.209 1.00 90.44 374 ALA A N 1
ATOM 2843 C CA . ALA A 1 374 ? 37.220 3.710 -39.861 1.00 90.44 374 ALA A CA 1
ATOM 2844 C C . ALA A 1 374 ? 36.257 3.381 -41.011 1.00 90.44 374 ALA A C 1
ATOM 2846 O O . ALA A 1 374 ? 36.717 3.084 -42.116 1.00 90.44 374 ALA A O 1
ATOM 2847 N N . TYR A 1 375 ? 34.949 3.515 -40.781 1.00 91.25 375 TYR A N 1
ATOM 2848 C CA . TYR A 1 375 ? 33.920 3.329 -41.798 1.00 91.25 375 TYR A CA 1
ATOM 2849 C C . TYR A 1 375 ? 34.079 4.326 -42.950 1.00 91.25 375 TYR A C 1
ATOM 2851 O O . TYR A 1 375 ? 34.114 3.930 -44.114 1.00 91.25 375 TYR A O 1
ATOM 2859 N N . ALA A 1 376 ? 34.291 5.610 -42.647 1.00 89.69 376 ALA A N 1
ATOM 2860 C CA . ALA A 1 376 ? 34.552 6.638 -43.649 1.00 89.69 376 ALA A CA 1
ATOM 2861 C C . ALA A 1 376 ? 35.773 6.289 -44.512 1.00 89.69 376 ALA A C 1
ATOM 2863 O O . ALA A 1 376 ? 35.729 6.432 -45.736 1.00 89.69 376 ALA A O 1
ATOM 2864 N N . ARG A 1 377 ? 36.855 5.784 -43.902 1.00 88.56 377 ARG A N 1
ATOM 2865 C CA . ARG A 1 377 ? 38.055 5.339 -44.624 1.00 88.56 377 ARG A CA 1
ATOM 2866 C C . ARG A 1 377 ? 37.755 4.162 -45.548 1.00 88.56 377 ARG A C 1
ATOM 2868 O O . ARG A 1 377 ? 38.141 4.213 -46.712 1.00 88.56 377 ARG A O 1
ATOM 2875 N N . GLU A 1 378 ? 37.042 3.148 -45.067 1.00 90.75 378 GLU A N 1
ATOM 2876 C CA . GLU A 1 378 ? 36.654 1.984 -45.871 1.00 90.75 378 GLU A CA 1
ATOM 2877 C C . GLU A 1 378 ? 35.787 2.388 -47.072 1.00 90.75 378 GLU A C 1
ATOM 2879 O O . GLU A 1 378 ? 36.086 2.012 -48.209 1.00 90.75 378 GLU A O 1
ATOM 2884 N N . GLN A 1 379 ? 34.765 3.221 -46.851 1.00 91.81 379 GLN A N 1
ATOM 2885 C CA . GLN A 1 379 ? 33.898 3.717 -47.925 1.00 91.81 379 GLN A CA 1
ATOM 2886 C C . GLN A 1 379 ? 34.666 4.579 -48.928 1.00 91.81 379 GLN A C 1
ATOM 2888 O O . GLN A 1 379 ? 34.427 4.510 -50.140 1.00 91.81 379 GLN A O 1
ATOM 2893 N N . THR A 1 380 ? 35.637 5.354 -48.447 1.00 88.62 380 THR A N 1
ATOM 2894 C CA . THR A 1 380 ? 36.505 6.145 -49.315 1.00 88.62 380 THR A CA 1
ATOM 2895 C C . THR A 1 380 ? 37.378 5.246 -50.188 1.00 88.62 380 THR A C 1
ATOM 2897 O O . THR A 1 380 ? 37.401 5.402 -51.411 1.00 88.62 380 THR A O 1
ATOM 2900 N N . GLU A 1 381 ? 38.056 4.264 -49.591 1.00 89.38 381 GLU A N 1
ATOM 2901 C CA . GLU A 1 381 ? 38.891 3.305 -50.318 1.00 89.38 381 GLU A CA 1
ATOM 2902 C C . GLU A 1 381 ? 38.083 2.509 -51.351 1.00 89.38 381 GLU A C 1
ATOM 2904 O O . GLU A 1 381 ? 38.548 2.271 -52.476 1.00 89.38 381 GLU A O 1
ATOM 2909 N N . TRP A 1 382 ? 36.856 2.124 -50.997 1.00 90.38 382 TRP A N 1
ATOM 2910 C CA . TRP A 1 382 ? 35.933 1.438 -51.891 1.00 90.38 382 TRP A CA 1
ATOM 2911 C C . TRP A 1 382 ? 35.516 2.315 -53.079 1.00 90.38 382 TRP A C 1
ATOM 2913 O O . TRP A 1 382 ? 35.571 1.858 -54.228 1.00 90.38 382 TRP A O 1
ATOM 2923 N N . SER A 1 383 ? 35.171 3.581 -52.830 1.00 89.12 383 SER A N 1
ATOM 2924 C CA . SER A 1 383 ? 34.757 4.546 -53.860 1.00 89.12 383 SER A CA 1
ATOM 2925 C C . SER A 1 383 ? 35.877 4.795 -54.872 1.00 89.12 383 SER A C 1
ATOM 2927 O O . SER A 1 383 ? 35.694 4.617 -56.079 1.00 89.12 383 SER A O 1
ATOM 2929 N N . TRP A 1 384 ? 37.083 5.075 -54.377 1.00 90.00 384 TRP A N 1
ATOM 2930 C CA . TRP A 1 384 ? 38.285 5.261 -55.193 1.00 90.00 384 TRP A CA 1
ATOM 2931 C C . TRP A 1 384 ? 38.671 4.008 -55.986 1.00 90.00 384 TRP A C 1
ATOM 2933 O O . TRP A 1 384 ? 39.025 4.088 -57.165 1.00 90.00 384 TRP A O 1
ATOM 2943 N N . SER A 1 385 ? 38.561 2.827 -55.374 1.00 89.19 385 SER A N 1
ATOM 2944 C CA . SER A 1 385 ? 38.813 1.552 -56.057 1.00 89.19 385 SER A CA 1
ATOM 2945 C C . SER A 1 385 ? 37.800 1.274 -57.167 1.00 89.19 385 SER A C 1
ATOM 2947 O O . SER A 1 385 ? 38.148 0.664 -58.184 1.00 89.19 385 SER A O 1
ATOM 2949 N N . THR A 1 386 ? 36.549 1.692 -56.976 1.00 90.69 386 THR A N 1
ATOM 2950 C CA . THR A 1 386 ? 35.469 1.543 -57.957 1.00 90.69 386 THR A CA 1
ATOM 2951 C C . THR A 1 386 ? 35.677 2.479 -59.140 1.00 90.69 386 THR A C 1
ATOM 2953 O O . THR A 1 386 ? 35.647 2.022 -60.285 1.00 90.69 386 THR A O 1
ATOM 2956 N N . TRP A 1 387 ? 36.002 3.745 -58.877 1.00 91.88 387 TRP A N 1
ATOM 2957 C CA . TRP A 1 387 ? 36.356 4.713 -59.914 1.00 91.88 387 TRP A CA 1
ATOM 2958 C C . TRP A 1 387 ? 37.579 4.270 -60.727 1.00 91.88 387 TRP A C 1
ATOM 2960 O O . TRP A 1 387 ? 37.513 4.222 -61.955 1.00 91.88 387 TRP A O 1
ATOM 2970 N N . ARG A 1 388 ? 38.650 3.799 -60.067 1.00 90.06 388 ARG A N 1
ATOM 2971 C CA . ARG A 1 388 ? 39.840 3.257 -60.752 1.00 90.06 388 ARG A CA 1
ATOM 2972 C C . ARG A 1 388 ? 39.477 2.165 -61.757 1.00 90.06 388 ARG A C 1
ATOM 2974 O O . ARG A 1 388 ? 39.925 2.207 -62.898 1.00 90.06 388 ARG A O 1
ATOM 2981 N N . LYS A 1 389 ? 38.653 1.194 -61.346 1.00 90.50 389 LYS A N 1
ATOM 2982 C CA . LYS A 1 389 ? 38.193 0.104 -62.227 1.00 90.50 389 LYS A CA 1
ATOM 2983 C C . LYS A 1 389 ? 37.376 0.627 -63.411 1.00 90.50 389 LYS A C 1
ATOM 2985 O O . LYS A 1 389 ? 37.417 0.022 -64.482 1.00 90.50 389 LYS A O 1
ATOM 2990 N N . SER A 1 390 ? 36.624 1.712 -63.221 1.00 90.56 390 SER A N 1
ATOM 2991 C CA . SER A 1 390 ? 35.883 2.372 -64.299 1.00 90.56 390 SER A CA 1
ATOM 2992 C C . SER A 1 390 ? 36.842 2.938 -65.346 1.00 90.56 390 SER A C 1
ATOM 2994 O O . SER A 1 390 ? 36.735 2.591 -66.523 1.00 90.56 390 SER A O 1
ATOM 2996 N N . ILE A 1 391 ? 37.849 3.698 -64.912 1.00 91.44 391 ILE A N 1
ATOM 2997 C CA . ILE A 1 391 ? 38.860 4.286 -65.800 1.00 91.44 391 ILE A CA 1
ATOM 2998 C C . ILE A 1 391 ? 39.700 3.214 -66.492 1.00 91.44 391 ILE A C 1
ATOM 3000 O O . ILE A 1 391 ? 39.918 3.283 -67.697 1.00 91.44 391 ILE A O 1
ATOM 3004 N N . GLU A 1 392 ? 40.136 2.172 -65.780 1.00 88.88 392 GLU A N 1
ATOM 3005 C CA . GLU A 1 392 ? 40.886 1.059 -66.385 1.00 88.88 392 GLU A CA 1
ATOM 3006 C C . GLU A 1 392 ? 40.103 0.379 -67.523 1.00 88.88 392 GLU A C 1
ATOM 3008 O O . GLU A 1 392 ? 40.695 -0.156 -68.461 1.00 88.88 392 GLU A O 1
ATOM 3013 N N . LYS A 1 393 ? 38.768 0.405 -67.456 1.00 91.62 393 LYS A N 1
ATOM 3014 C CA . LYS A 1 393 ? 37.882 -0.197 -68.454 1.00 91.62 393 LYS A CA 1
ATOM 3015 C C . LYS A 1 393 ? 37.523 0.754 -69.597 1.00 91.62 393 LYS A C 1
ATOM 3017 O O . LYS A 1 393 ? 37.354 0.293 -70.726 1.00 91.62 393 LYS A O 1
ATOM 3022 N N . HIS A 1 394 ? 37.346 2.039 -69.306 1.00 89.69 394 HIS A N 1
ATOM 3023 C CA . HIS A 1 394 ? 36.765 3.012 -70.233 1.00 89.69 394 HIS A CA 1
ATOM 3024 C C . HIS A 1 394 ? 37.765 4.055 -70.754 1.00 89.69 394 HIS A C 1
ATOM 3026 O O . HIS A 1 394 ? 37.479 4.708 -71.754 1.00 89.69 394 HIS A O 1
ATOM 3032 N N . GLY A 1 395 ? 38.964 4.117 -70.173 1.00 85.75 395 GLY A N 1
ATOM 3033 C CA . GLY A 1 395 ? 39.953 5.158 -70.428 1.00 85.75 395 GLY A CA 1
ATOM 3034 C C . GLY A 1 395 ? 39.719 6.395 -69.562 1.00 85.75 395 GLY A C 1
ATOM 3035 O O . GLY A 1 395 ? 38.722 6.485 -68.855 1.00 85.75 395 GLY A O 1
ATOM 3036 N N . TRP A 1 396 ? 40.678 7.318 -69.616 1.00 90.00 396 TRP A N 1
ATOM 3037 C CA . TRP A 1 396 ? 40.555 8.654 -69.030 1.00 90.00 396 TRP A CA 1
ATOM 3038 C C . TRP A 1 396 ? 39.838 9.600 -69.986 1.00 90.00 396 TRP A C 1
ATOM 3040 O O . TRP A 1 396 ? 39.988 9.455 -71.206 1.00 90.00 396 TRP A O 1
ATOM 3050 N N . ASP A 1 397 ? 39.202 10.627 -69.435 1.00 84.38 397 ASP A N 1
ATOM 3051 C CA . ASP A 1 397 ? 38.768 11.782 -70.212 1.00 84.38 397 ASP A CA 1
ATOM 3052 C C . ASP A 1 397 ? 39.958 12.656 -70.665 1.00 84.38 397 ASP A C 1
ATOM 3054 O O . ASP A 1 397 ? 41.104 12.521 -70.211 1.00 84.38 397 ASP A O 1
ATOM 3058 N N . ASP A 1 398 ? 39.680 13.574 -71.598 1.00 84.69 398 ASP A N 1
ATOM 3059 C CA . ASP A 1 398 ? 40.672 14.518 -72.131 1.00 84.69 398 ASP A CA 1
ATOM 3060 C C . ASP A 1 398 ? 41.238 15.451 -71.036 1.00 84.69 398 ASP A C 1
ATOM 3062 O O . ASP A 1 398 ? 42.398 15.862 -71.119 1.00 84.69 398 ASP A O 1
ATOM 3066 N N . ASP A 1 399 ? 40.456 15.747 -69.987 1.00 88.44 399 ASP A N 1
ATOM 3067 C CA . ASP A 1 399 ? 40.873 16.523 -68.809 1.00 88.44 399 ASP A CA 1
ATOM 3068 C C . ASP A 1 399 ? 41.025 15.637 -67.560 1.00 88.44 399 ASP A C 1
ATOM 3070 O O . ASP A 1 399 ? 40.175 15.598 -66.672 1.00 88.44 399 ASP A O 1
ATOM 3074 N N . ARG A 1 400 ? 42.162 14.941 -67.475 1.00 86.69 400 ARG A N 1
ATOM 3075 C CA . ARG A 1 400 ? 42.468 14.001 -66.380 1.00 86.69 400 ARG A CA 1
ATOM 3076 C C . ARG A 1 400 ? 42.525 14.658 -65.001 1.00 86.69 400 ARG A C 1
ATOM 3078 O O . ARG A 1 400 ? 42.196 14.023 -64.005 1.00 86.69 400 ARG A O 1
ATOM 3085 N N . ILE A 1 401 ? 42.983 15.910 -64.929 1.00 87.88 401 ILE A N 1
ATOM 3086 C CA . ILE A 1 401 ? 43.104 16.648 -63.661 1.00 87.88 401 ILE A CA 1
ATOM 3087 C C . ILE A 1 401 ? 41.712 17.093 -63.196 1.00 87.88 401 ILE A C 1
ATOM 3089 O O . ILE A 1 401 ? 41.408 16.975 -62.008 1.00 87.88 401 ILE A O 1
ATOM 3093 N N . GLY A 1 402 ? 40.864 17.557 -64.122 1.00 86.12 402 GLY A N 1
ATOM 3094 C CA . GLY A 1 402 ? 39.457 17.853 -63.854 1.00 86.12 402 GLY A CA 1
ATOM 3095 C C . GLY A 1 402 ? 38.668 16.619 -63.411 1.00 86.12 402 GLY A C 1
ATOM 3096 O O . GLY A 1 402 ? 37.937 16.694 -62.428 1.00 86.12 402 GLY A O 1
ATOM 3097 N N . GLU A 1 403 ? 38.883 15.470 -64.057 1.00 89.06 403 GLU A N 1
ATOM 3098 C CA . GLU A 1 403 ? 38.241 14.197 -63.697 1.00 89.06 403 GLU A CA 1
ATOM 3099 C C . GLU A 1 403 ? 38.608 13.746 -62.269 1.00 89.06 403 GLU A C 1
ATOM 3101 O O . GLU A 1 403 ? 37.730 13.366 -61.494 1.00 89.06 403 GLU A O 1
ATOM 3106 N N . VAL A 1 404 ? 39.883 13.868 -61.870 1.00 88.19 404 VAL A N 1
ATOM 3107 C CA . VAL A 1 404 ? 40.321 13.611 -60.483 1.00 88.19 404 VAL A CA 1
ATOM 3108 C C . VAL A 1 404 ? 39.648 14.568 -59.499 1.00 88.19 404 VAL A C 1
ATOM 3110 O O . VAL A 1 404 ? 39.199 14.126 -58.444 1.00 88.19 404 VAL A O 1
ATOM 3113 N N . GLN A 1 405 ? 39.566 15.863 -59.819 1.00 88.56 405 GLN A N 1
ATOM 3114 C CA . GLN A 1 405 ? 38.931 16.846 -58.937 1.00 88.56 405 GLN A CA 1
ATOM 3115 C C . GLN A 1 405 ? 37.443 16.539 -58.731 1.00 88.56 405 GLN A C 1
ATOM 3117 O O . GLN A 1 405 ? 36.983 16.520 -57.590 1.00 88.56 405 GLN A O 1
ATOM 3122 N N . CYS A 1 406 ? 36.712 16.239 -59.809 1.00 88.25 406 CYS A N 1
ATOM 3123 C CA . CYS A 1 406 ? 35.320 15.802 -59.720 1.00 88.25 406 CYS A CA 1
ATOM 3124 C C . CYS A 1 406 ? 35.188 14.549 -58.849 1.00 88.25 406 CYS A C 1
ATOM 3126 O O . CYS A 1 406 ? 34.337 14.518 -57.965 1.00 88.25 406 CYS A O 1
ATOM 3128 N N . GLN A 1 407 ? 36.078 13.564 -59.013 1.00 90.38 407 GLN A N 1
ATOM 3129 C CA . GLN A 1 407 ? 36.048 12.354 -58.195 1.00 90.38 407 GLN A CA 1
ATOM 3130 C C . GLN A 1 407 ? 36.317 12.630 -56.709 1.00 90.38 407 GLN A C 1
ATOM 3132 O O . GLN A 1 407 ? 35.696 11.993 -55.857 1.00 90.38 407 GLN A O 1
ATOM 3137 N N . VAL A 1 408 ? 37.223 13.552 -56.367 1.00 87.62 408 VAL A N 1
ATOM 3138 C CA . VAL A 1 408 ? 37.469 13.957 -54.970 1.00 87.62 408 VAL A CA 1
ATOM 3139 C C . VAL A 1 408 ? 36.193 14.531 -54.356 1.00 87.62 408 VAL A C 1
ATOM 3141 O O . VAL A 1 408 ? 35.800 14.105 -53.269 1.00 87.62 408 VAL A O 1
ATOM 3144 N N . ASP A 1 409 ? 35.532 15.448 -55.064 1.00 88.06 409 ASP A N 1
ATOM 3145 C CA . ASP A 1 409 ? 34.320 16.115 -54.583 1.00 88.06 409 ASP A CA 1
ATOM 3146 C C . ASP A 1 409 ? 33.140 15.132 -54.471 1.00 88.06 409 ASP A C 1
ATOM 3148 O O . ASP A 1 409 ? 32.443 15.113 -53.453 1.00 88.06 409 ASP A O 1
ATOM 3152 N N . GLU A 1 410 ? 32.952 14.260 -55.466 1.00 89.94 410 GLU A N 1
ATOM 3153 C CA . GLU A 1 410 ? 31.928 13.208 -55.456 1.00 89.94 410 GLU A CA 1
ATOM 3154 C C . GLU A 1 410 ? 32.167 12.188 -54.338 1.00 89.94 410 GLU A C 1
ATOM 3156 O O . GLU A 1 410 ? 31.231 11.811 -53.630 1.00 89.94 410 GLU A O 1
ATOM 3161 N N . THR A 1 411 ? 33.420 11.774 -54.125 1.00 88.88 411 THR A N 1
ATOM 3162 C CA . THR A 1 411 ? 33.772 10.835 -53.051 1.00 88.88 411 THR A CA 1
ATOM 3163 C C . THR A 1 411 ? 33.536 11.463 -51.682 1.00 88.88 411 THR A C 1
ATOM 3165 O O . THR A 1 411 ? 32.942 10.823 -50.820 1.00 88.88 411 THR A O 1
ATOM 3168 N N . ALA A 1 412 ? 33.939 12.721 -51.478 1.00 86.75 412 ALA A N 1
ATOM 3169 C CA . ALA A 1 412 ? 33.722 13.426 -50.217 1.00 86.75 412 ALA A CA 1
ATOM 3170 C C . ALA A 1 412 ? 32.224 13.584 -49.899 1.00 86.75 412 ALA A C 1
ATOM 3172 O O . ALA A 1 412 ? 31.805 13.349 -48.762 1.00 86.75 412 ALA A O 1
ATOM 3173 N N . GLN A 1 413 ? 31.400 13.925 -50.898 1.00 88.38 413 GLN A N 1
ATOM 3174 C CA . GLN A 1 413 ? 29.943 14.011 -50.742 1.00 88.38 413 GLN A CA 1
ATOM 3175 C C . GLN A 1 413 ? 29.315 12.646 -50.450 1.00 88.38 413 GLN A C 1
ATOM 3177 O O . GLN A 1 413 ? 28.495 12.535 -49.539 1.00 88.38 413 GLN A O 1
ATOM 3182 N N . HIS A 1 414 ? 29.713 11.606 -51.188 1.00 89.94 414 HIS A N 1
ATOM 3183 C CA . HIS A 1 414 ? 29.201 10.253 -50.993 1.00 89.94 414 HIS A CA 1
ATOM 3184 C C . HIS A 1 414 ? 29.537 9.718 -49.597 1.00 89.94 414 HIS A C 1
ATOM 3186 O O . HIS A 1 414 ? 28.640 9.286 -48.878 1.00 89.94 414 HIS A O 1
ATOM 3192 N N . VAL A 1 415 ? 30.804 9.809 -49.183 1.00 90.19 415 VAL A N 1
ATOM 3193 C CA . VAL A 1 415 ? 31.268 9.334 -47.872 1.00 90.19 415 VAL A CA 1
ATOM 3194 C C . VAL A 1 415 ? 30.597 10.107 -46.740 1.00 90.19 415 VAL A C 1
ATOM 3196 O O . VAL A 1 415 ? 30.129 9.486 -45.791 1.00 90.19 415 VAL A O 1
ATOM 3199 N N . SER A 1 416 ? 30.468 11.433 -46.854 1.00 88.75 416 SER A N 1
ATOM 3200 C CA . SER A 1 416 ? 29.761 12.228 -45.838 1.00 88.75 416 SER A CA 1
ATOM 3201 C C . SER A 1 416 ? 28.289 11.811 -45.715 1.00 88.75 416 SER A C 1
ATOM 3203 O O . SER A 1 416 ? 27.790 11.663 -44.603 1.00 88.75 416 SER A O 1
ATOM 3205 N N . GLY A 1 417 ? 27.609 11.542 -46.836 1.00 89.75 417 GLY A N 1
ATOM 3206 C CA . GLY A 1 417 ? 26.240 11.015 -46.829 1.00 89.75 417 GLY A CA 1
ATOM 3207 C C . GLY 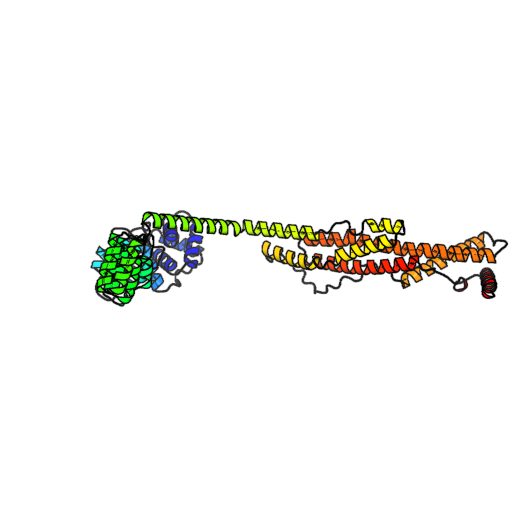A 1 417 ? 26.129 9.634 -46.172 1.00 89.75 417 GLY A C 1
ATOM 3208 O O . GLY A 1 417 ? 25.232 9.416 -45.363 1.00 89.75 417 GLY A O 1
ATOM 3209 N N . MET A 1 418 ? 27.066 8.725 -46.462 1.00 91.44 418 MET A N 1
ATOM 3210 C CA . MET A 1 418 ? 27.100 7.382 -45.865 1.00 91.44 418 MET A CA 1
ATOM 3211 C C . MET A 1 418 ? 27.360 7.420 -44.354 1.00 91.44 418 MET A C 1
ATOM 3213 O O . MET A 1 418 ? 26.754 6.651 -43.616 1.00 91.44 418 MET A O 1
ATOM 3217 N N . VAL A 1 419 ? 28.241 8.307 -43.882 1.00 91.12 419 VAL A N 1
ATOM 3218 C CA . VAL A 1 419 ? 28.540 8.453 -42.448 1.00 91.12 419 VAL A CA 1
ATOM 3219 C C . VAL A 1 419 ? 27.340 9.014 -41.681 1.00 91.12 419 VAL A C 1
ATOM 3221 O O . VAL A 1 419 ? 27.021 8.512 -40.605 1.00 91.12 419 VAL A O 1
ATOM 3224 N N . VAL A 1 420 ? 26.635 10.005 -42.240 1.00 90.56 420 VAL A N 1
ATOM 3225 C CA . VAL A 1 420 ? 25.381 10.504 -41.647 1.00 90.56 420 VAL A CA 1
ATOM 3226 C C . VAL A 1 420 ? 24.341 9.388 -41.582 1.00 90.56 420 VAL A C 1
ATOM 3228 O O . VAL A 1 420 ? 23.746 9.176 -40.527 1.00 90.56 420 VAL A O 1
ATOM 3231 N N . GLN A 1 421 ? 24.187 8.615 -42.658 1.00 90.69 421 GLN A N 1
ATOM 3232 C CA . GLN A 1 421 ? 23.252 7.493 -42.685 1.00 90.69 421 GLN A CA 1
ATOM 3233 C C . GLN A 1 421 ? 23.596 6.412 -41.643 1.00 90.69 421 GLN A C 1
ATOM 3235 O O . GLN A 1 421 ? 22.696 5.877 -41.003 1.00 90.69 421 GLN A O 1
ATOM 3240 N N . GLU A 1 422 ? 24.879 6.130 -41.411 1.00 93.19 422 GLU A N 1
ATOM 3241 C CA . GLU A 1 422 ? 25.309 5.199 -40.358 1.00 93.19 422 GLU A CA 1
ATOM 3242 C C . GLU A 1 422 ? 24.894 5.699 -38.962 1.00 93.19 422 GLU A C 1
ATOM 3244 O O . GLU A 1 422 ? 24.382 4.940 -38.137 1.00 93.19 422 GLU A O 1
ATOM 3249 N N . THR A 1 423 ? 25.046 7.002 -38.698 1.00 92.38 423 THR A N 1
ATOM 3250 C CA . THR A 1 423 ? 24.581 7.596 -37.436 1.00 92.38 423 THR A CA 1
ATOM 3251 C C . THR A 1 423 ? 23.053 7.636 -37.314 1.00 92.38 423 THR A C 1
ATOM 3253 O O . THR A 1 423 ? 22.537 7.435 -36.212 1.00 92.38 423 THR A O 1
ATOM 3256 N N . ASP A 1 424 ? 22.326 7.830 -38.424 1.00 91.19 424 ASP A N 1
ATOM 3257 C CA . ASP A 1 424 ? 20.858 7.736 -38.472 1.00 91.19 424 ASP A CA 1
ATOM 3258 C C . ASP A 1 424 ? 20.397 6.330 -38.070 1.00 91.19 424 ASP A C 1
ATOM 3260 O O . ASP A 1 424 ? 19.514 6.156 -37.226 1.00 91.19 424 ASP A O 1
ATOM 3264 N N . ASP A 1 425 ? 21.009 5.310 -38.671 1.00 91.19 425 ASP A N 1
ATOM 3265 C CA . ASP A 1 425 ? 20.649 3.913 -38.458 1.00 91.19 425 ASP A CA 1
ATOM 3266 C C . ASP A 1 425 ? 20.995 3.449 -37.039 1.00 91.19 425 ASP A C 1
ATOM 3268 O O . ASP A 1 425 ? 20.225 2.694 -36.430 1.00 91.19 425 ASP A O 1
ATOM 3272 N N . HIS A 1 426 ? 22.080 3.966 -36.454 1.00 93.06 426 HIS A N 1
ATOM 3273 C CA . HIS A 1 426 ? 22.401 3.743 -35.044 1.00 93.06 426 HIS A CA 1
ATOM 3274 C C . HIS A 1 426 ? 21.352 4.357 -34.109 1.00 93.06 426 HIS A C 1
ATOM 3276 O O . HIS A 1 426 ? 20.839 3.661 -33.231 1.00 93.06 426 HIS A O 1
ATOM 3282 N N . LEU A 1 427 ? 20.946 5.615 -34.329 1.00 90.56 427 LEU A N 1
ATOM 3283 C CA . LEU A 1 427 ? 19.879 6.259 -33.547 1.00 90.56 427 LEU A CA 1
ATOM 3284 C C . LEU A 1 427 ? 18.555 5.485 -33.630 1.00 90.56 427 LEU A C 1
ATOM 3286 O O . LEU A 1 427 ? 17.937 5.208 -32.599 1.00 90.56 427 LEU A O 1
ATOM 3290 N N . ARG A 1 428 ? 18.153 5.060 -34.836 1.00 88.19 428 ARG A N 1
ATOM 3291 C CA . ARG A 1 428 ? 16.965 4.211 -35.040 1.00 88.19 428 ARG A CA 1
ATOM 3292 C C . ARG A 1 428 ? 17.079 2.879 -34.307 1.00 88.19 428 ARG A C 1
ATOM 3294 O O . ARG A 1 428 ? 16.088 2.383 -33.774 1.00 88.19 428 ARG A O 1
ATOM 3301 N N . THR A 1 429 ? 18.262 2.272 -34.304 1.00 89.94 429 THR A N 1
ATOM 3302 C CA . THR A 1 429 ? 18.506 0.988 -33.636 1.00 89.94 429 THR A CA 1
ATOM 3303 C C . THR A 1 429 ? 18.371 1.130 -32.125 1.00 89.94 429 THR A C 1
ATOM 3305 O O . THR A 1 429 ? 17.645 0.356 -31.504 1.00 89.94 429 THR A O 1
ATOM 3308 N N . LEU A 1 430 ? 18.986 2.159 -31.536 1.00 89.75 430 LEU A N 1
ATOM 3309 C CA . LEU A 1 430 ? 18.883 2.436 -30.103 1.00 89.75 430 LEU A CA 1
ATOM 3310 C C . LEU A 1 430 ? 17.442 2.718 -29.673 1.00 89.75 430 LEU A C 1
ATOM 3312 O O . LEU A 1 430 ? 16.980 2.158 -28.677 1.00 89.75 430 LEU A O 1
ATOM 3316 N N . GLN A 1 431 ? 16.721 3.538 -30.442 1.00 86.00 431 GLN A N 1
ATOM 3317 C CA . GLN A 1 431 ? 15.306 3.801 -30.201 1.00 86.00 431 GLN A CA 1
ATOM 3318 C C . GLN A 1 431 ? 14.496 2.503 -30.262 1.00 86.00 431 GLN A C 1
ATOM 3320 O O . GLN A 1 431 ? 13.715 2.220 -29.358 1.00 86.00 431 GLN A O 1
ATOM 3325 N N . LYS A 1 432 ? 14.705 1.672 -31.291 1.00 85.06 432 LYS A N 1
ATOM 3326 C CA . LYS A 1 432 ? 13.972 0.411 -31.429 1.00 85.06 432 LYS A CA 1
ATOM 3327 C C . LYS A 1 432 ? 14.230 -0.542 -30.264 1.00 85.06 432 LYS A C 1
ATOM 3329 O O . LYS A 1 432 ? 13.269 -1.070 -29.711 1.00 85.06 432 LYS A O 1
ATOM 3334 N N . CYS A 1 433 ? 15.488 -0.737 -29.872 1.00 86.94 433 CYS A N 1
ATOM 3335 C CA . CYS A 1 433 ? 15.836 -1.576 -28.723 1.00 86.94 433 CYS A CA 1
ATOM 3336 C C . CYS A 1 433 ? 15.173 -1.063 -27.438 1.00 86.94 433 CYS A C 1
ATOM 3338 O O . CYS A 1 433 ? 14.648 -1.840 -26.641 1.00 86.94 433 CYS A O 1
ATOM 3340 N N . LEU A 1 434 ? 15.142 0.253 -27.236 1.00 85.94 434 LEU A N 1
ATOM 3341 C CA . LEU A 1 434 ? 14.489 0.834 -26.073 1.00 85.94 434 LEU A CA 1
ATOM 3342 C C . LEU A 1 434 ? 12.965 0.618 -26.098 1.00 85.94 434 LEU A C 1
ATOM 3344 O O . LEU A 1 434 ? 12.417 0.080 -25.135 1.00 85.94 434 LEU A O 1
ATOM 3348 N N . THR A 1 435 ? 12.296 1.022 -27.179 1.00 81.62 435 THR A N 1
ATOM 3349 C CA . THR A 1 435 ? 10.829 1.077 -27.271 1.00 81.62 435 THR A CA 1
ATOM 3350 C C . THR A 1 435 ? 10.193 -0.303 -27.435 1.00 81.62 435 THR A C 1
ATOM 3352 O O . THR A 1 435 ? 9.134 -0.556 -26.866 1.00 81.62 435 THR A O 1
ATOM 3355 N N . TRP A 1 436 ? 10.826 -1.220 -28.173 1.00 81.88 436 TRP A N 1
ATOM 3356 C CA . TRP A 1 436 ? 10.233 -2.523 -28.505 1.00 81.88 436 TRP A CA 1
ATOM 3357 C C . TRP A 1 436 ? 10.745 -3.681 -27.654 1.00 81.88 436 TRP A C 1
ATOM 3359 O O . TRP A 1 436 ? 10.063 -4.701 -27.561 1.00 81.88 436 TRP A O 1
ATOM 3369 N N . GLU A 1 437 ? 11.916 -3.552 -27.027 1.00 86.12 437 GLU A N 1
ATOM 3370 C CA . GLU A 1 437 ? 12.526 -4.657 -26.281 1.00 86.12 437 GLU A CA 1
ATOM 3371 C C . GLU A 1 437 ? 12.597 -4.346 -24.787 1.00 86.12 437 GLU A C 1
ATOM 3373 O O . GLU A 1 437 ? 11.981 -5.037 -23.975 1.00 86.12 437 GLU A O 1
ATOM 3378 N N . ILE A 1 438 ? 13.315 -3.287 -24.404 1.00 88.06 438 ILE A N 1
ATOM 3379 C CA . ILE A 1 438 ? 13.635 -3.040 -22.995 1.00 88.06 438 ILE A CA 1
ATOM 3380 C C . ILE A 1 438 ? 12.453 -2.462 -22.216 1.00 88.06 438 ILE A C 1
ATOM 3382 O O . ILE A 1 438 ? 12.180 -2.929 -21.109 1.00 88.06 438 ILE A O 1
ATOM 3386 N N . TRP A 1 439 ? 11.740 -1.473 -22.762 1.00 86.62 439 TRP A N 1
ATOM 3387 C CA . TRP A 1 439 ? 10.599 -0.857 -22.074 1.00 86.62 439 TRP A CA 1
ATOM 3388 C C . TRP A 1 439 ? 9.415 -1.829 -21.887 1.00 86.62 439 TRP A C 1
ATOM 3390 O O . TRP A 1 439 ? 8.883 -1.928 -20.774 1.00 86.62 439 TRP A O 1
ATOM 3400 N N . PRO A 1 440 ? 9.047 -2.650 -22.891 1.00 86.25 440 PRO A N 1
ATOM 3401 C CA . PRO A 1 440 ? 8.061 -3.712 -22.706 1.00 86.25 440 PRO A CA 1
ATOM 3402 C C . PRO A 1 440 ? 8.526 -4.796 -21.724 1.00 86.25 440 PRO A C 1
ATOM 3404 O O . PRO A 1 440 ? 7.744 -5.253 -20.897 1.00 86.25 440 PRO A O 1
ATOM 3407 N N . ALA A 1 441 ? 9.804 -5.192 -21.748 1.00 88.56 441 ALA A N 1
ATOM 3408 C CA . ALA A 1 441 ? 10.331 -6.154 -20.775 1.00 88.56 441 ALA A CA 1
ATOM 3409 C C . ALA A 1 441 ? 10.297 -5.606 -19.338 1.00 88.56 441 ALA A C 1
ATOM 3411 O O . ALA A 1 441 ? 9.979 -6.337 -18.401 1.00 88.56 441 ALA A O 1
ATOM 3412 N N . PHE A 1 442 ? 10.572 -4.310 -19.163 1.00 89.50 442 PHE A N 1
ATOM 3413 C CA . PHE A 1 442 ? 10.412 -3.621 -17.887 1.00 89.50 442 PHE A CA 1
ATOM 3414 C C . PHE A 1 442 ? 8.962 -3.679 -17.396 1.00 89.50 442 PHE A C 1
ATOM 3416 O O . PHE A 1 442 ? 8.718 -4.171 -16.297 1.00 89.50 442 PHE A O 1
ATOM 3423 N N . THR A 1 443 ? 8.008 -3.214 -18.204 1.00 87.94 443 THR A N 1
ATOM 3424 C CA . THR A 1 443 ? 6.586 -3.165 -17.823 1.00 87.94 443 THR A CA 1
ATOM 3425 C C . THR A 1 443 ? 6.024 -4.557 -17.530 1.00 87.94 443 THR A C 1
ATOM 3427 O O . THR A 1 443 ? 5.415 -4.746 -16.478 1.00 87.94 443 THR A O 1
ATOM 3430 N N . ASN A 1 444 ? 6.332 -5.558 -18.359 1.00 89.19 444 ASN A N 1
ATOM 3431 C CA . ASN A 1 444 ? 5.950 -6.951 -18.110 1.00 89.19 444 ASN A CA 1
ATOM 3432 C C . ASN A 1 444 ? 6.519 -7.478 -16.785 1.00 89.19 444 ASN A C 1
ATOM 3434 O O . ASN A 1 444 ? 5.787 -8.070 -15.999 1.00 89.19 444 ASN A O 1
ATOM 3438 N N . ALA A 1 445 ? 7.797 -7.221 -16.484 1.00 88.69 445 ALA A N 1
ATOM 3439 C CA . ALA A 1 445 ? 8.397 -7.649 -15.220 1.00 88.69 445 ALA A CA 1
ATOM 3440 C C . ALA A 1 445 ? 7.715 -7.002 -14.000 1.00 88.69 445 ALA A C 1
ATOM 3442 O O . ALA A 1 445 ? 7.563 -7.640 -12.957 1.00 88.69 445 ALA A O 1
ATOM 3443 N N . VAL A 1 446 ? 7.274 -5.746 -14.122 1.00 88.50 446 VAL A N 1
ATOM 3444 C CA . VAL A 1 446 ? 6.506 -5.060 -13.073 1.00 88.50 446 VAL A CA 1
ATOM 3445 C C . VAL A 1 446 ? 5.127 -5.708 -12.889 1.00 88.50 446 VAL A C 1
ATOM 3447 O O . VAL A 1 446 ? 4.732 -5.966 -11.750 1.00 88.50 446 VAL A O 1
ATOM 3450 N N . GLU A 1 447 ? 4.422 -6.024 -13.978 1.00 87.44 447 GLU A N 1
ATOM 3451 C CA . GLU A 1 447 ? 3.109 -6.689 -13.948 1.00 87.44 447 GLU A CA 1
ATOM 3452 C C . GLU A 1 447 ? 3.184 -8.121 -13.390 1.00 87.44 447 GLU A C 1
ATOM 3454 O O . GLU A 1 447 ? 2.345 -8.532 -12.582 1.00 87.44 447 GLU A O 1
ATOM 3459 N N . GLU A 1 448 ? 4.234 -8.862 -13.750 1.00 89.00 448 GLU A N 1
ATOM 3460 C CA . GLU A 1 448 ? 4.533 -10.207 -13.245 1.00 89.00 448 GLU A CA 1
ATOM 3461 C C . GLU A 1 448 ? 5.098 -10.204 -11.814 1.00 89.00 448 GLU A C 1
ATOM 3463 O O . GLU A 1 448 ? 5.230 -11.264 -11.198 1.00 89.00 448 GLU A O 1
ATOM 3468 N N . ARG A 1 449 ? 5.361 -9.017 -11.246 1.00 87.12 449 ARG A N 1
ATOM 3469 C CA . ARG A 1 449 ? 5.894 -8.800 -9.887 1.00 87.12 449 ARG A CA 1
ATOM 3470 C C . ARG A 1 449 ? 7.330 -9.301 -9.706 1.00 87.12 449 ARG A C 1
ATOM 3472 O O . ARG A 1 449 ? 7.774 -9.521 -8.576 1.00 87.12 449 ARG A O 1
ATOM 3479 N N . ASP A 1 450 ? 8.081 -9.435 -10.796 1.00 88.38 450 ASP A N 1
ATOM 3480 C CA . ASP A 1 450 ? 9.524 -9.663 -10.760 1.00 88.38 450 ASP A CA 1
ATOM 3481 C C . ASP A 1 450 ? 10.266 -8.322 -10.657 1.00 88.38 450 ASP A C 1
ATOM 3483 O O . ASP A 1 450 ? 10.805 -7.763 -11.615 1.00 88.38 450 ASP A O 1
ATOM 3487 N N . TYR A 1 451 ? 10.318 -7.793 -9.434 1.00 86.44 451 TYR A N 1
ATOM 3488 C CA . TYR A 1 451 ? 10.979 -6.518 -9.149 1.00 86.44 451 TYR A CA 1
ATOM 3489 C C . TYR A 1 451 ? 12.499 -6.548 -9.349 1.00 86.44 451 TYR A C 1
ATOM 3491 O O . TYR A 1 451 ? 13.124 -5.491 -9.473 1.00 86.44 451 TYR A O 1
ATOM 3499 N N . ILE A 1 452 ? 13.116 -7.734 -9.378 1.00 87.00 452 ILE A N 1
ATOM 3500 C CA . ILE A 1 452 ? 14.547 -7.875 -9.660 1.00 87.00 452 ILE A CA 1
ATOM 3501 C C . ILE A 1 452 ? 14.774 -7.695 -11.159 1.00 87.00 452 ILE A C 1
ATOM 3503 O O . ILE A 1 452 ? 15.630 -6.894 -11.545 1.00 87.00 452 ILE A O 1
ATOM 3507 N N . ALA A 1 453 ? 13.997 -8.390 -11.992 1.00 87.31 453 ALA A N 1
ATOM 3508 C CA . ALA A 1 453 ? 14.031 -8.213 -13.438 1.00 87.31 453 ALA A CA 1
ATOM 3509 C C . ALA A 1 453 ? 13.663 -6.777 -13.833 1.00 87.31 453 ALA A C 1
ATOM 3511 O O . ALA A 1 453 ? 14.413 -6.150 -14.580 1.00 87.31 453 ALA A O 1
ATOM 3512 N N . ALA A 1 454 ? 12.610 -6.195 -13.249 1.00 89.38 454 ALA A N 1
ATOM 3513 C CA . ALA A 1 454 ? 12.213 -4.811 -13.519 1.00 89.38 454 ALA A CA 1
ATOM 3514 C C . ALA A 1 454 ? 13.355 -3.811 -13.251 1.00 89.38 454 ALA A C 1
ATOM 3516 O O . ALA A 1 454 ? 13.667 -2.970 -14.092 1.00 89.38 454 ALA A O 1
ATOM 3517 N N . ARG A 1 455 ? 14.065 -3.932 -12.120 1.00 89.56 455 ARG A N 1
ATOM 3518 C CA . ARG A 1 455 ? 15.232 -3.075 -11.828 1.00 89.56 455 ARG A CA 1
ATOM 3519 C C . ARG A 1 455 ? 16.374 -3.267 -12.820 1.00 89.56 455 ARG A C 1
ATOM 3521 O O . ARG A 1 455 ? 17.042 -2.292 -13.159 1.00 89.56 455 ARG A O 1
ATOM 3528 N N . ARG A 1 456 ? 16.611 -4.500 -13.278 1.00 88.94 456 ARG A N 1
ATOM 3529 C CA . ARG A 1 456 ? 17.624 -4.785 -14.306 1.00 88.94 456 ARG A CA 1
ATOM 3530 C C . ARG A 1 456 ? 17.250 -4.129 -15.632 1.00 88.94 456 ARG A C 1
ATOM 3532 O O . ARG A 1 456 ? 18.081 -3.423 -16.188 1.00 88.94 456 ARG A O 1
ATOM 3539 N N . HIS A 1 457 ? 16.009 -4.285 -16.091 1.00 90.25 457 HIS A N 1
ATOM 3540 C CA . HIS A 1 457 ? 15.536 -3.653 -17.324 1.00 90.25 457 HIS A CA 1
ATOM 3541 C C . HIS A 1 457 ? 15.580 -2.123 -17.242 1.00 90.25 457 HIS A C 1
ATOM 3543 O O . HIS A 1 457 ? 16.053 -1.489 -18.180 1.00 90.25 457 HIS A O 1
ATOM 3549 N N . LEU A 1 458 ? 15.210 -1.526 -16.103 1.00 89.62 458 LEU A N 1
ATOM 3550 C CA . LEU A 1 458 ? 15.344 -0.082 -15.889 1.00 89.62 458 LEU A CA 1
ATOM 3551 C C . LEU A 1 458 ? 16.810 0.382 -15.935 1.00 89.62 458 LEU A C 1
ATOM 3553 O O . LEU A 1 458 ? 17.113 1.424 -16.513 1.00 89.62 458 LEU A O 1
ATOM 3557 N N . ALA A 1 459 ? 17.735 -0.382 -15.348 1.00 89.19 459 ALA A N 1
ATOM 3558 C CA . ALA A 1 459 ? 19.162 -0.077 -15.424 1.00 89.19 459 ALA A CA 1
ATOM 3559 C C . ALA A 1 459 ? 19.684 -0.146 -16.870 1.00 89.19 459 ALA A C 1
ATOM 3561 O O . ALA A 1 459 ? 20.405 0.753 -17.300 1.00 89.19 459 ALA A O 1
ATOM 3562 N N . THR A 1 460 ? 19.273 -1.156 -17.642 1.00 89.56 460 THR A N 1
ATOM 3563 C CA . THR A 1 460 ? 19.602 -1.260 -19.072 1.00 89.56 460 THR A CA 1
ATOM 3564 C C . THR A 1 460 ? 19.000 -0.107 -19.878 1.00 89.56 460 THR A C 1
ATOM 3566 O O . THR A 1 460 ? 19.697 0.485 -20.697 1.00 89.56 460 THR A O 1
ATOM 3569 N N . ALA A 1 461 ? 17.748 0.280 -19.610 1.00 89.19 461 ALA A N 1
ATOM 3570 C CA . ALA A 1 461 ? 17.106 1.428 -20.252 1.00 89.19 461 ALA A CA 1
ATOM 3571 C C . ALA A 1 461 ? 17.877 2.731 -19.992 1.00 89.19 461 ALA A C 1
ATOM 3573 O O . ALA A 1 461 ? 18.049 3.542 -20.896 1.00 89.19 461 ALA A O 1
ATOM 3574 N N . ARG A 1 462 ? 18.394 2.923 -18.771 1.00 89.44 462 ARG A N 1
ATOM 3575 C CA . ARG A 1 462 ? 19.215 4.094 -18.415 1.00 89.44 462 ARG A CA 1
ATOM 3576 C C . ARG A 1 462 ? 20.532 4.137 -19.185 1.00 89.44 462 ARG A C 1
ATOM 3578 O O . ARG A 1 462 ? 20.906 5.205 -19.659 1.00 89.44 462 ARG A O 1
ATOM 3585 N N . LEU A 1 463 ? 21.190 2.991 -19.357 1.00 90.38 463 LEU A N 1
ATOM 3586 C CA . LEU A 1 463 ? 22.386 2.901 -20.196 1.00 90.38 463 LEU A CA 1
ATOM 3587 C C . LEU A 1 463 ? 22.087 3.173 -21.672 1.00 90.38 463 LEU A C 1
ATOM 3589 O O . LEU A 1 463 ? 22.868 3.854 -22.330 1.00 90.38 463 LEU A O 1
ATOM 3593 N N . LEU A 1 464 ? 20.957 2.680 -22.188 1.00 89.12 464 LEU A N 1
ATOM 3594 C CA . LEU A 1 464 ? 20.512 3.005 -23.543 1.00 89.12 464 LEU A CA 1
ATOM 3595 C C . LEU A 1 464 ? 20.239 4.502 -23.689 1.00 89.12 464 LEU A C 1
ATOM 3597 O O . LEU A 1 464 ? 20.684 5.091 -24.661 1.00 89.12 464 LEU A O 1
ATOM 3601 N N . ALA A 1 465 ? 19.603 5.145 -22.709 1.00 89.06 465 ALA A N 1
ATOM 3602 C CA . ALA A 1 465 ? 19.383 6.591 -22.727 1.00 89.06 465 ALA A CA 1
ATOM 3603 C C . ALA A 1 465 ? 20.703 7.387 -22.776 1.00 89.06 465 ALA A C 1
ATOM 3605 O O . ALA A 1 465 ? 20.816 8.350 -23.528 1.00 89.06 465 ALA A O 1
ATOM 3606 N N . GLU A 1 466 ? 21.721 6.967 -22.016 1.00 90.31 466 GLU A N 1
ATOM 3607 C CA . GLU A 1 466 ? 23.073 7.548 -22.086 1.00 90.31 466 GLU A CA 1
ATOM 3608 C C . GLU A 1 466 ? 23.752 7.329 -23.445 1.00 90.31 466 GLU A C 1
ATOM 3610 O O . GLU A 1 466 ? 24.568 8.143 -23.876 1.00 90.31 466 GLU A O 1
ATOM 3615 N N . GLU A 1 467 ? 23.483 6.206 -24.109 1.00 92.06 467 GLU A N 1
ATOM 3616 C CA . GLU A 1 467 ? 23.982 5.936 -25.457 1.00 92.06 467 GLU A CA 1
ATOM 3617 C C . GLU A 1 467 ? 23.233 6.757 -26.514 1.00 92.06 467 GLU A C 1
ATOM 3619 O O . GLU A 1 467 ? 23.872 7.288 -27.413 1.00 92.06 467 GLU A O 1
ATOM 3624 N N . VAL A 1 468 ? 21.918 6.949 -26.374 1.00 90.56 468 VAL A N 1
ATOM 3625 C CA . VAL A 1 468 ? 21.105 7.782 -27.276 1.00 90.56 468 VAL A CA 1
ATOM 3626 C C . VAL A 1 468 ? 21.575 9.242 -27.244 1.00 90.56 468 VAL A C 1
ATOM 3628 O O . VAL A 1 468 ? 21.746 9.842 -28.300 1.00 90.56 468 VAL A O 1
ATOM 3631 N N . GLU A 1 469 ? 21.872 9.808 -26.066 1.00 90.88 469 GLU A N 1
ATOM 3632 C CA . GLU A 1 469 ? 22.460 11.161 -25.954 1.00 90.88 469 GLU A CA 1
ATOM 3633 C C . GLU A 1 469 ? 23.815 11.268 -26.673 1.00 90.88 469 GLU A C 1
ATOM 3635 O O . GLU A 1 469 ? 24.120 12.267 -27.333 1.00 90.88 469 GLU A O 1
ATOM 3640 N N . ARG A 1 470 ? 24.647 10.226 -26.562 1.00 90.94 470 ARG A N 1
ATOM 3641 C CA . ARG A 1 470 ? 25.950 10.176 -27.239 1.00 90.94 470 ARG A CA 1
ATOM 3642 C C . ARG A 1 470 ? 25.794 10.027 -28.751 1.00 90.94 470 ARG A C 1
ATOM 3644 O O . ARG A 1 470 ? 26.477 10.731 -29.492 1.00 90.94 470 ARG A O 1
ATOM 3651 N N . ALA A 1 471 ? 24.874 9.181 -29.200 1.00 91.50 471 ALA A N 1
ATOM 3652 C CA . ALA A 1 471 ? 24.543 8.992 -30.606 1.00 91.50 471 ALA A CA 1
ATOM 3653 C C . ALA A 1 471 ? 23.971 10.272 -31.236 1.00 91.50 471 ALA A C 1
ATOM 3655 O O . ALA A 1 471 ? 24.344 10.610 -32.352 1.00 91.50 471 ALA A O 1
ATOM 3656 N N . GLU A 1 472 ? 23.152 11.040 -30.509 1.00 92.62 472 GLU A N 1
ATOM 3657 C CA . GLU A 1 472 ? 22.639 12.344 -30.957 1.00 92.62 472 GLU A CA 1
ATOM 3658 C C . GLU A 1 472 ? 23.768 13.360 -31.171 1.00 92.62 472 GLU A C 1
ATOM 3660 O O . GLU A 1 472 ? 23.795 14.090 -32.167 1.00 92.62 472 GLU A O 1
ATOM 3665 N N . THR A 1 473 ? 24.758 13.354 -30.276 1.00 91.69 473 THR A N 1
ATOM 3666 C CA . THR A 1 473 ? 25.949 14.198 -30.408 1.00 91.69 473 THR A CA 1
ATOM 3667 C C . THR A 1 473 ? 26.796 13.789 -31.616 1.00 91.69 473 THR A C 1
ATOM 3669 O O . THR A 1 473 ? 27.231 14.659 -32.374 1.00 91.69 473 THR A O 1
ATOM 3672 N N . LEU A 1 474 ? 27.006 12.483 -31.821 1.00 90.62 474 LEU A N 1
ATOM 3673 C CA . LEU A 1 474 ? 27.733 11.947 -32.978 1.00 90.62 474 LEU A CA 1
ATOM 3674 C C . LEU A 1 474 ? 27.020 12.265 -34.291 1.00 90.62 474 LEU A C 1
ATOM 3676 O O . LEU A 1 474 ? 27.657 12.741 -35.225 1.00 90.62 474 LEU A O 1
ATOM 3680 N N . TRP A 1 475 ? 25.703 12.081 -34.340 1.00 91.12 475 TRP A N 1
ATOM 3681 C CA . TRP A 1 475 ? 24.867 12.407 -35.489 1.00 91.12 475 TRP A CA 1
ATOM 3682 C C . TRP A 1 475 ? 24.963 13.887 -35.870 1.00 91.12 475 TRP A C 1
ATOM 3684 O O . TRP A 1 475 ? 25.236 14.232 -37.022 1.00 91.12 475 TRP A O 1
ATOM 3694 N N . ARG A 1 476 ? 24.834 14.786 -34.884 1.00 89.44 476 ARG A N 1
ATOM 3695 C CA . ARG A 1 476 ? 24.991 16.232 -35.100 1.00 89.44 476 ARG A CA 1
ATOM 3696 C C . ARG A 1 476 ? 26.379 16.561 -35.653 1.00 89.44 476 ARG A C 1
ATOM 3698 O O . ARG A 1 476 ? 26.491 17.384 -36.558 1.00 89.44 476 ARG A O 1
ATOM 3705 N N . HIS A 1 477 ? 27.420 15.924 -35.118 1.00 89.75 477 HIS A N 1
ATOM 3706 C CA . HIS A 1 477 ? 28.791 16.145 -35.564 1.00 89.75 477 HIS A CA 1
ATOM 3707 C C . HIS A 1 477 ? 29.032 15.620 -36.985 1.00 89.75 477 HIS A C 1
ATOM 3709 O O . HIS A 1 477 ? 29.604 16.336 -37.807 1.00 89.75 477 HIS A O 1
ATOM 3715 N N . ALA A 1 478 ? 28.547 14.419 -37.305 1.00 87.50 478 ALA A N 1
ATOM 3716 C CA . ALA A 1 478 ? 28.625 13.823 -38.636 1.00 87.50 478 ALA A CA 1
ATOM 3717 C C . ALA A 1 478 ? 27.933 14.698 -39.692 1.00 87.50 478 ALA A C 1
ATOM 3719 O O . ALA A 1 478 ? 28.486 14.920 -40.766 1.00 87.50 478 ALA A O 1
ATOM 3720 N N . ALA A 1 479 ? 26.779 15.285 -39.357 1.00 84.62 479 ALA A N 1
ATOM 3721 C CA . ALA A 1 479 ? 26.030 16.177 -40.243 1.00 84.62 479 ALA A CA 1
ATOM 3722 C C . ALA A 1 479 ? 26.722 17.529 -40.527 1.00 84.62 479 ALA A C 1
ATOM 3724 O O . ALA A 1 479 ? 26.269 18.281 -41.393 1.00 84.62 479 ALA A O 1
ATOM 3725 N N . GLU A 1 480 ? 27.776 17.879 -39.788 1.00 85.88 480 GLU A N 1
ATOM 3726 C CA . GLU A 1 480 ? 28.547 19.123 -39.953 1.00 85.88 480 GLU A CA 1
ATOM 3727 C C . GLU A 1 480 ? 29.985 18.878 -40.423 1.00 85.88 480 GLU A C 1
ATOM 3729 O O . GLU A 1 480 ? 30.661 19.804 -40.879 1.00 85.88 480 GLU A O 1
ATOM 3734 N N . THR A 1 481 ? 30.460 17.638 -40.322 1.00 83.62 481 THR A N 1
ATOM 3735 C CA . THR A 1 481 ? 31.837 17.267 -40.634 1.00 83.62 481 THR A CA 1
ATOM 3736 C C . THR A 1 481 ? 31.977 16.950 -42.114 1.00 83.62 481 THR A C 1
ATOM 3738 O O . THR A 1 481 ? 31.227 16.159 -42.677 1.00 83.62 481 THR A O 1
ATOM 3741 N N . SER A 1 482 ? 32.983 17.551 -42.750 1.00 75.25 482 SER A N 1
ATOM 3742 C CA . SER A 1 482 ? 33.395 17.168 -44.097 1.00 75.25 482 SER A CA 1
ATOM 3743 C C . SER A 1 482 ? 34.492 16.117 -43.999 1.00 75.25 482 SER A C 1
ATOM 3745 O O . SER A 1 482 ? 35.605 16.406 -43.545 1.00 75.25 482 SER A O 1
ATOM 3747 N N . TYR A 1 483 ? 34.177 14.892 -44.410 1.00 76.75 483 TYR A N 1
ATOM 3748 C CA . TYR A 1 483 ? 35.147 13.806 -44.452 1.00 76.75 483 TYR A CA 1
ATOM 3749 C C . TYR A 1 483 ? 36.006 13.969 -45.707 1.00 76.75 483 TYR A C 1
ATOM 3751 O O . TYR A 1 483 ? 35.591 13.656 -46.822 1.00 76.75 483 TYR A O 1
ATOM 3759 N N . SER A 1 484 ? 37.207 14.519 -45.518 1.00 68.19 484 SER A N 1
ATOM 3760 C CA . SER A 1 484 ? 38.196 14.691 -46.584 1.00 68.19 484 SER A CA 1
ATOM 3761 C C . SER A 1 484 ? 39.238 13.579 -46.548 1.00 68.19 484 SER A C 1
ATOM 3763 O O . SER A 1 484 ? 39.613 13.088 -45.482 1.00 68.19 484 SER A O 1
ATOM 3765 N N . PHE A 1 485 ? 39.718 13.182 -47.723 1.00 73.12 485 PHE A N 1
ATOM 3766 C CA . PHE A 1 485 ? 40.660 12.082 -47.866 1.00 73.12 485 PHE A CA 1
ATOM 3767 C C . PHE A 1 485 ? 41.741 12.431 -48.879 1.00 73.12 485 PHE A C 1
ATOM 3769 O O . PHE A 1 485 ? 41.438 12.908 -49.972 1.00 73.12 485 PHE A O 1
ATOM 3776 N N . ASP A 1 486 ? 43.003 12.175 -48.526 1.00 78.19 486 ASP A N 1
ATOM 3777 C CA . ASP A 1 486 ? 44.113 12.299 -49.469 1.00 78.19 486 ASP A CA 1
ATOM 3778 C C . ASP A 1 486 ? 44.194 11.018 -50.313 1.00 78.19 486 ASP A C 1
ATOM 3780 O O . ASP A 1 486 ? 44.611 9.980 -49.781 1.00 78.19 486 ASP A O 1
ATOM 3784 N N . PRO A 1 487 ? 43.846 11.055 -51.616 1.00 77.19 487 PRO A N 1
ATOM 3785 C CA . PRO A 1 487 ? 43.898 9.871 -52.464 1.00 77.19 487 PRO A CA 1
ATOM 3786 C C . PRO A 1 487 ? 45.298 9.255 -52.505 1.00 77.19 487 PRO A C 1
ATOM 3788 O O . PRO A 1 487 ? 45.412 8.038 -52.608 1.00 77.19 487 PRO A O 1
ATOM 3791 N N . LEU A 1 488 ? 46.375 10.033 -52.335 1.00 82.25 488 LEU A N 1
ATOM 3792 C CA . LEU A 1 488 ? 47.750 9.510 -52.342 1.00 82.25 488 LEU A CA 1
ATOM 3793 C C . LEU A 1 488 ? 48.083 8.593 -51.156 1.00 82.25 488 LEU A C 1
ATOM 3795 O O . LEU A 1 488 ? 49.123 7.936 -51.181 1.00 82.25 488 LEU A O 1
ATOM 3799 N N . SER A 1 489 ? 47.226 8.529 -50.135 1.00 80.44 489 SER A N 1
ATOM 3800 C CA . SER A 1 489 ? 47.375 7.580 -49.026 1.00 80.44 489 SER A CA 1
ATOM 3801 C C . SER A 1 489 ? 47.058 6.127 -49.420 1.00 80.44 489 SER A C 1
ATOM 3803 O O . SER A 1 489 ? 47.471 5.203 -48.720 1.00 80.44 489 SER A O 1
ATOM 3805 N N . MET A 1 490 ? 46.385 5.907 -50.558 1.00 80.81 490 MET A N 1
ATOM 3806 C CA . MET A 1 490 ? 46.062 4.575 -51.081 1.00 80.81 490 MET A CA 1
ATOM 3807 C C . MET A 1 490 ? 47.175 3.985 -51.961 1.00 80.81 490 MET A C 1
ATOM 3809 O O . MET A 1 490 ? 48.061 4.677 -52.465 1.00 80.81 490 MET A O 1
ATOM 3813 N N . SER A 1 491 ? 47.103 2.671 -52.196 1.00 81.56 491 SER A N 1
ATOM 3814 C CA . SER A 1 491 ? 47.993 1.977 -53.136 1.00 81.56 491 SER A CA 1
ATOM 3815 C C . SER A 1 491 ? 47.486 2.073 -54.583 1.00 81.56 491 SER A C 1
ATOM 3817 O O . SER A 1 491 ? 46.390 1.614 -54.915 1.00 81.56 491 SER A O 1
ATOM 3819 N N . TRP A 1 492 ? 48.309 2.644 -55.466 1.00 85.88 492 TRP A N 1
ATOM 3820 C CA . TRP A 1 492 ? 47.959 2.923 -56.863 1.00 85.88 492 TRP A CA 1
ATOM 3821 C C . TRP A 1 492 ? 48.901 2.243 -57.853 1.00 85.88 492 TRP A C 1
ATOM 3823 O O . TRP A 1 492 ? 50.070 1.990 -57.558 1.00 85.88 492 TRP A O 1
ATOM 3833 N N . SER A 1 493 ? 48.411 1.993 -59.068 1.00 83.88 493 SER A N 1
ATOM 3834 C CA . SER A 1 493 ? 49.292 1.706 -60.200 1.00 83.88 493 SER A CA 1
ATOM 3835 C C . SER A 1 493 ? 50.040 2.982 -60.612 1.00 83.88 493 SER A C 1
ATOM 3837 O O . SER A 1 493 ? 49.576 4.101 -60.381 1.00 83.88 493 SER A O 1
ATOM 3839 N N . ARG A 1 494 ? 51.217 2.823 -61.232 1.00 83.69 494 ARG A N 1
ATOM 3840 C CA . ARG A 1 494 ? 52.113 3.946 -61.562 1.00 83.69 494 ARG A CA 1
ATOM 3841 C C . ARG A 1 494 ? 51.433 5.041 -62.393 1.00 83.69 494 ARG A C 1
ATOM 3843 O O . ARG A 1 494 ? 51.719 6.212 -62.186 1.00 83.69 494 ARG A O 1
ATOM 3850 N N . GLU A 1 495 ? 50.564 4.665 -63.326 1.00 82.62 495 GLU A N 1
ATOM 3851 C CA . GLU A 1 495 ? 49.899 5.605 -64.237 1.00 82.62 495 GLU A CA 1
ATOM 3852 C C . GLU A 1 495 ? 48.896 6.512 -63.511 1.00 82.62 495 GLU A C 1
ATOM 3854 O O . GLU A 1 495 ? 48.902 7.716 -63.742 1.00 82.62 495 GLU A O 1
ATOM 3859 N N . PHE A 1 496 ? 48.110 5.968 -62.576 1.00 85.69 496 PHE A N 1
ATOM 3860 C CA . PHE A 1 496 ? 47.201 6.754 -61.732 1.00 85.69 496 PHE A CA 1
ATOM 3861 C C . PHE A 1 496 ? 47.968 7.623 -60.738 1.00 85.69 496 PHE A C 1
ATOM 3863 O O . PHE A 1 496 ? 47.624 8.782 -60.531 1.00 85.69 496 PHE A O 1
ATOM 3870 N N . TRP A 1 497 ? 49.038 7.079 -60.153 1.00 88.44 497 TRP A N 1
ATOM 3871 C CA . TRP A 1 497 ? 49.840 7.796 -59.165 1.00 88.44 497 TRP A CA 1
ATOM 3872 C C . TRP A 1 497 ? 50.475 9.069 -59.741 1.00 88.44 497 TRP A C 1
ATOM 3874 O O . TRP A 1 497 ? 50.445 10.108 -59.094 1.00 88.44 497 TRP A O 1
ATOM 3884 N N . LEU A 1 498 ? 50.971 9.017 -60.985 1.00 88.38 498 LEU A N 1
ATOM 3885 C CA . LEU A 1 498 ? 51.535 10.187 -61.671 1.00 88.38 498 LEU A CA 1
ATOM 3886 C C . LEU A 1 498 ? 50.494 11.293 -61.909 1.00 88.38 498 LEU A C 1
ATOM 3888 O O . LEU A 1 498 ? 50.807 12.464 -61.718 1.00 88.38 498 LEU A O 1
ATOM 3892 N N . VAL A 1 499 ? 49.262 10.933 -62.287 1.00 87.94 499 VAL A N 1
ATOM 3893 C CA . VAL A 1 499 ? 48.170 11.906 -62.484 1.00 87.94 499 VAL A CA 1
ATOM 3894 C C . VAL A 1 499 ? 47.732 12.514 -61.148 1.00 87.94 499 VAL A C 1
ATOM 3896 O O . VAL A 1 499 ? 47.529 13.722 -61.067 1.00 87.94 499 VAL A O 1
ATOM 3899 N N . LEU A 1 500 ? 47.635 11.709 -60.084 1.00 87.75 500 LEU A N 1
ATOM 3900 C CA . LEU A 1 500 ? 47.308 12.192 -58.737 1.00 87.75 500 LEU A CA 1
ATOM 3901 C C . LEU A 1 500 ? 48.394 13.123 -58.176 1.00 87.75 500 LEU A C 1
ATOM 3903 O O . LEU A 1 500 ? 48.072 14.139 -57.559 1.00 87.75 500 LEU A O 1
ATOM 3907 N N . GLU A 1 501 ? 49.677 12.817 -58.401 1.00 87.94 501 GLU A N 1
ATOM 3908 C CA . GLU A 1 501 ? 50.770 13.728 -58.050 1.00 87.94 501 GLU A CA 1
ATOM 3909 C C . GLU A 1 501 ? 50.673 15.043 -58.827 1.00 87.94 501 GLU A C 1
ATOM 3911 O O . GLU A 1 501 ? 50.785 16.109 -58.220 1.00 87.94 501 GLU A O 1
ATOM 3916 N N . GLU A 1 502 ? 50.440 14.987 -60.141 1.00 88.81 502 GLU A N 1
ATOM 3917 C CA . GLU A 1 502 ? 50.304 16.176 -60.986 1.00 88.81 502 GLU A CA 1
ATOM 3918 C C . GLU A 1 502 ? 49.117 17.047 -60.555 1.00 88.81 502 GLU A C 1
ATOM 3920 O O . GLU A 1 502 ? 49.284 18.255 -60.382 1.00 88.81 502 GLU A O 1
ATOM 3925 N N . TRP A 1 503 ? 47.955 16.442 -60.278 1.00 90.00 503 TRP A N 1
ATOM 3926 C CA . TRP A 1 503 ? 46.796 17.125 -59.696 1.00 90.00 503 TRP A CA 1
ATOM 3927 C C . TRP A 1 503 ? 47.162 17.804 -58.368 1.00 90.00 503 TRP A C 1
ATOM 3929 O O . TRP A 1 503 ? 46.959 19.010 -58.215 1.00 90.00 503 TRP A O 1
ATOM 3939 N N . LYS A 1 504 ? 47.796 17.085 -57.432 1.00 84.94 504 LYS A N 1
ATOM 3940 C CA . LYS A 1 504 ? 48.177 17.655 -56.130 1.00 84.94 504 LYS A CA 1
ATOM 3941 C C . LYS A 1 504 ? 49.140 18.833 -56.281 1.00 84.94 504 LYS A C 1
ATOM 3943 O O . LYS A 1 504 ? 48.983 19.834 -55.589 1.00 84.94 504 LYS A O 1
ATOM 3948 N N . HIS A 1 505 ? 50.101 18.762 -57.203 1.00 85.31 505 HIS A N 1
ATOM 3949 C CA . HIS A 1 505 ? 51.027 19.867 -57.483 1.00 85.31 505 HIS A CA 1
ATOM 3950 C C . HIS A 1 505 ? 50.335 21.050 -58.177 1.00 85.31 505 HIS A C 1
ATOM 3952 O O . HIS A 1 505 ? 50.668 22.201 -57.890 1.00 85.31 505 HIS A O 1
ATOM 3958 N N . HIS A 1 506 ? 49.353 20.787 -59.048 1.00 81.12 506 HIS A N 1
ATOM 3959 C CA . HIS A 1 506 ? 48.559 21.815 -59.726 1.00 81.12 506 HIS A CA 1
ATOM 3960 C C . HIS A 1 506 ? 47.765 22.686 -58.738 1.00 81.12 506 HIS A C 1
ATOM 3962 O O . HIS A 1 506 ? 47.600 23.886 -58.968 1.00 81.12 506 HIS A O 1
ATOM 3968 N N . PHE A 1 507 ? 47.317 22.100 -57.623 1.00 70.75 507 PHE A N 1
ATOM 3969 C CA . PHE A 1 507 ? 46.528 22.787 -56.598 1.00 70.75 507 PHE A CA 1
ATOM 3970 C C . PHE A 1 507 ? 47.317 23.184 -55.336 1.00 70.75 507 PHE A C 1
ATOM 3972 O O . PHE A 1 507 ? 46.892 24.102 -54.646 1.00 70.75 507 PHE A O 1
ATOM 3979 N N . ALA A 1 508 ? 48.490 22.596 -55.066 1.00 61.28 508 ALA A N 1
ATOM 3980 C CA . ALA A 1 508 ? 49.383 23.006 -53.968 1.00 61.28 508 ALA A CA 1
ATOM 3981 C C . ALA A 1 508 ? 50.259 24.241 -54.284 1.00 61.28 508 ALA A C 1
ATOM 3983 O O . ALA A 1 508 ? 50.948 24.746 -53.400 1.00 61.28 508 ALA A O 1
ATOM 3984 N N . GLY A 1 509 ? 50.280 24.703 -55.542 1.00 50.78 509 GLY A N 1
ATOM 3985 C CA . GLY A 1 509 ? 51.006 25.901 -55.995 1.00 50.78 509 GLY A CA 1
ATOM 3986 C C . GLY A 1 509 ? 50.155 27.176 -56.125 1.00 50.78 509 GLY A C 1
ATOM 3987 O O . GLY A 1 509 ? 50.662 28.189 -56.615 1.00 50.78 509 GLY A O 1
ATOM 3988 N N . ARG A 1 510 ? 48.878 27.121 -55.733 1.00 42.97 510 ARG A N 1
ATOM 3989 C CA . ARG A 1 510 ? 48.011 28.286 -55.471 1.00 42.97 510 ARG A CA 1
ATOM 3990 C C . ARG A 1 510 ? 47.845 28.474 -53.965 1.00 42.97 510 ARG A C 1
ATOM 3992 O O . ARG A 1 510 ? 47.182 29.469 -53.596 1.00 42.97 510 ARG A O 1
#

Foldseek 3Di:
DLLVLVLCLLVPLPDQDVNLVSVVCLVVPDLLSLLLLLLVCPDDDPSNVSSVVSCVVNVDDSVDRDHDPLSNLSSLLSQLQRQNDDLVSNVVSVVVNLVVQPDDDPPVVLVVLRDPHGSQSLLVVLLVPRNLSNLLVVLQPPVDPLASSLSSLLSLLNHPDPVRDDLVSLLCSLLPLPHALVSSLSNLLSCCVNPVVSSLVSLLSSLQDLLRDPVSNLVSLVSCCVRPPVSSVVSVVNVVVRDHNVVSVVVVVVVVVVVVVVVVVVCVCVPPVNVLVVLVVLLVVLLVVLLPDLCQLVCQLVCLVVVPLVSNVVSLVSLLCSLPPPVNVVSLVVNLVSCCVNPPPVVDPDPPDDPPLPQPPVPADADDPVNLLVQLVVLLLVLVVVVVVVCVVPNADPCLLVVVVVSQVVSQVVSLVVSLVVLSVSLVVLSCCLSPPLSVQLSVCSVVSVSVSNVSSSVVSNVSSVRNVVSSVSSVCSNVDRDGDQPCVDDDDPVVNVSSVVSCVVPVVD

Radius of gyration: 48.35 Å; chains: 1; bounding box: 88×68×133 Å

pLDDT: mean 78.52, std 13.57, range [28.38, 94.5]